Protein 4HWH (pdb70)

Sequence (431 aa):
LAIAAVNAVTGEVDKLSDRVVALEVAVNGGTQVAVREFDMAAELLMRQLLKLDGIEAAKVQRKAEVRRIQNLQEAVDKLKARCSAIAAVNAVTGEVDKLSDRVVALEVAVNGGTQVAVREFDMAAELLMRQLLKLDGIEAEGDAKVQRKAEVRRIQNLQEAVDKLKARCSALAIAAVNAVTGEVDKLSDRVVALEVAVNGGTQVAVREFDMAAELLMRQLLKLDGIEGDAKVQRKAEVRRIQNLQEAVDKLKARCSLAIAAVNAVTGEVDKLSDRVVALEVAVNGGTQVAVREFDMAAELLMRQLLKLDGIEAEGDAKVQRKAEVRRIQNLQEAVDKLKARCSALAIAAVNAVTGEVDKLSDRVVALEVAVNGGTQVAVREFDMAAELLMRQLLKLDGIEAEGDAKVQRKAEVRRIQNLQEAVDKLKARCS

InterPro domains:
  IPR000626 Ubiquitin-like domain [PF00240] (50-118)
  IPR000626 Ubiquitin-like domain [PS50053] (46-122)
  IPR003103 BAG domain [PF02179] (142-218)
  IPR003103 BAG domain [PS51035] (138-219)
  IPR003103 BAG domain [SM00264] (138-219)
  IPR029071 Ubiquitin-like domain superfamily [SSF54236] (35-121)
  IPR036533 BAG domain superfamily [G3DSA:1.20.58.120] (113-223)
  IPR039773 Molecular chaperone regulator BAG [PTHR12329] (8-242)

CATH classification: 1.20.58.120

Solvent-accessible surface area: 23424 Å² total; per-residue (Å²): 170,19,98,62,29,1,83,53,0,34,21,24,0,6,140,8,5,22,46,8,10,22,15,80,72,32,39,127,66,66,78,184,23,47,88,78,11,2,60,14,0,20,62,4,0,99,44,5,43,107,100,1,105,68,16,159,24,57,112,127,75,57,118,39,4,36,100,27,0,85,61,22,37,94,41,2,77,95,18,82,46,152,57,136,71,90,65,28,2,67,48,0,36,30,66,0,58,136,13,8,54,61,1,6,0,2,36,60,13,15,99,64,73,76,174,12,61,70,180,30,0,66,78,0,24,83,55,0,77,137,21,26,90,102,0,100,69,28,134,19,120,56,74,2,133,19,48,56,160,40,12,39,139,31,0,78,43,18,32,81,23,2,87,132,7,63,63,149,53,119,121,84,23,61,65,36,2,81,52,0,37,33,67,0,65,137,13,10,99,99,0,41,46,6,7,13,29,17,26,2,36,48,136,16,60,84,166,58,1,63,73,3,36,80,82,0,76,144,22,25,105,97,0,97,70,18,189,85,109,12,122,100,82,46,100,39,15,30,130,46,0,96,70,0,44,94,4,3,92,83,4,80,65,138,25,135,148,33,52,58,37,1,83,57,0,37,34,74,0,65,143,16,24,100,110,7,90,43,5,64,98,30,18,95,68,53,73,160,19,40,50,161,69,0,34,79,5,23,6,58,0,25,73,26,3,6,102,0,36,38,25,170,3,129,49,80,2,89,99,63,39,162,42,14,19,140,60,0,78,87,19,40,99,36,2,88,128,2,78,73,135,23,115,109,91,19,48,34,23,0,78,24,8,32,30,10,0,38,110,14,11,57,95,1,10,46,18,41,12,22,14,43,0,6,44,118,19,53,78,113,61,0,64,82,0,30,78,32,0,84,37,0,21,68,28,0,98,63,24,165,13,153,53,90,3,85,22,23,47,117,36,12,34,137,41,0,94,81,20,35,88,22,2,92,124,7,75,66,130,11,129

Organism: Arabidopsis thaliana (NCBI:txid3702)

Nearest PDB structures (foldseek):
  4hwh-assembly5_E  TM=9.843E-01  e=9.845E-11  Arabidopsis thaliana
  4hwh-assembly1_A  TM=9.960E-01  e=7.010E-10  Arabidopsis thaliana
  4hwi-assembly1_B  TM=9.711E-01  e=1.283E-05  Arabidopsis thaliana
  4hwc-assembly1_A  TM=9.749E-01  e=1.526E-05  Arabidopsis thaliana
  4hwd-assembly1_D  TM=9.785E-01  e=1.536E-04  Arabidopsis thaliana

B-factor: mean 38.69, std 18.27, range [13.61, 124.57]

Radius of gyration: 25.34 Å; Cα contacts (8 Å, |Δi|>4): 397; chains: 5; bounding box: 71×51×66 Å

Foldseek 3Di:
DLLVLLVVLVVVVVVLVVLLVVLVVCVVVPHQDDLVSLVVSLVVLVVSLVSLVPRDDVVVSSVVSNVSSVVSNVSSVVSSVVND/DLVLLVVLVVVLVVLVVLLVVLVCCLVVVHQDDLVSLVVSLVSLVVSVVSLVPDDADDPSVVSSVVSNVSSVVSNVSSVVSSVVND/DCLLVLLVVLVVVVVVLVVLLVVLVVCVVVPHLDDLVSLVVSLVSLVVSLVSLVVRDPVSVVSSVVSNVVSVVSNVSSVVSSVSND/DLLVQLVVLVVQVVVLVVLLVVLVVCVVVVHLDDLVSLVVSLVSLVVSLVSLVPRPDDDVSVVSSVVVNVVSVVSNVSSVVSSVSSD/DVLQVQLVVLLVVVVVLLVLLVVLVCCVVVPHLDDLVSLVVSLVVLVVSVVSLVPRDDDDPSVVSSVVVNVVSVVSNVSSVVSSVSND

Structure (mmCIF, N/CA/C/O backbone):
data_4HWH
#
_entry.id   4HWH
#
_cell.length_a   63.663
_cell.length_b   73.328
_cell.length_c   111.634
_cell.angle_alpha   90.00
_cell.angle_beta   90.00
_cell.angle_gamma   90.00
#
_symmetry.space_group_name_H-M   'P 21 21 21'
#
loop_
_entity.id
_entity.type
_entity.pdbx_description
1 polymer 'BAG family molecular chaperone regulator 4'
2 non-polymer 'MALONIC ACID'
3 non-polymer 'ACETATE ION'
4 non-polymer GLYCEROL
5 water water
#
loop_
_atom_site.group_PDB
_atom_site.id
_atom_site.type_symbol
_atom_site.label_atom_id
_atom_site.label_alt_id
_atom_site.label_comp_id
_atom_site.label_asym_id
_atom_site.label_entity_id
_atom_site.label_seq_id
_atom_site.pdbx_PDB_ins_code
_atom_site.Cartn_x
_atom_site.Cartn_y
_atom_site.Cartn_z
_atom_site.occupancy
_atom_site.B_iso_or_equiv
_atom_site.auth_seq_id
_atom_site.auth_comp_id
_atom_site.auth_asym_id
_atom_site.auth_atom_id
_atom_site.pdbx_PDB_model_num
ATOM 1 N N . LEU A 1 2 ? 15.742 -35.183 -13.019 1.00 65.42 137 LEU A N 1
ATOM 2 C CA . LEU A 1 2 ? 15.979 -35.454 -14.431 1.00 64.71 137 LEU A CA 1
ATOM 3 C C . LEU A 1 2 ? 16.5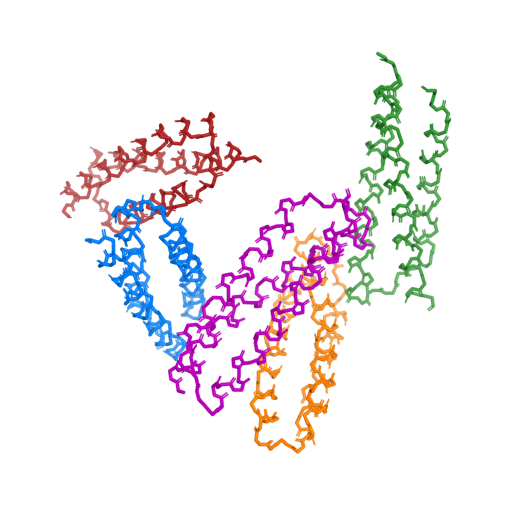48 -34.217 -15.121 1.00 63.98 137 LEU A C 1
ATOM 4 O O . LEU A 1 2 ? 16.244 -33.087 -14.741 1.00 61.98 137 LEU A O 1
ATOM 9 N N . ALA A 1 3 ? 17.378 -34.443 -16.135 1.00 65.30 138 ALA A N 1
ATOM 10 C CA . ALA A 1 3 ? 18.046 -33.361 -16.849 1.00 67.58 138 ALA A CA 1
ATOM 11 C C . ALA A 1 3 ? 17.059 -32.411 -17.517 1.00 65.10 138 ALA A C 1
ATOM 12 O O . ALA A 1 3 ? 17.213 -31.193 -17.444 1.00 66.28 138 ALA A O 1
ATOM 14 N N . ILE A 1 4 ? 16.050 -32.975 -18.172 1.00 62.75 139 ILE A N 1
ATOM 15 C CA . ILE A 1 4 ? 15.042 -32.184 -18.870 1.00 64.64 139 ILE A CA 1
ATOM 16 C C . ILE A 1 4 ? 14.460 -31.094 -17.978 1.00 57.10 139 ILE A C 1
ATOM 17 O O . ILE A 1 4 ? 14.427 -29.920 -18.352 1.00 53.02 139 ILE A O 1
ATOM 22 N N . ALA A 1 5 ? 13.999 -31.490 -16.798 1.00 55.82 140 ALA A N 1
ATOM 23 C CA . ALA A 1 5 ? 13.424 -30.546 -15.850 1.00 54.64 140 ALA A CA 1
ATOM 24 C C . ALA A 1 5 ? 14.437 -29.468 -15.480 1.00 49.12 140 ALA A C 1
ATOM 25 O O . ALA A 1 5 ? 14.099 -28.288 -15.395 1.00 42.42 140 ALA A O 1
ATOM 27 N N . ALA A 1 6 ? 15.681 -29.884 -15.267 1.00 44.35 141 ALA A N 1
ATOM 28 C CA . ALA A 1 6 ? 16.740 -28.965 -14.872 1.00 41.49 141 ALA A CA 1
ATOM 29 C C . ALA A 1 6 ? 17.008 -27.917 -15.950 1.00 38.01 141 ALA A C 1
ATOM 30 O O . ALA A 1 6 ? 17.193 -26.742 -15.647 1.00 41.85 141 ALA A O 1
ATOM 32 N N . VAL A 1 7 ? 17.034 -28.347 -17.207 1.00 38.36 142 VAL A N 1
ATOM 33 C CA . VAL A 1 7 ? 17.252 -27.420 -18.311 1.00 41.02 142 VAL A CA 1
ATOM 34 C C . VAL A 1 7 ? 16.066 -26.473 -18.440 1.00 36.05 142 VAL A C 1
ATOM 35 O O . VAL A 1 7 ? 16.238 -25.271 -18.634 1.00 32.42 142 VAL A O 1
ATOM 39 N N . ASN A 1 8 ? 14.862 -27.022 -18.326 1.00 39.20 143 ASN A N 1
ATOM 40 C CA . ASN A 1 8 ? 13.648 -26.215 -18.358 1.00 40.39 143 ASN A CA 1
ATOM 41 C C . ASN A 1 8 ? 13.651 -25.164 -17.256 1.00 35.23 143 ASN A C 1
ATOM 42 O O . ASN A 1 8 ? 13.211 -24.033 -17.463 1.00 34.23 143 ASN A O 1
ATOM 47 N N . ALA A 1 9 ? 14.149 -25.547 -16.084 1.00 29.31 144 ALA A N 1
ATOM 48 C CA . ALA A 1 9 ? 14.261 -24.626 -14.957 1.00 31.72 144 ALA A CA 1
ATOM 49 C C . ALA A 1 9 ? 15.181 -23.462 -15.298 1.00 27.15 144 ALA A C 1
ATOM 50 O O . ALA A 1 9 ? 14.888 -22.310 -14.985 1.00 29.81 144 ALA A O 1
ATOM 52 N N . VAL A 1 10 ? 16.305 -23.767 -15.934 1.00 26.75 145 VAL A N 1
ATOM 53 C CA . VAL A 1 10 ? 17.226 -22.722 -16.353 1.00 30.01 145 VAL A CA 1
ATOM 54 C C . VAL A 1 10 ? 16.574 -21.826 -17.401 1.00 29.17 145 VAL A C 1
ATOM 55 O O . VAL A 1 10 ? 16.662 -20.600 -17.323 1.00 33.44 145 VAL A O 1
ATOM 59 N N . THR A 1 11 ? 15.916 -22.446 -18.375 1.00 28.97 146 THR A N 1
ATOM 60 C CA . THR A 1 11 ? 15.250 -21.704 -19.441 1.00 32.54 146 THR A CA 1
ATOM 61 C C . THR A 1 11 ? 14.284 -20.668 -18.874 1.00 30.68 146 THR A C 1
ATOM 62 O O . THR A 1 11 ? 14.234 -19.531 -19.341 1.00 32.20 146 THR A O 1
ATOM 66 N N . GLY A 1 12 ? 13.524 -21.065 -17.860 1.00 32.06 147 GLY A N 1
ATOM 67 C CA . GLY A 1 12 ? 12.580 -20.164 -17.226 1.00 35.24 147 GLY A CA 1
ATOM 68 C C . GLY A 1 12 ? 13.279 -18.970 -16.605 1.00 29.74 147 GLY A C 1
ATOM 69 O O . GLY A 1 12 ? 12.771 -17.848 -16.636 1.00 25.06 147 GLY A O 1
ATOM 70 N N . GLU A 1 13 ? 14.456 -19.211 -16.041 1.00 21.85 148 GLU A N 1
ATOM 71 C CA . GLU A 1 13 ? 15.201 -18.142 -15.397 1.00 26.12 148 GLU A CA 1
ATOM 72 C C . GLU A 1 13 ? 15.833 -17.232 -16.445 1.00 26.67 148 GLU A C 1
ATOM 73 O O . GLU A 1 13 ? 15.853 -16.011 -16.296 1.00 23.55 148 GLU A O 1
ATOM 79 N N . VAL A 1 14 ? 16.340 -17.834 -17.514 1.00 19.23 149 VAL A N 1
ATOM 80 C CA . VAL A 1 14 ? 16.921 -17.061 -18.600 1.00 19.28 149 VAL A CA 1
ATOM 81 C C . VAL A 1 14 ? 15.856 -16.202 -19.286 1.00 22.44 149 VAL A C 1
ATOM 82 O O . VAL A 1 14 ? 16.137 -15.083 -19.718 1.00 26.15 149 VAL A O 1
ATOM 86 N N . ASP A 1 15 ? 14.631 -16.717 -19.373 1.00 24.32 150 ASP A N 1
ATOM 87 C CA . ASP A 1 15 ? 13.517 -15.931 -19.897 1.00 24.03 150 ASP A CA 1
ATOM 88 C C . ASP A 1 15 ? 13.340 -14.652 -19.086 1.00 21.59 150 ASP A C 1
ATOM 89 O O . ASP A 1 15 ? 13.206 -13.563 -19.643 1.00 24.42 150 ASP A O 1
ATOM 94 N N . LYS A 1 16 ? 13.336 -14.787 -17.765 1.00 22.55 151 LYS A N 1
ATOM 95 C CA . LYS A 1 16 ? 13.206 -13.627 -16.894 1.00 24.10 151 LYS A CA 1
ATOM 96 C C . LYS A 1 16 ? 14.347 -12.646 -17.133 1.00 23.88 151 LYS A C 1
ATOM 97 O O . LYS A 1 16 ? 14.139 -11.434 -17.197 1.00 20.97 151 LYS A O 1
ATOM 103 N N . LEU A 1 17 ? 15.559 -13.174 -17.261 1.00 16.77 152 LEU A N 1
ATOM 104 C CA . LEU A 1 17 ? 16.718 -12.327 -17.501 1.00 17.07 152 LEU A CA 1
ATOM 105 C C . LEU A 1 17 ? 16.645 -11.669 -18.875 1.00 18.77 152 LEU A C 1
ATOM 106 O O . LEU A 1 17 ? 17.028 -10.513 -19.041 1.00 19.50 152 LEU A O 1
ATOM 111 N N . SER A 1 18 ? 16.141 -12.403 -19.859 1.00 18.28 153 SER A N 1
ATOM 112 C CA . SER A 1 18 ? 15.991 -11.843 -21.195 1.00 25.12 153 SER A CA 1
ATOM 113 C C . SER A 1 18 ? 15.051 -10.633 -21.171 1.00 18.89 153 SER A C 1
ATOM 114 O O . SER A 1 18 ? 15.327 -9.612 -21.799 1.00 20.70 153 SER A O 1
ATOM 117 N N . ASP A 1 19 ? 13.942 -10.754 -20.445 1.00 19.57 154 ASP A N 1
ATOM 118 C CA . ASP A 1 19 ? 13.009 -9.638 -20.291 1.00 20.10 154 ASP A CA 1
ATOM 119 C C . ASP A 1 19 ? 13.680 -8.461 -19.584 1.00 19.45 154 ASP A C 1
ATOM 120 O O . ASP A 1 19 ? 13.485 -7.302 -19.951 1.00 18.68 154 ASP A O 1
ATOM 125 N N . ARG A 1 20 ? 14.474 -8.763 -18.565 1.00 19.46 155 ARG A N 1
ATOM 126 C CA . ARG A 1 20 ? 15.155 -7.714 -17.810 1.00 21.14 155 ARG A CA 1
ATOM 127 C C . ARG A 1 20 ? 16.138 -6.941 -18.686 1.00 18.35 155 ARG A C 1
ATOM 128 O O . ARG A 1 20 ? 16.236 -5.716 -18.598 1.00 20.00 155 ARG A O 1
ATOM 136 N N . VAL A 1 21 ? 16.864 -7.658 -19.535 1.00 14.85 156 VAL A N 1
ATOM 137 C CA . VAL A 1 21 ? 17.824 -7.016 -20.421 1.00 18.79 156 VAL A CA 1
ATOM 138 C C . VAL A 1 21 ? 17.122 -6.043 -21.364 1.00 22.67 156 VAL A C 1
ATOM 139 O O . VAL A 1 21 ? 17.605 -4.934 -21.592 1.00 22.68 156 VAL A O 1
ATOM 143 N N . VAL A 1 22 ? 15.975 -6.448 -21.900 1.00 21.44 157 VAL A N 1
ATOM 144 C CA . VAL A 1 22 ? 15.218 -5.549 -22.766 1.00 23.56 157 VAL A CA 1
ATOM 145 C C . VAL A 1 22 ? 14.768 -4.317 -21.979 1.00 18.18 157 VAL A C 1
ATOM 146 O O . VAL A 1 22 ? 14.865 -3.189 -22.465 1.00 19.76 157 VAL A O 1
ATOM 150 N N . ALA A 1 23 ? 14.301 -4.535 -20.754 1.00 18.37 158 ALA A N 1
ATOM 151 C CA . ALA A 1 23 ? 13.891 -3.425 -19.897 1.00 18.83 158 ALA A CA 1
ATOM 152 C C . ALA A 1 23 ? 15.039 -2.441 -19.672 1.00 21.98 158 ALA A C 1
ATOM 153 O O . ALA A 1 23 ? 14.837 -1.228 -19.681 1.00 21.90 158 ALA A O 1
ATOM 155 N N . LEU A 1 24 ? 16.246 -2.958 -19.463 1.00 20.21 159 LEU A N 1
ATOM 156 C CA . LEU A 1 24 ? 17.396 -2.077 -19.281 1.00 22.76 159 LEU A CA 1
ATOM 157 C C . LEU A 1 24 ? 17.689 -1.308 -20.568 1.00 22.57 159 LEU A C 1
ATOM 158 O O . LEU A 1 24 ? 18.003 -0.118 -20.535 1.00 23.76 159 LEU A O 1
ATOM 163 N N . GLU A 1 25 ? 17.588 -1.987 -21.704 1.00 15.32 160 GLU A N 1
ATOM 164 C CA . GLU A 1 25 ? 17.831 -1.321 -22.975 1.00 21.02 160 GLU A CA 1
ATOM 165 C C . GLU A 1 25 ? 16.834 -0.199 -23.213 1.00 21.62 160 GLU A C 1
ATOM 166 O O . GLU A 1 25 ? 17.193 0.868 -23.717 1.00 23.06 160 GLU A O 1
ATOM 172 N N . VAL A 1 26 ? 15.575 -0.462 -22.869 1.00 19.21 161 VAL A N 1
ATOM 173 C CA . VAL A 1 26 ? 14.514 0.522 -23.026 1.00 23.68 161 VAL A CA 1
ATOM 174 C C . VAL A 1 26 ? 14.770 1.733 -22.135 1.00 21.73 161 VAL A C 1
ATOM 175 O O . VAL A 1 26 ? 14.619 2.878 -22.566 1.00 21.72 161 VAL A O 1
ATOM 179 N N . ALA A 1 27 ? 15.175 1.479 -20.895 1.00 21.31 162 ALA A N 1
ATOM 180 C CA . ALA A 1 27 ? 15.492 2.562 -19.970 1.00 23.37 162 ALA A CA 1
ATOM 181 C C . ALA A 1 27 ? 16.587 3.462 -20.546 1.00 27.03 162 ALA A C 1
ATOM 182 O O . ALA A 1 27 ? 16.453 4.686 -20.569 1.00 29.07 162 ALA A O 1
ATOM 184 N N . VAL A 1 28 ? 17.669 2.848 -21.017 1.00 22.61 163 VAL A N 1
ATOM 185 C CA . VAL A 1 28 ? 18.761 3.589 -21.647 1.00 27.47 163 VAL A CA 1
ATOM 186 C C . VAL A 1 28 ? 18.293 4.357 -22.881 1.00 27.72 163 VAL A C 1
ATOM 187 O O . VAL A 1 28 ? 18.657 5.517 -23.084 1.00 30.38 163 VAL A O 1
ATOM 191 N N . ASN A 1 29 ? 17.496 3.701 -23.713 1.00 21.06 164 ASN A N 1
ATOM 192 C CA . ASN A 1 29 ? 17.002 4.326 -24.933 1.00 28.14 164 ASN A CA 1
ATOM 193 C C . ASN A 1 29 ? 16.173 5.570 -24.627 1.00 28.59 164 ASN A C 1
ATOM 194 O O . ASN A 1 29 ? 16.246 6.570 -25.343 1.00 31.23 164 ASN A O 1
ATOM 199 N N . GLY A 1 30 ? 15.394 5.499 -23.553 1.00 35.93 165 GLY A N 1
ATOM 200 C CA . GLY A 1 30 ? 14.559 6.608 -23.128 1.00 33.00 165 GLY A CA 1
ATOM 201 C C . GLY A 1 30 ? 15.311 7.696 -22.383 1.00 33.05 165 GLY A C 1
ATOM 202 O O . GLY A 1 30 ? 14.713 8.668 -21.925 1.00 38.14 165 GLY A O 1
ATOM 203 N N . GLY A 1 31 ? 16.625 7.532 -22.251 1.00 34.15 166 GLY A N 1
ATOM 204 C CA . GLY A 1 31 ? 17.466 8.568 -21.681 1.00 36.74 166 GLY A CA 1
ATOM 205 C C . GLY A 1 31 ? 17.680 8.496 -20.178 1.00 41.31 166 GLY A C 1
ATOM 206 O O . GLY A 1 31 ? 18.189 9.442 -19.579 1.00 41.07 166 GLY A O 1
ATOM 207 N N . THR A 1 32 ? 17.302 7.382 -19.560 1.00 33.72 167 THR A N 1
ATOM 208 C CA . THR A 1 32 ? 17.514 7.223 -18.123 1.00 35.28 167 THR A CA 1
ATOM 209 C C . THR A 1 32 ? 18.937 6.758 -17.814 1.00 42.81 167 THR A C 1
ATOM 210 O O . THR A 1 32 ? 19.501 5.920 -18.522 1.00 36.48 167 THR A O 1
ATOM 214 N N . GLN A 1 33 ? 19.515 7.314 -16.753 1.00 52.66 168 GLN A N 1
ATOM 215 C CA . GLN A 1 33 ? 20.853 6.929 -16.323 1.00 60.97 168 GLN A CA 1
ATOM 216 C C . GLN A 1 33 ? 20.787 5.658 -15.482 1.00 56.56 168 GLN A C 1
ATOM 217 O O . GLN A 1 33 ? 20.435 5.697 -14.304 1.00 59.79 168 GLN A O 1
ATOM 223 N N . VAL A 1 34 ? 21.121 4.532 -16.104 1.00 42.06 169 VAL A N 1
ATOM 224 C CA . VAL A 1 34 ? 21.036 3.232 -15.452 1.00 30.03 169 VAL A CA 1
ATOM 225 C C . VAL A 1 34 ? 22.295 2.926 -14.645 1.00 31.99 169 VAL A C 1
ATOM 226 O O . VAL A 1 34 ? 23.411 2.998 -15.165 1.00 31.79 169 VAL A O 1
ATOM 230 N N . ALA A 1 35 ? 22.106 2.588 -13.372 1.00 27.97 170 ALA A N 1
ATOM 231 C CA . ALA A 1 35 ? 23.220 2.262 -12.480 1.00 30.68 170 ALA A CA 1
ATOM 232 C C . ALA A 1 35 ? 24.033 1.091 -13.018 1.00 28.75 170 ALA A C 1
ATOM 233 O O . ALA A 1 35 ? 23.473 0.124 -13.528 1.00 28.82 170 ALA A O 1
ATOM 235 N N . VAL A 1 36 ? 25.354 1.173 -12.897 1.00 26.67 171 VAL A N 1
ATOM 236 C CA . VAL A 1 36 ? 26.219 0.112 -13.398 1.00 27.88 171 VAL A CA 1
ATOM 237 C C . VAL A 1 36 ? 25.870 -1.257 -12.801 1.00 28.49 171 VAL A C 1
ATOM 238 O O . VAL A 1 36 ? 26.014 -2.284 -13.468 1.00 23.88 171 VAL A O 1
ATOM 242 N N . ARG A 1 37 ? 25.397 -1.276 -11.557 1.00 27.98 172 ARG A N 1
ATOM 243 C CA . ARG A 1 37 ? 25.085 -2.549 -10.905 1.00 26.14 172 ARG A CA 1
ATOM 244 C C . ARG A 1 37 ? 23.981 -3.328 -11.622 1.00 20.22 172 ARG A C 1
ATOM 245 O O . ARG A 1 37 ? 23.931 -4.552 -11.534 1.00 22.51 172 ARG A O 1
ATOM 253 N N . GLU A 1 38 ? 23.096 -2.625 -12.326 1.00 21.93 173 GLU A N 1
ATOM 254 C CA . GLU A 1 38 ? 22.040 -3.301 -13.076 1.00 27.48 173 GLU A CA 1
ATOM 255 C C . GLU A 1 38 ? 22.661 -4.201 -14.139 1.00 29.93 173 GLU A C 1
ATOM 256 O O . GLU A 1 38 ? 22.283 -5.362 -14.281 1.00 20.85 173 GLU A O 1
ATOM 262 N N . PHE A 1 39 ? 23.608 -3.653 -14.894 1.00 22.08 174 PHE A N 1
ATOM 263 C CA . PHE A 1 39 ? 24.267 -4.416 -15.947 1.00 23.70 174 PHE A CA 1
ATOM 264 C C . PHE A 1 39 ? 25.095 -5.549 -15.352 1.00 23.13 174 PHE A C 1
ATOM 265 O O . PHE A 1 39 ? 25.101 -6.666 -15.867 1.00 19.29 174 PHE A O 1
ATOM 273 N N . ASP A 1 40 ? 25.790 -5.258 -14.258 1.00 20.79 175 ASP A N 1
ATOM 274 C CA . ASP A 1 40 ? 26.650 -6.254 -13.638 1.00 23.37 175 ASP A CA 1
ATOM 275 C C . ASP A 1 40 ? 25.853 -7.375 -12.979 1.00 19.79 175 ASP A C 1
ATOM 276 O O . ASP A 1 40 ? 26.231 -8.541 -13.068 1.00 23.08 175 ASP A O 1
ATOM 281 N N . MET A 1 41 ? 24.747 -7.033 -12.327 1.00 20.11 176 MET A N 1
ATOM 282 C CA . MET A 1 41 ? 23.888 -8.064 -11.754 1.00 18.62 176 MET A CA 1
ATOM 283 C C . MET A 1 41 ? 23.290 -8.951 -12.843 1.00 19.40 176 MET A C 1
ATOM 284 O O . MET A 1 41 ? 23.214 -10.170 -12.682 1.00 19.42 176 MET A O 1
ATOM 289 N N . ALA A 1 42 ? 22.857 -8.347 -13.947 1.00 14.86 177 ALA A N 1
ATOM 290 C CA . ALA A 1 42 ? 22.310 -9.138 -15.049 1.00 15.57 177 ALA A CA 1
ATOM 291 C C . ALA A 1 42 ? 23.376 -10.092 -15.587 1.00 16.98 177 ALA A C 1
ATOM 292 O O . ALA A 1 42 ? 23.101 -11.263 -15.858 1.00 21.80 177 ALA A O 1
ATOM 294 N N . ALA A 1 43 ? 24.593 -9.584 -15.743 1.00 19.82 178 ALA A N 1
ATOM 295 C CA . ALA A 1 43 ? 25.689 -10.409 -16.239 1.00 19.42 178 ALA A CA 1
ATOM 296 C C . ALA A 1 43 ? 25.983 -11.534 -15.248 1.00 20.75 178 ALA A C 1
ATOM 297 O O . ALA A 1 43 ? 26.168 -12.688 -15.638 1.00 21.43 178 ALA A O 1
ATOM 299 N N . GLU A 1 44 ? 26.013 -11.196 -13.964 1.00 19.61 179 GLU A N 1
ATOM 300 C CA . GLU A 1 44 ? 26.279 -12.189 -12.931 1.00 19.52 179 GLU A CA 1
ATOM 301 C C . GLU A 1 44 ? 25.221 -13.294 -12.915 1.00 19.20 179 GLU A C 1
ATOM 302 O O . GLU A 1 44 ? 25.545 -14.479 -12.800 1.00 19.62 179 GLU A O 1
ATOM 308 N N . LEU A 1 45 ? 23.954 -12.910 -13.025 1.00 19.37 180 LEU A N 1
ATOM 309 C CA . LEU A 1 45 ? 22.887 -13.895 -12.940 1.00 13.61 180 LEU A CA 1
ATOM 310 C C . LEU A 1 45 ? 22.892 -14.806 -14.161 1.00 17.82 180 LEU A C 1
ATOM 311 O O . LEU A 1 45 ? 22.567 -15.986 -14.065 1.00 18.56 180 LEU A O 1
ATOM 316 N N . LEU A 1 46 ? 23.272 -14.254 -15.308 1.00 16.79 181 LEU A N 1
ATOM 317 C CA . LEU A 1 46 ? 23.438 -15.060 -16.510 1.00 20.19 181 LEU A CA 1
ATOM 318 C C . LEU A 1 46 ? 24.561 -16.078 -16.325 1.00 21.29 181 LEU A C 1
ATOM 319 O O . LEU A 1 46 ? 24.439 -17.228 -16.738 1.00 20.69 181 LEU A O 1
ATOM 324 N N . MET A 1 47 ? 25.653 -15.652 -15.696 1.00 18.41 182 MET A N 1
ATOM 325 C CA . MET A 1 47 ? 26.774 -16.552 -15.427 1.00 25.44 182 MET A CA 1
ATOM 326 C C . MET A 1 47 ? 26.375 -17.690 -14.487 1.00 17.01 182 MET A C 1
ATOM 327 O O . MET A 1 47 ? 26.820 -18.826 -14.645 1.00 21.41 182 MET A O 1
ATOM 332 N N . ARG A 1 48 ? 25.524 -17.384 -13.515 1.00 19.74 183 ARG A N 1
ATOM 333 C CA . ARG A 1 48 ? 25.043 -18.400 -12.588 1.00 22.51 183 ARG A CA 1
ATOM 334 C C . ARG A 1 48 ? 24.214 -19.449 -13.323 1.00 24.98 183 ARG A C 1
ATOM 335 O O . ARG A 1 48 ? 24.283 -20.639 -13.014 1.00 21.72 183 ARG A O 1
ATOM 343 N N . GLN A 1 49 ? 23.426 -19.005 -14.300 1.00 23.75 184 GLN A N 1
ATOM 344 C CA . GLN A 1 49 ? 22.631 -19.936 -15.088 1.00 24.00 184 GLN A CA 1
ATOM 345 C C . GLN A 1 49 ? 23.536 -20.813 -15.946 1.00 20.45 184 GLN A C 1
ATOM 346 O O . GLN A 1 49 ? 23.248 -21.989 -16.158 1.00 26.61 184 GLN A O 1
ATOM 352 N N . LEU A 1 50 ? 24.640 -20.242 -16.416 1.00 21.61 185 LEU A N 1
ATOM 353 C CA . LEU A 1 50 ? 25.610 -20.988 -17.207 1.00 24.67 185 LEU A CA 1
ATOM 354 C C . LEU A 1 50 ? 26.240 -22.089 -16.354 1.00 24.45 185 LEU A C 1
ATOM 355 O O . LEU A 1 50 ? 26.424 -23.216 -16.810 1.00 25.69 185 LEU A O 1
ATOM 360 N N . LEU A 1 51 ? 26.564 -21.754 -15.110 1.00 22.22 186 LEU A N 1
ATOM 361 C CA . LEU A 1 51 ? 27.127 -22.727 -14.179 1.00 23.68 186 LEU A CA 1
ATOM 362 C C . LEU A 1 51 ? 26.152 -23.866 -13.920 1.00 26.77 186 LEU A C 1
ATOM 363 O O . LEU A 1 51 ? 26.547 -25.029 -13.842 1.00 28.04 186 LEU A O 1
ATOM 368 N N . LYS A 1 52 ? 24.875 -23.524 -13.782 1.00 22.95 187 LYS A N 1
ATOM 369 C CA . LYS A 1 52 ? 23.840 -24.525 -13.568 1.00 23.45 187 LYS A CA 1
ATOM 370 C C . LYS A 1 52 ? 23.804 -25.504 -14.740 1.00 31.18 187 LYS A C 1
ATOM 371 O O . LYS A 1 52 ? 23.798 -26.716 -14.542 1.00 33.21 187 LYS A O 1
ATOM 377 N N . LEU A 1 53 ? 23.796 -24.973 -15.960 1.00 23.86 188 LEU A N 1
ATOM 378 C CA . LEU A 1 53 ? 23.826 -25.814 -17.153 1.00 24.25 188 LEU A CA 1
ATOM 379 C C . LEU A 1 53 ? 25.078 -26.689 -17.190 1.00 30.14 188 LEU A C 1
ATOM 380 O O . LEU A 1 53 ? 25.014 -27.850 -17.591 1.00 30.96 188 LEU A O 1
ATOM 385 N N . ASP A 1 54 ? 26.215 -26.129 -16.779 1.00 27.11 189 ASP A N 1
ATOM 386 C CA . ASP A 1 54 ? 27.476 -26.871 -16.774 1.00 29.94 189 ASP A CA 1
ATOM 387 C C . ASP A 1 54 ? 27.381 -28.140 -15.934 1.00 27.16 189 ASP A C 1
ATOM 388 O O . ASP A 1 54 ? 28.039 -29.138 -16.224 1.00 35.41 189 ASP A O 1
ATOM 393 N N . GLY A 1 55 ? 26.567 -28.091 -14.884 1.00 40.04 190 GLY A N 1
ATOM 394 C CA . GLY A 1 55 ? 26.444 -29.206 -13.964 1.00 40.33 190 GLY A CA 1
ATOM 395 C C . GLY A 1 55 ? 25.362 -30.200 -14.342 1.00 44.60 190 GLY A C 1
ATOM 396 O O . GLY A 1 55 ? 25.196 -31.223 -13.680 1.00 47.64 190 GLY A O 1
ATOM 397 N N . ILE A 1 56 ? 24.622 -29.901 -15.404 1.00 42.51 191 ILE A N 1
ATOM 398 C CA . ILE A 1 56 ? 23.568 -30.798 -15.866 1.00 43.26 191 ILE A CA 1
ATOM 399 C C . ILE A 1 56 ? 24.118 -31.854 -16.815 1.00 52.59 191 ILE A C 1
ATOM 400 O O . ILE A 1 56 ? 24.532 -31.545 -17.932 1.00 58.41 191 ILE A O 1
ATOM 405 N N . GLU A 1 57 ? 24.118 -33.102 -16.361 1.00 56.70 192 GLU A N 1
ATOM 406 C CA . GLU A 1 57 ? 24.580 -34.210 -17.181 1.00 65.05 192 GLU A CA 1
ATOM 407 C C . GLU A 1 57 ? 23.422 -34.710 -18.042 1.00 61.71 192 GLU A C 1
ATOM 408 O O . GLU A 1 57 ? 22.580 -35.479 -17.579 1.00 63.36 192 GLU A O 1
ATOM 414 N N . ALA A 1 58 ? 23.379 -34.257 -19.291 1.00 58.66 193 ALA A N 1
ATOM 415 C CA . ALA A 1 58 ? 22.285 -34.594 -20.198 1.00 60.04 193 ALA A CA 1
ATOM 416 C C . ALA A 1 58 ? 22.708 -35.391 -21.426 1.00 70.49 193 ALA A C 1
ATOM 417 O O . ALA A 1 58 ? 23.860 -35.319 -21.849 1.00 74.79 193 ALA A O 1
ATOM 419 N N . ALA A 1 62 ? 17.987 -33.593 -24.320 1.00 73.14 197 ALA A N 1
ATOM 420 C CA . ALA A 1 62 ? 18.357 -32.793 -23.160 1.00 61.88 197 ALA A CA 1
ATOM 421 C C . ALA A 1 62 ? 19.657 -32.041 -23.417 1.00 58.83 197 ALA A C 1
ATOM 422 O O . ALA A 1 62 ? 19.772 -30.858 -23.093 1.00 51.50 197 ALA A O 1
ATOM 424 N N . LYS A 1 63 ? 20.633 -32.731 -24.002 1.00 55.15 198 LYS A N 1
ATOM 425 C CA . LYS A 1 63 ? 21.908 -32.106 -24.331 1.00 54.62 198 LYS A CA 1
ATOM 426 C C . LYS A 1 63 ? 21.736 -31.058 -25.428 1.00 54.05 198 LYS A C 1
ATOM 427 O O . LYS A 1 63 ? 22.447 -30.054 -25.457 1.00 58.50 198 LYS A O 1
ATOM 433 N N . VAL A 1 64 ? 20.788 -31.295 -26.328 1.00 53.72 199 VAL A N 1
ATOM 434 C CA . VAL A 1 64 ? 20.521 -30.353 -27.408 1.00 52.82 199 VAL A CA 1
ATOM 435 C C . VAL A 1 64 ? 19.972 -29.031 -26.873 1.00 52.74 199 VAL A C 1
ATOM 436 O O . VAL A 1 64 ? 20.485 -27.961 -27.198 1.00 53.59 199 VAL A O 1
ATOM 440 N N . GLN A 1 65 ? 18.927 -29.109 -26.057 1.00 49.06 200 GLN A N 1
ATOM 441 C CA . GLN A 1 65 ? 18.330 -27.913 -25.478 1.00 51.79 200 GLN A CA 1
ATOM 442 C C . GLN A 1 65 ? 19.291 -27.237 -24.505 1.00 45.72 200 GLN A C 1
ATOM 443 O O . GLN A 1 65 ? 19.292 -26.012 -24.375 1.00 48.20 200 GLN A O 1
ATOM 449 N N . ARG A 1 66 ? 20.109 -28.035 -23.826 1.00 39.17 201 ARG A N 1
ATOM 450 C CA . ARG A 1 66 ? 21.118 -27.488 -22.928 1.00 34.47 201 ARG A CA 1
ATOM 451 C C . ARG A 1 66 ? 22.06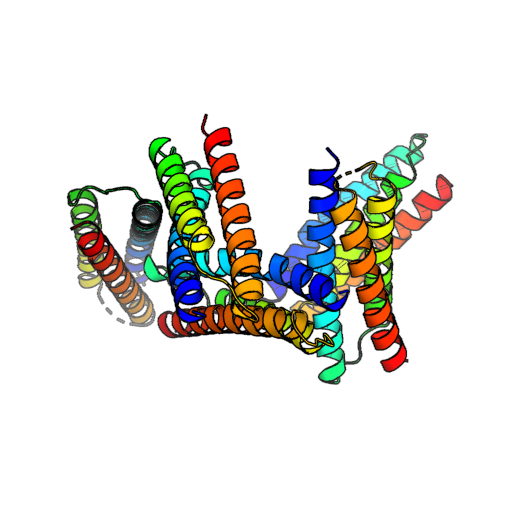6 -26.596 -23.715 1.00 37.84 201 ARG A C 1
ATOM 452 O O . ARG A 1 66 ? 22.325 -25.455 -23.334 1.00 36.94 201 ARG A O 1
ATOM 460 N N . LYS A 1 67 ? 22.582 -27.130 -24.816 1.00 35.52 202 LYS A N 1
ATOM 461 C CA . LYS A 1 67 ? 23.504 -26.399 -25.671 1.00 39.95 202 LYS A CA 1
ATOM 462 C C . LYS A 1 67 ? 22.823 -25.168 -26.260 1.00 32.98 202 LYS A C 1
ATOM 463 O O . LYS A 1 67 ? 23.445 -24.120 -26.424 1.00 37.49 202 LYS A O 1
ATOM 469 N N . ALA A 1 68 ? 21.539 -25.302 -26.577 1.00 37.02 203 ALA A N 1
ATOM 470 C CA . ALA A 1 68 ? 20.758 -24.183 -27.088 1.00 36.46 203 ALA A CA 1
ATOM 471 C C . ALA A 1 68 ? 20.696 -23.055 -26.061 1.00 36.29 203 ALA A C 1
ATOM 472 O O . ALA A 1 68 ? 20.836 -21.882 -26.400 1.00 39.57 203 ALA A O 1
ATOM 474 N N . GLU A 1 69 ? 20.491 -23.418 -24.800 1.00 36.82 204 GLU A N 1
ATOM 475 C CA . GLU A 1 69 ? 20.373 -22.432 -23.736 1.00 28.80 204 GLU A CA 1
ATOM 476 C C . GLU A 1 69 ? 21.710 -21.747 -23.468 1.00 33.62 204 GLU A C 1
ATOM 477 O O . GLU A 1 69 ? 21.760 -20.566 -23.126 1.00 29.14 204 GLU A O 1
ATOM 483 N N . VAL A 1 70 ? 22.797 -22.495 -23.625 1.00 28.87 205 VAL A N 1
ATOM 484 C CA . VAL A 1 70 ? 24.122 -21.920 -23.461 1.00 26.73 205 VAL A CA 1
ATOM 485 C C . VAL A 1 70 ? 24.321 -20.796 -24.473 1.00 27.25 205 VAL A C 1
ATOM 486 O O . VAL A 1 70 ? 24.820 -19.722 -24.135 1.00 28.05 205 VAL A O 1
ATOM 490 N N . ARG A 1 71 ? 23.916 -21.048 -25.714 1.00 27.85 206 ARG A N 1
ATOM 491 C CA . ARG A 1 71 ? 24.064 -20.061 -26.776 1.00 34.09 206 ARG A CA 1
ATOM 492 C C . ARG A 1 71 ? 23.199 -18.832 -26.517 1.00 30.69 206 ARG A C 1
ATOM 493 O O . ARG A 1 71 ? 23.626 -17.705 -26.765 1.00 27.50 206 ARG A O 1
ATOM 501 N N . ARG A 1 72 ? 21.989 -19.056 -26.011 1.00 31.27 207 ARG A N 1
ATOM 502 C CA . ARG A 1 72 ? 21.075 -17.962 -25.710 1.00 30.95 207 ARG A CA 1
ATOM 503 C C . ARG A 1 72 ? 21.712 -17.066 -24.657 1.00 28.82 207 ARG A C 1
ATOM 504 O O . ARG A 1 72 ? 21.670 -15.841 -24.752 1.00 30.95 207 ARG A O 1
ATOM 512 N N . ILE A 1 73 ? 22.320 -17.689 -23.656 1.00 27.13 208 ILE A N 1
ATOM 513 C CA . ILE A 1 73 ? 22.982 -16.944 -22.593 1.00 19.63 208 ILE A CA 1
ATOM 514 C C . ILE A 1 73 ? 24.151 -16.113 -23.127 1.00 25.82 208 ILE A C 1
ATOM 515 O O . ILE A 1 73 ? 24.301 -14.937 -22.788 1.00 23.64 208 ILE A O 1
ATOM 520 N N . GLN A 1 74 ? 24.979 -16.726 -23.966 1.00 29.28 209 GLN A N 1
ATOM 521 C CA . GLN A 1 74 ? 26.099 -16.014 -24.571 1.00 33.43 209 GLN A CA 1
ATOM 522 C C . GLN A 1 74 ? 25.618 -14.783 -25.342 1.00 24.45 209 GLN A C 1
ATOM 523 O O . GLN A 1 74 ? 26.242 -13.725 -25.295 1.00 25.47 209 GLN A O 1
ATOM 529 N N . ASN A 1 75 ? 24.495 -14.919 -26.036 1.00 29.76 210 ASN A N 1
ATOM 530 C CA . ASN A 1 75 ? 23.916 -13.794 -26.766 1.00 33.04 210 ASN A CA 1
ATOM 531 C C . ASN A 1 75 ? 23.464 -12.674 -25.836 1.00 29.52 210 ASN A C 1
ATOM 532 O O . ASN A 1 75 ? 23.707 -11.499 -26.102 1.00 28.03 210 ASN A O 1
ATOM 537 N N . LEU A 1 76 ? 22.803 -13.044 -24.743 1.00 21.93 211 LEU A N 1
ATOM 538 C CA . LEU A 1 76 ? 22.387 -12.063 -23.747 1.00 21.24 211 LEU A CA 1
ATOM 539 C C . LEU A 1 76 ? 23.587 -11.373 -23.102 1.00 20.39 211 LEU A C 1
ATOM 540 O O . LEU A 1 76 ? 23.558 -10.169 -22.851 1.00 22.20 211 LEU A O 1
ATOM 545 N N . GLN A 1 77 ? 24.645 -12.136 -22.839 1.00 22.35 212 GLN A N 1
ATOM 546 C CA . GLN A 1 77 ? 25.845 -11.572 -22.238 1.00 23.85 212 GLN A CA 1
ATOM 547 C C . GLN A 1 77 ? 26.424 -10.483 -23.136 1.00 25.42 212 GLN A C 1
ATOM 548 O O . GLN A 1 77 ? 26.849 -9.427 -22.663 1.00 23.91 212 GLN A O 1
ATOM 554 N N . GLU A 1 78 ? 26.437 -10.747 -24.437 1.00 28.65 213 GLU A N 1
ATOM 555 C CA . GLU A 1 78 ? 26.929 -9.771 -25.401 1.00 29.38 213 GLU A CA 1
ATOM 556 C C . GLU A 1 78 ? 26.054 -8.525 -25.399 1.00 31.48 213 GLU A C 1
ATOM 557 O O . GLU A 1 78 ? 26.558 -7.406 -25.427 1.00 30.57 213 GLU A O 1
ATOM 563 N N . ALA A 1 79 ? 24.740 -8.721 -25.357 1.00 26.90 214 ALA A N 1
ATOM 564 C CA . ALA A 1 79 ? 23.815 -7.594 -25.322 1.00 27.86 214 ALA A CA 1
ATOM 565 C C . ALA A 1 79 ? 24.041 -6.729 -24.081 1.00 26.22 214 ALA A C 1
ATOM 566 O O . ALA A 1 79 ? 24.001 -5.501 -24.156 1.00 27.11 214 ALA A O 1
ATOM 568 N N . VAL A 1 80 ? 24.282 -7.372 -22.942 1.00 23.97 215 VAL A N 1
ATOM 569 C CA . VAL A 1 80 ? 24.530 -6.642 -21.700 1.00 19.37 215 VAL A CA 1
ATOM 570 C C . VAL A 1 80 ? 25.841 -5.862 -21.771 1.00 25.52 215 VAL A C 1
ATOM 571 O O . VAL A 1 80 ? 25.898 -4.695 -21.378 1.00 28.98 215 VAL A O 1
ATOM 575 N N . ASP A 1 81 ? 26.890 -6.506 -22.276 1.00 26.92 216 ASP A N 1
ATOM 576 C CA . ASP A 1 81 ? 28.175 -5.836 -22.466 1.00 34.52 216 ASP A CA 1
ATOM 577 C C . ASP A 1 81 ? 27.994 -4.564 -23.285 1.00 37.05 216 ASP A C 1
ATOM 578 O O . ASP A 1 81 ? 28.535 -3.509 -22.949 1.00 39.96 216 ASP A O 1
ATOM 583 N N . LYS A 1 82 ? 27.228 -4.677 -24.365 1.00 33.83 217 LYS A N 1
ATOM 584 C CA . LYS A 1 82 ? 27.003 -3.556 -25.269 1.00 40.83 217 LYS A CA 1
ATOM 585 C C . LYS A 1 82 ? 26.302 -2.410 -24.552 1.00 44.12 217 LYS A C 1
ATOM 586 O O . LYS A 1 82 ? 26.696 -1.256 -24.688 1.00 40.51 217 LYS A O 1
ATOM 592 N N . LEU A 1 83 ? 25.262 -2.732 -23.791 1.00 31.45 218 LEU A N 1
ATOM 593 C CA . LEU A 1 83 ? 24.566 -1.731 -22.993 1.00 35.86 218 LEU A CA 1
ATOM 594 C C . LEU A 1 83 ? 25.503 -1.048 -22.008 1.00 32.59 218 LEU A C 1
ATOM 595 O O . LEU A 1 83 ? 25.517 0.176 -21.896 1.00 40.22 218 LEU A O 1
ATOM 600 N N . LYS A 1 84 ? 26.269 -1.848 -21.275 1.00 30.75 219 LYS A N 1
ATOM 601 C CA . LYS A 1 84 ? 27.190 -1.305 -20.290 1.00 33.50 219 LYS A CA 1
ATOM 602 C C . LYS A 1 84 ? 28.183 -0.370 -20.969 1.00 40.66 219 LYS A C 1
ATOM 603 O O . LYS A 1 84 ? 28.432 0.739 -20.498 1.00 43.97 219 LYS A O 1
ATOM 609 N N . ALA A 1 85 ? 28.739 -0.821 -22.088 1.00 42.47 220 ALA A N 1
ATOM 610 C CA . ALA A 1 85 ? 29.684 -0.010 -22.846 1.00 46.96 220 ALA A CA 1
ATOM 611 C C . ALA A 1 85 ? 29.036 1.296 -23.302 1.00 59.19 220 ALA A C 1
ATOM 612 O O . ALA A 1 85 ? 29.636 2.365 -23.194 1.00 62.92 220 ALA A O 1
ATOM 614 N N . ARG A 1 86 ? 27.808 1.204 -23.804 1.00 54.57 221 ARG A N 1
ATOM 615 C CA . ARG A 1 86 ? 27.065 2.383 -24.242 1.00 61.81 221 ARG A CA 1
ATOM 616 C C . ARG A 1 86 ? 26.905 3.410 -23.126 1.00 62.77 221 ARG A C 1
ATOM 617 O O . ARG A 1 86 ? 26.883 4.614 -23.379 1.00 70.06 221 ARG A O 1
ATOM 625 N N . CYS A 1 87 ? 26.788 2.928 -21.894 1.00 62.38 222 CYS A N 1
ATOM 626 C CA . CYS A 1 87 ? 26.562 3.801 -20.747 1.00 55.60 222 CYS A CA 1
ATOM 627 C C . CYS A 1 87 ? 27.859 4.161 -20.033 1.00 58.63 222 CYS A C 1
ATOM 628 O O . CYS A 1 87 ? 27.845 4.875 -19.031 1.00 57.65 222 CYS A O 1
ATOM 631 N N . SER A 1 88 ? 28.976 3.659 -20.546 1.00 63.49 223 SER A N 1
ATOM 632 C CA . SER A 1 88 ? 30.279 4.000 -19.992 1.00 74.43 223 SER A CA 1
ATOM 633 C C . SER A 1 88 ? 30.799 5.267 -20.656 1.00 83.66 223 SER A C 1
ATOM 634 O O . SER A 1 88 ? 30.202 5.763 -21.614 1.00 84.66 223 SER A O 1
ATOM 638 N N . ALA B 1 3 ? -0.057 -24.737 -50.040 1.00 71.05 138 ALA B N 1
ATOM 639 C CA . ALA B 1 3 ? -0.874 -23.565 -49.754 1.00 65.99 138 ALA B CA 1
ATOM 640 C C . ALA B 1 3 ? -0.531 -22.973 -48.393 1.00 69.45 138 ALA B C 1
ATOM 641 O O . ALA B 1 3 ? -0.561 -23.662 -47.372 1.00 68.30 138 ALA B O 1
ATOM 643 N N . ILE B 1 4 ? -0.203 -21.688 -48.390 1.00 69.00 139 ILE B N 1
ATOM 644 C CA . ILE B 1 4 ? 0.052 -20.972 -47.154 1.00 68.26 139 ILE B CA 1
ATOM 645 C C . ILE B 1 4 ? -1.259 -20.893 -46.383 1.00 61.73 139 ILE B C 1
ATOM 646 O O . ILE B 1 4 ? -1.279 -20.890 -45.149 1.00 52.39 139 ILE B O 1
ATOM 651 N N . ALA B 1 5 ? -2.358 -20.846 -47.130 1.00 55.36 140 ALA B N 1
ATOM 652 C CA . ALA B 1 5 ? -3.687 -20.750 -46.545 1.00 57.17 140 ALA B CA 1
ATOM 653 C C . ALA B 1 5 ? -4.031 -22.016 -45.774 1.00 52.48 140 ALA B C 1
ATOM 654 O O . ALA B 1 5 ? -4.671 -21.957 -44.726 1.00 53.91 140 ALA B O 1
ATOM 656 N N . ALA B 1 6 ? -3.601 -23.159 -46.299 1.00 47.23 141 ALA B N 1
ATOM 657 C CA . ALA B 1 6 ? -3.868 -24.441 -45.659 1.00 50.02 141 ALA B CA 1
ATOM 658 C C . ALA B 1 6 ? -3.252 -24.495 -44.264 1.00 43.41 141 ALA B C 1
ATOM 659 O O . ALA B 1 6 ? -3.911 -24.888 -43.302 1.00 47.71 141 ALA B O 1
ATOM 661 N N . VAL B 1 7 ? -1.987 -24.099 -44.161 1.00 37.81 142 VAL B N 1
ATOM 662 C CA . VAL B 1 7 ? -1.316 -24.025 -42.867 1.00 38.39 142 VAL B CA 1
ATOM 663 C C . VAL B 1 7 ? -2.002 -22.996 -41.975 1.00 48.02 142 VAL B C 1
ATOM 664 O O . VAL B 1 7 ? -2.218 -23.232 -40.783 1.00 39.95 142 VAL B O 1
ATOM 668 N N . ASN B 1 8 ? -2.337 -21.851 -42.563 1.00 56.63 143 ASN B N 1
ATOM 669 C CA . ASN B 1 8 ? -3.038 -20.793 -41.847 1.00 59.98 143 ASN B CA 1
ATOM 670 C C . ASN B 1 8 ? -4.371 -21.278 -41.285 1.00 56.88 143 ASN B C 1
ATOM 671 O O . ASN B 1 8 ? -4.784 -20.869 -40.199 1.00 53.98 143 ASN B O 1
ATOM 676 N N . ALA B 1 9 ? -5.042 -22.148 -42.035 1.00 44.66 144 ALA B N 1
ATOM 677 C CA . ALA B 1 9 ? -6.285 -22.751 -41.574 1.00 49.24 144 ALA B CA 1
ATOM 678 C C . ALA B 1 9 ? -6.034 -23.518 -40.283 1.00 42.39 144 ALA B C 1
ATOM 679 O O . ALA B 1 9 ? -6.720 -23.312 -39.282 1.00 39.18 144 ALA B O 1
ATOM 681 N N . VAL B 1 10 ? -5.044 -24.403 -40.316 1.00 34.96 145 VAL B N 1
ATOM 682 C CA . VAL B 1 10 ? -4.657 -25.166 -39.136 1.00 34.66 145 VAL B CA 1
ATOM 683 C C . VAL B 1 10 ? -4.298 -24.248 -37.973 1.00 36.09 145 VAL B C 1
ATOM 684 O O . VAL B 1 10 ? -4.725 -24.478 -36.843 1.00 37.74 145 VAL B O 1
ATOM 688 N N . THR B 1 11 ? -3.511 -23.211 -38.253 1.00 34.19 146 THR B N 1
ATOM 689 C CA . THR B 1 11 ? -3.110 -22.260 -37.222 1.00 34.58 146 THR B CA 1
ATOM 690 C C . THR B 1 11 ? -4.331 -21.683 -36.510 1.00 38.64 146 THR B C 1
ATOM 691 O O . THR B 1 11 ? -4.344 -21.543 -35.286 1.00 33.39 146 THR B O 1
ATOM 695 N N . GLY B 1 12 ? -5.361 -21.360 -37.285 1.00 41.39 147 GLY B N 1
ATOM 696 C CA . GLY B 1 12 ? -6.601 -20.851 -36.730 1.00 41.98 147 GLY B CA 1
ATOM 697 C C . GLY B 1 12 ? -7.270 -21.861 -35.818 1.00 37.96 147 GLY B C 1
ATOM 698 O O . GLY B 1 12 ? -7.778 -21.509 -34.753 1.00 42.69 147 GLY B O 1
ATOM 699 N N . GLU B 1 13 ? -7.264 -23.124 -36.233 1.00 31.41 148 GLU B N 1
ATOM 700 C CA . GLU B 1 13 ? -7.891 -24.184 -35.452 1.00 31.38 148 GLU B CA 1
ATOM 701 C C . GLU B 1 13 ? -7.090 -24.493 -34.187 1.00 36.64 148 GLU B C 1
ATOM 702 O O . GLU B 1 13 ? -7.659 -24.819 -33.144 1.00 31.28 148 GLU B O 1
ATOM 708 N N . VAL B 1 14 ? -5.769 -24.391 -34.284 1.00 27.70 149 VAL B N 1
ATOM 709 C CA . VAL B 1 14 ? -4.911 -24.609 -33.126 1.00 26.86 149 VAL B CA 1
ATOM 710 C C . VAL B 1 14 ? -5.076 -23.478 -32.106 1.00 31.00 149 VAL B C 1
ATOM 711 O O . VAL B 1 14 ? -5.005 -23.707 -30.895 1.00 29.05 149 VAL B O 1
ATOM 715 N N . ASP B 1 15 ? -5.302 -22.261 -32.593 1.00 32.64 150 ASP B N 1
ATOM 716 C CA . ASP B 1 15 ? -5.646 -21.152 -31.706 1.00 34.98 150 ASP B CA 1
ATOM 717 C C . ASP B 1 15 ? -6.837 -21.540 -30.825 1.00 33.26 150 ASP B C 1
ATOM 718 O O . ASP B 1 15 ? -6.835 -21.298 -29.616 1.00 33.57 150 ASP B O 1
ATOM 723 N N . LYS B 1 16 ? -7.851 -22.144 -31.438 1.00 29.02 151 LYS B N 1
ATOM 724 C CA . LYS B 1 16 ? -9.065 -22.537 -30.720 1.00 29.40 151 LYS B CA 1
ATOM 725 C C . LYS B 1 16 ? -8.809 -23.668 -29.727 1.00 30.05 151 LYS B C 1
ATOM 726 O O . LYS B 1 16 ? -9.283 -23.627 -28.592 1.00 26.92 151 LYS B O 1
ATOM 732 N N . LEU B 1 17 ? -8.058 -24.676 -30.160 1.00 25.50 152 LEU B N 1
ATOM 733 C CA . LEU B 1 17 ? -7.713 -25.800 -29.297 1.00 24.88 152 LEU B CA 1
ATOM 734 C C . LEU B 1 17 ? -6.813 -25.351 -28.150 1.00 28.07 152 LEU B C 1
ATOM 735 O O . LEU B 1 17 ? -6.813 -25.948 -27.073 1.00 25.87 152 LEU B O 1
ATOM 740 N N . SER B 1 18 ? -6.050 -24.290 -28.386 1.00 26.66 153 SER B N 1
ATOM 741 C CA . SER B 1 18 ? -5.198 -23.722 -27.351 1.00 30.19 153 SER B CA 1
ATOM 742 C C . SER B 1 18 ? -6.065 -23.160 -26.228 1.00 30.83 153 SER B C 1
ATOM 743 O O . SER B 1 18 ? -5.756 -23.316 -25.047 1.00 26.29 153 SER B O 1
ATOM 746 N N . ASP B 1 19 ? -7.161 -22.511 -26.601 1.00 32.65 154 ASP B N 1
ATOM 747 C CA . ASP B 1 19 ? -8.087 -21.977 -25.614 1.00 32.96 154 ASP B CA 1
ATOM 748 C C . ASP B 1 19 ? -8.715 -23.107 -24.798 1.00 28.91 154 ASP B C 1
ATOM 749 O O . ASP B 1 19 ? -8.903 -22.976 -23.589 1.00 28.28 154 ASP B O 1
ATOM 754 N N . ARG B 1 20 ? -9.018 -24.223 -25.457 1.00 20.43 155 ARG B N 1
ATOM 755 C CA . ARG B 1 20 ? -9.607 -25.371 -24.769 1.00 22.51 155 ARG B CA 1
ATOM 756 C C . ARG B 1 20 ? -8.617 -25.985 -23.778 1.00 23.70 155 ARG B C 1
ATOM 757 O O . ARG B 1 20 ? -8.978 -26.343 -22.657 1.00 20.58 155 ARG B O 1
ATOM 765 N N . VAL B 1 21 ? -7.362 -26.102 -24.191 1.00 20.05 156 VAL B N 1
ATOM 766 C CA . VAL B 1 21 ? -6.348 -26.692 -23.321 1.00 16.05 156 VAL B CA 1
ATOM 767 C C . VAL B 1 21 ? -6.083 -25.834 -22.095 1.00 20.89 156 VAL B C 1
ATOM 768 O O . VAL B 1 21 ? -5.966 -26.348 -20.981 1.00 23.08 156 VAL B O 1
ATOM 772 N N . VAL B 1 22 ? -5.984 -24.525 -22.294 1.00 22.83 157 VAL B N 1
ATOM 773 C CA . VAL B 1 22 ? -5.777 -23.626 -21.167 1.00 24.42 157 VAL B CA 1
ATOM 774 C C . VAL B 1 22 ? -6.949 -23.721 -20.192 1.00 26.16 157 VAL B C 1
ATOM 775 O O . VAL B 1 22 ? -6.752 -23.704 -18.977 1.00 24.30 157 VAL B O 1
ATOM 779 N N . ALA B 1 23 ? -8.165 -23.831 -20.723 1.00 20.35 158 ALA B N 1
ATOM 780 C CA . ALA B 1 23 ? -9.347 -23.984 -19.880 1.00 19.67 158 ALA B CA 1
ATOM 781 C C . ALA B 1 23 ? -9.250 -25.244 -19.021 1.00 19.15 158 ALA B C 1
ATOM 782 O O . ALA B 1 23 ? -9.567 -25.217 -17.835 1.00 18.44 158 ALA B O 1
ATOM 784 N N . LEU B 1 24 ? -8.813 -26.343 -19.626 1.00 20.40 159 LEU B N 1
ATOM 785 C CA . LEU B 1 24 ? -8.610 -27.595 -18.901 1.00 21.12 159 LEU B CA 1
ATOM 786 C C . LEU B 1 24 ? -7.518 -27.461 -17.841 1.00 19.77 159 LEU B C 1
ATOM 787 O O . LEU B 1 24 ? -7.657 -27.979 -16.732 1.00 18.75 159 LEU B O 1
ATOM 792 N N . GLU B 1 25 ? -6.429 -26.779 -18.193 1.00 19.62 160 GLU B N 1
ATOM 793 C CA . GLU B 1 25 ? -5.358 -26.494 -17.243 1.00 18.72 160 GLU B CA 1
ATOM 794 C C . GLU B 1 25 ? -5.911 -25.721 -16.047 1.00 21.57 160 GLU B C 1
ATOM 795 O O . GLU B 1 25 ? -5.612 -26.029 -14.888 1.00 17.11 160 GLU B O 1
ATOM 801 N N . VAL B 1 26 ? -6.720 -24.709 -16.334 1.00 20.17 161 VAL B N 1
ATOM 802 C CA . VAL B 1 26 ? -7.293 -23.881 -15.275 1.00 26.77 161 VAL B CA 1
ATOM 803 C C . VAL B 1 26 ? -8.173 -24.699 -14.334 1.00 20.97 161 VAL B C 1
ATOM 804 O O . VAL B 1 26 ? -8.096 -24.553 -13.118 1.00 19.98 161 VAL B O 1
ATOM 808 N N . ALA B 1 27 ? -9.012 -25.557 -14.904 1.00 22.66 162 ALA B N 1
ATOM 809 C CA . ALA B 1 27 ? -9.919 -26.377 -14.105 1.00 25.10 162 ALA B CA 1
ATOM 810 C C . ALA B 1 27 ? -9.142 -27.331 -13.200 1.00 23.92 162 ALA B C 1
ATOM 811 O O . ALA B 1 27 ? -9.426 -27.443 -12.008 1.00 21.61 162 ALA B O 1
ATOM 813 N N . VAL B 1 28 ? -8.149 -28.004 -13.770 1.00 24.78 163 VAL B N 1
ATOM 814 C CA . VAL B 1 28 ? -7.333 -28.944 -13.006 1.00 26.39 163 VAL B CA 1
ATOM 815 C C . VAL B 1 28 ? -6.565 -28.250 -11.880 1.00 26.78 163 VAL B C 1
ATOM 816 O O . VAL B 1 28 ? -6.637 -28.663 -10.720 1.00 26.72 163 VAL B O 1
ATOM 820 N N . ASN B 1 29 ? -5.845 -27.188 -12.221 1.00 28.25 164 ASN B N 1
ATOM 821 C CA . ASN B 1 29 ? -5.067 -26.442 -11.237 1.00 29.22 164 ASN B CA 1
ATOM 822 C C . ASN B 1 29 ? -5.954 -25.707 -10.239 1.00 31.47 164 ASN B C 1
ATOM 823 O O . ASN B 1 29 ? -5.482 -25.214 -9.210 1.00 30.49 164 ASN B O 1
ATOM 828 N N . GLY B 1 30 ? -7.242 -25.631 -10.555 1.00 28.38 165 GLY B N 1
ATOM 829 C CA . GLY B 1 30 ? -8.210 -25.005 -9.675 1.00 25.47 165 GLY B CA 1
ATOM 830 C C . GLY B 1 30 ? -8.834 -26.014 -8.731 1.00 27.40 165 GLY B C 1
ATOM 831 O O . GLY B 1 30 ? -9.670 -25.664 -7.900 1.00 32.47 165 GLY B O 1
ATOM 832 N N . GLY B 1 31 ? -8.428 -27.273 -8.863 1.00 25.24 166 GLY B N 1
ATOM 833 C CA . GLY B 1 31 ? -8.904 -28.322 -7.980 1.00 30.02 166 GLY B CA 1
ATOM 834 C C . GLY B 1 31 ? -10.203 -28.953 -8.447 1.00 30.50 166 GLY B C 1
ATOM 835 O O . GLY B 1 31 ? -10.903 -29.603 -7.671 1.00 36.24 166 GLY B O 1
ATOM 836 N N . THR B 1 32 ? -10.528 -28.755 -9.719 1.00 25.13 167 THR B N 1
ATOM 837 C CA . THR B 1 32 ? -11.727 -29.345 -10.306 1.00 36.07 167 THR B CA 1
ATOM 838 C C . THR B 1 32 ? -11.427 -30.710 -10.918 1.00 31.94 167 THR B C 1
ATOM 839 O O . THR B 1 32 ? -10.446 -30.875 -11.646 1.00 33.60 167 THR B O 1
ATOM 843 N N . GLN B 1 33 ? -12.274 -31.690 -10.616 1.00 39.90 168 GLN B N 1
ATOM 844 C CA . GLN B 1 33 ? -12.132 -33.013 -11.204 1.00 43.96 168 GLN B CA 1
ATOM 845 C C . GLN B 1 33 ? -12.713 -33.031 -12.610 1.00 40.31 168 GLN B C 1
ATOM 846 O O . GLN B 1 33 ? -13.928 -33.012 -12.798 1.00 47.52 168 GLN B O 1
AT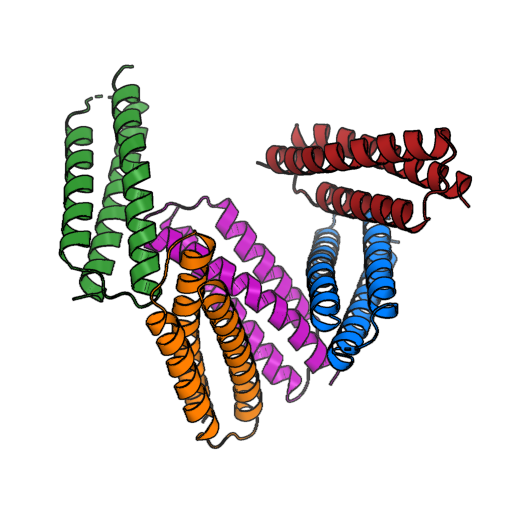OM 852 N N . VAL B 1 34 ? -11.833 -33.050 -13.599 1.00 33.81 169 VAL B N 1
ATOM 853 C CA . VAL B 1 34 ? -12.256 -33.056 -14.988 1.00 33.21 169 VAL B CA 1
ATOM 854 C C . VAL B 1 34 ? -12.375 -34.491 -15.482 1.00 29.57 169 VAL B C 1
ATOM 855 O O . VAL B 1 34 ? -11.501 -35.319 -15.217 1.00 28.49 169 VAL B O 1
ATOM 859 N N . ALA B 1 35 ? -13.464 -34.784 -16.186 1.00 26.52 170 ALA B N 1
ATOM 860 C CA . ALA B 1 35 ? -13.680 -36.112 -16.746 1.00 29.96 170 ALA B CA 1
ATOM 861 C C . ALA B 1 35 ? -12.545 -36.466 -17.700 1.00 31.77 170 ALA B C 1
ATOM 862 O O . ALA B 1 35 ? -12.168 -35.664 -18.552 1.00 27.84 170 ALA B O 1
ATOM 864 N N . VAL B 1 36 ? -12.008 -37.672 -17.554 1.00 30.74 171 VAL B N 1
ATOM 865 C CA . VAL B 1 36 ? -10.848 -38.094 -18.331 1.00 28.49 171 VAL B CA 1
ATOM 866 C C . VAL B 1 36 ? -11.089 -37.979 -19.833 1.00 30.42 171 VAL B C 1
ATOM 867 O O . VAL B 1 36 ? -10.179 -37.656 -20.593 1.00 27.81 171 VAL B O 1
ATOM 871 N N . ARG B 1 37 ? -12.319 -38.231 -20.266 1.00 23.13 172 ARG B N 1
ATOM 872 C CA . ARG B 1 37 ? -12.606 -38.217 -21.692 1.00 23.26 172 ARG B CA 1
ATOM 873 C C . ARG B 1 37 ? -12.380 -36.831 -22.290 1.00 18.97 172 ARG B C 1
ATOM 874 O O . ARG B 1 37 ? -12.123 -36.706 -23.482 1.00 20.07 172 ARG B O 1
ATOM 882 N N . GLU B 1 38 ? -12.471 -35.795 -21.461 1.00 20.89 173 GLU B N 1
ATOM 883 C CA . GLU B 1 38 ? -12.245 -34.435 -21.941 1.00 17.07 173 GLU B CA 1
ATOM 884 C C . GLU B 1 38 ? -10.783 -34.192 -22.324 1.00 24.13 173 GLU B C 1
ATOM 885 O O . GLU B 1 38 ? -10.500 -33.461 -23.271 1.00 20.93 173 GLU B O 1
ATOM 891 N N . PHE B 1 39 ? -9.859 -34.797 -21.584 1.00 24.76 174 PHE B N 1
ATOM 892 C CA . PHE B 1 39 ? -8.441 -34.701 -21.925 1.00 23.01 174 PHE B CA 1
ATOM 893 C C . PHE B 1 39 ? -8.162 -35.447 -23.224 1.00 22.90 174 PHE B C 1
ATOM 894 O O . PHE B 1 39 ? -7.429 -34.972 -24.089 1.00 24.68 174 PHE B O 1
ATOM 902 N N . ASP B 1 40 ? -8.743 -36.633 -23.352 1.00 20.81 175 ASP B N 1
ATOM 903 C CA . ASP B 1 40 ? -8.503 -37.449 -24.529 1.00 23.87 175 ASP B CA 1
ATOM 904 C C . ASP B 1 40 ? -9.107 -36.811 -25.777 1.00 25.36 175 ASP B C 1
ATOM 905 O O . ASP B 1 40 ? -8.541 -36.910 -26.866 1.00 24.64 175 ASP B O 1
ATOM 910 N N . MET B 1 41 ? -10.243 -36.138 -25.618 1.00 22.97 176 MET B N 1
ATOM 911 C CA . MET B 1 41 ? -10.863 -35.447 -26.744 1.00 21.30 176 MET B CA 1
ATOM 912 C C . MET B 1 41 ? -9.978 -34.291 -27.204 1.00 18.51 176 MET B C 1
ATOM 913 O O . MET B 1 41 ? -9.746 -34.108 -28.401 1.00 19.49 176 MET B O 1
ATOM 918 N N . ALA B 1 42 ? -9.470 -33.518 -26.249 1.00 16.58 177 ALA B N 1
ATOM 919 C CA . ALA B 1 42 ? -8.543 -32.438 -26.574 1.00 22.73 177 ALA B CA 1
ATOM 920 C C . ALA B 1 42 ? -7.305 -32.985 -27.282 1.00 25.91 177 ALA B C 1
ATOM 921 O O . ALA B 1 42 ? -6.869 -32.439 -28.295 1.00 23.51 177 ALA B O 1
ATOM 923 N N . ALA B 1 43 ? -6.744 -34.067 -26.750 1.00 18.81 178 ALA B N 1
ATOM 924 C CA . ALA B 1 43 ? -5.551 -34.671 -27.339 1.00 23.75 178 ALA B CA 1
ATOM 925 C C . ALA B 1 43 ? -5.822 -35.201 -28.747 1.00 28.04 178 ALA B C 1
ATOM 926 O O . ALA B 1 43 ? -4.988 -35.068 -29.647 1.00 23.38 178 ALA B O 1
ATOM 928 N N . GLU B 1 44 ? -6.995 -35.798 -28.933 1.00 21.52 179 GLU B N 1
ATOM 929 C CA . GLU B 1 44 ? -7.383 -36.338 -30.232 1.00 22.75 179 GLU B CA 1
ATOM 930 C C . GLU B 1 44 ? -7.603 -35.230 -31.259 1.00 20.96 179 GLU B C 1
ATOM 931 O O . GLU B 1 44 ? -7.216 -35.365 -32.422 1.00 23.22 179 GLU B O 1
ATOM 937 N N . LEU B 1 45 ? -8.224 -34.135 -30.835 1.00 25.52 180 LEU B N 1
ATOM 938 C CA . LEU B 1 45 ? -8.467 -33.018 -31.745 1.00 23.40 180 LEU B CA 1
ATOM 939 C C . LEU B 1 45 ? -7.142 -32.413 -32.193 1.00 30.64 180 LEU B C 1
ATOM 940 O O . LEU B 1 45 ? -7.013 -31.928 -33.316 1.00 27.73 180 LEU B O 1
ATOM 945 N N . LEU B 1 46 ? -6.155 -32.452 -31.307 1.00 25.55 181 LEU B N 1
ATOM 946 C CA . LEU B 1 46 ? -4.815 -32.000 -31.657 1.00 27.26 181 LEU B CA 1
ATOM 947 C C . LEU B 1 46 ? -4.197 -32.935 -32.694 1.00 28.08 181 LEU B C 1
ATOM 948 O O . LEU B 1 46 ? -3.539 -32.484 -33.634 1.00 30.05 181 LEU B O 1
ATOM 953 N N . MET B 1 47 ? -4.421 -34.237 -32.521 1.00 21.84 182 MET B N 1
ATOM 954 C CA . MET B 1 47 ? -3.927 -35.234 -33.464 1.00 26.01 182 MET B CA 1
ATOM 955 C C . MET B 1 47 ? -4.510 -35.013 -34.855 1.00 24.98 182 MET B C 1
ATOM 956 O O . MET B 1 47 ? -3.809 -35.173 -35.850 1.00 28.47 182 MET B O 1
ATOM 961 N N . ARG B 1 48 ? -5.789 -34.651 -34.930 1.00 27.50 183 ARG B N 1
ATOM 962 C CA . ARG B 1 48 ? -6.418 -34.411 -36.231 1.00 31.52 183 ARG B CA 1
ATOM 963 C C . ARG B 1 48 ? -5.735 -33.259 -36.965 1.00 31.77 183 ARG B C 1
ATOM 964 O O . ARG B 1 48 ? -5.547 -33.309 -38.180 1.00 35.22 183 ARG B O 1
ATOM 972 N N . GLN B 1 49 ? -5.363 -32.221 -36.222 1.00 31.24 184 GLN B N 1
ATOM 973 C CA . GLN B 1 49 ? -4.684 -31.072 -36.812 1.00 30.88 184 GLN B CA 1
ATOM 974 C C . GLN B 1 49 ? -3.283 -31.459 -37.271 1.00 32.59 184 GLN B C 1
ATOM 975 O O . GLN B 1 49 ? -2.789 -30.960 -38.281 1.00 36.24 184 GLN B O 1
ATOM 981 N N . LEU B 1 50 ? -2.656 -32.361 -36.526 1.00 28.65 185 LEU B N 1
ATOM 982 C CA . LEU B 1 50 ? -1.354 -32.901 -36.895 1.00 33.15 185 LEU B CA 1
ATOM 983 C C . LEU B 1 50 ? -1.477 -33.671 -38.210 1.00 35.85 185 LEU B C 1
ATOM 984 O O . LEU B 1 50 ? -0.684 -33.482 -39.134 1.00 35.35 185 LEU B O 1
ATOM 989 N N . LEU B 1 51 ? -2.487 -34.532 -38.289 1.00 33.45 186 LEU B N 1
ATOM 990 C CA . LEU B 1 51 ? -2.766 -35.299 -39.503 1.00 40.12 186 LEU B CA 1
ATOM 991 C C . LEU B 1 51 ? -3.047 -34.398 -40.700 1.00 35.13 186 LEU B C 1
ATOM 992 O O . LEU B 1 51 ? -2.622 -34.685 -41.820 1.00 32.02 186 LEU B O 1
ATOM 997 N N . LYS B 1 52 ? -3.769 -33.311 -40.456 1.00 42.66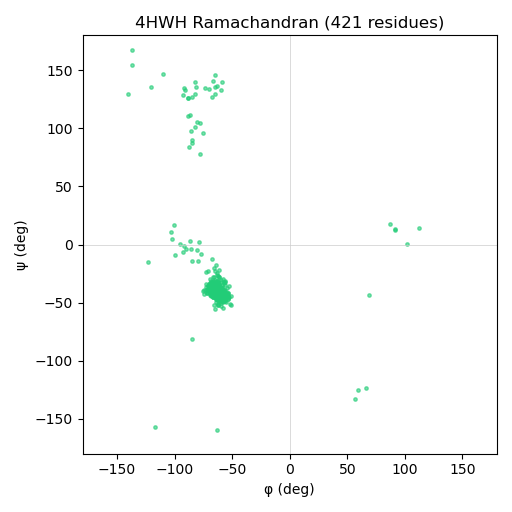 187 LYS B N 1
ATOM 998 C CA . LYS B 1 52 ? -4.100 -32.355 -41.505 1.00 43.20 187 LYS B CA 1
ATOM 999 C C . LYS B 1 52 ? -2.839 -31.678 -42.030 1.00 46.79 187 LYS B C 1
ATOM 1000 O O . LYS B 1 52 ? -2.686 -31.475 -43.236 1.00 42.33 187 LYS B O 1
ATOM 1006 N N . LEU B 1 53 ? -1.934 -31.332 -41.119 1.00 35.96 188 LEU B N 1
ATOM 1007 C CA . LEU B 1 53 ? -0.662 -30.735 -41.510 1.00 41.16 188 LEU B CA 1
ATOM 1008 C C . LEU B 1 53 ? 0.177 -31.714 -42.329 1.00 42.45 188 LEU B C 1
ATOM 1009 O O . LEU B 1 53 ? 0.799 -31.332 -43.318 1.00 46.05 188 LEU B O 1
ATOM 1014 N N . ASP B 1 54 ? 0.187 -32.977 -41.914 1.00 36.69 189 ASP B N 1
ATOM 1015 C CA . ASP B 1 54 ? 0.950 -34.007 -42.614 1.00 43.08 189 ASP B CA 1
ATOM 1016 C C . ASP B 1 54 ? 0.471 -34.179 -44.051 1.00 46.57 189 ASP B C 1
ATOM 1017 O O . ASP B 1 54 ? 1.237 -34.587 -44.924 1.00 49.61 189 ASP B O 1
ATOM 1022 N N . GLY B 1 55 ? -0.801 -33.879 -44.292 1.00 53.29 190 GLY B N 1
ATOM 1023 C CA . GLY B 1 55 ? -1.400 -34.106 -45.596 1.00 53.94 190 GLY B CA 1
ATOM 1024 C C . GLY B 1 55 ? -1.167 -32.982 -46.588 1.00 55.52 190 GLY B C 1
ATOM 1025 O O . GLY B 1 55 ? -1.386 -33.148 -47.788 1.00 56.25 190 GLY B O 1
ATOM 1026 N N . ILE B 1 56 ? -0.723 -31.835 -46.087 1.00 51.33 191 ILE B N 1
ATOM 1027 C CA . ILE B 1 56 ? -0.511 -30.664 -46.932 1.00 48.61 191 ILE B CA 1
ATOM 1028 C C . ILE B 1 56 ? 0.828 -30.728 -47.660 1.00 56.94 191 ILE B C 1
ATOM 1029 O O . ILE B 1 56 ? 1.849 -31.082 -47.072 1.00 60.85 191 ILE B O 1
ATOM 1034 N N . GLU B 1 57 ? 0.813 -30.394 -48.947 1.00 70.22 192 GLU B N 1
ATOM 1035 C CA . GLU B 1 57 ? 2.040 -30.290 -49.730 1.00 77.11 192 GLU B CA 1
ATOM 1036 C C . GLU B 1 57 ? 2.770 -29.005 -49.357 1.00 71.40 192 GLU B C 1
ATOM 1037 O O . GLU B 1 57 ? 2.456 -27.933 -49.873 1.00 64.55 192 GLU B O 1
ATOM 1043 N N . ALA B 1 58 ? 3.736 -29.114 -48.450 1.00 72.17 193 ALA B N 1
ATOM 1044 C CA . ALA B 1 58 ? 4.444 -27.941 -47.943 1.00 75.41 193 ALA B CA 1
ATOM 1045 C C . ALA B 1 58 ? 5.657 -27.588 -48.795 1.00 79.93 193 ALA B C 1
ATOM 1046 O O . ALA B 1 58 ? 6.531 -28.423 -49.030 1.00 81.50 193 ALA B O 1
ATOM 1048 N N . GLU B 1 59 ? 5.704 -26.340 -49.246 1.00 82.84 194 GLU B N 1
ATOM 1049 C CA . GLU B 1 59 ? 6.774 -25.870 -50.113 1.00 84.25 194 GLU B CA 1
ATOM 1050 C C . GLU B 1 59 ? 7.196 -24.455 -49.737 1.00 72.16 194 GLU B C 1
ATOM 1051 O O . GLU B 1 59 ? 6.358 -23.563 -49.605 1.00 69.75 194 GLU B O 1
ATOM 1057 N N . GLY B 1 60 ? 8.498 -24.255 -49.562 1.00 64.79 195 GLY B N 1
ATOM 1058 C CA . GLY B 1 60 ? 9.030 -22.944 -49.238 1.00 64.09 195 GLY B CA 1
ATOM 1059 C C . GLY B 1 60 ? 8.600 -22.447 -47.869 1.00 64.57 195 GLY B C 1
ATOM 1060 O O . GLY B 1 60 ? 8.827 -23.110 -46.858 1.00 61.58 195 GLY B O 1
ATOM 1061 N N . ASP B 1 61 ? 7.971 -21.275 -47.841 1.00 65.32 196 ASP B N 1
ATOM 1062 C CA . ASP B 1 61 ? 7.561 -20.647 -46.590 1.00 64.32 196 ASP B CA 1
ATOM 1063 C C . ASP B 1 61 ? 6.534 -21.476 -45.824 1.00 61.17 196 ASP B C 1
ATOM 1064 O O . ASP B 1 61 ? 6.496 -21.446 -44.593 1.00 56.47 196 ASP B O 1
ATOM 1069 N N . ALA B 1 62 ? 5.699 -22.211 -46.554 1.00 54.53 197 ALA B N 1
ATOM 1070 C CA . ALA B 1 62 ? 4.661 -23.022 -45.925 1.00 48.66 197 ALA B CA 1
ATOM 1071 C C . ALA B 1 62 ? 5.285 -24.124 -45.078 1.00 46.67 197 ALA B C 1
ATOM 1072 O O . ALA B 1 62 ? 4.718 -24.546 -44.072 1.00 45.31 197 ALA B O 1
ATOM 1074 N N . LYS B 1 63 ? 6.461 -24.583 -45.495 1.00 45.45 198 LYS B N 1
ATOM 1075 C CA . LYS B 1 63 ? 7.182 -25.616 -44.764 1.00 44.40 198 LYS B CA 1
ATOM 1076 C C . LYS B 1 63 ? 7.636 -25.091 -43.407 1.00 46.76 198 LYS B C 1
ATOM 1077 O O . LYS B 1 63 ? 7.500 -25.770 -42.389 1.00 46.77 198 LYS B O 1
ATOM 1083 N N . VAL B 1 64 ? 8.178 -23.878 -43.402 1.00 46.08 199 VAL B N 1
ATOM 1084 C CA . VAL B 1 64 ? 8.631 -23.243 -42.170 1.00 44.94 199 VAL B CA 1
ATOM 1085 C C . VAL B 1 64 ? 7.468 -23.010 -41.210 1.00 42.98 199 VAL B C 1
ATOM 1086 O O . VAL B 1 64 ? 7.572 -23.284 -40.015 1.00 46.82 199 VAL B O 1
ATOM 1090 N N . GLN B 1 65 ? 6.359 -22.507 -41.742 1.00 43.68 200 GLN B N 1
ATOM 1091 C CA . GLN B 1 65 ? 5.174 -22.239 -40.936 1.00 42.23 200 GLN B CA 1
ATOM 1092 C C . GLN B 1 65 ? 4.541 -23.524 -40.410 1.00 41.35 200 GLN B C 1
ATOM 1093 O O . GLN B 1 65 ? 3.982 -23.545 -39.312 1.00 41.58 200 GLN B O 1
ATOM 1099 N N . ARG B 1 66 ? 4.629 -24.595 -41.193 1.00 37.58 201 ARG B N 1
ATOM 1100 C CA . ARG B 1 66 ? 4.093 -25.883 -40.768 1.00 37.58 201 ARG B CA 1
ATOM 1101 C C . ARG B 1 66 ? 4.848 -26.423 -39.562 1.00 36.34 201 ARG B C 1
ATOM 1102 O O . ARG B 1 66 ? 4.248 -26.965 -38.640 1.00 35.71 201 ARG B O 1
ATOM 1110 N N . LYS B 1 67 ? 6.169 -26.281 -39.583 1.00 33.29 202 LYS B N 1
ATOM 1111 C CA . LYS B 1 67 ? 7.013 -26.781 -38.504 1.00 34.79 202 LYS B CA 1
ATOM 1112 C C . LYS B 1 67 ? 6.706 -26.086 -37.183 1.00 37.01 202 LYS B C 1
ATOM 1113 O O . LYS B 1 67 ? 6.600 -26.732 -36.140 1.00 37.79 202 LYS B O 1
ATOM 1119 N N . ALA B 1 68 ? 6.571 -24.766 -37.228 1.00 42.93 203 ALA B N 1
ATOM 1120 C CA . ALA B 1 68 ? 6.272 -24.002 -36.024 1.00 42.92 203 ALA B CA 1
ATOM 1121 C C . ALA B 1 68 ? 4.920 -24.415 -35.461 1.00 44.70 203 ALA B C 1
ATOM 1122 O O . ALA B 1 68 ? 4.746 -24.507 -34.245 1.00 42.69 203 ALA B O 1
ATOM 1124 N N . GLU B 1 69 ? 3.965 -24.669 -36.349 1.00 34.01 204 GLU B N 1
ATOM 1125 C CA . GLU B 1 69 ? 2.629 -25.058 -35.920 1.00 35.21 204 GLU B CA 1
ATOM 1126 C C . GLU B 1 69 ? 2.651 -26.469 -35.334 1.00 34.09 204 GLU B C 1
ATOM 1127 O O . GLU B 1 69 ? 1.914 -26.769 -34.397 1.00 34.84 204 GLU B O 1
ATOM 1133 N N . VAL B 1 70 ? 3.511 -27.329 -35.876 1.00 30.25 205 VAL B N 1
ATOM 1134 C CA . VAL B 1 70 ? 3.690 -28.670 -35.322 1.00 33.74 205 VAL B CA 1
ATOM 1135 C C . VAL B 1 70 ? 4.249 -28.603 -33.901 1.00 33.13 205 VAL B C 1
ATOM 1136 O O . VAL B 1 70 ? 3.775 -29.299 -33.001 1.00 30.16 205 VAL B O 1
ATOM 1140 N N . ARG B 1 71 ? 5.256 -27.758 -33.703 1.00 29.22 206 ARG B N 1
ATOM 1141 C CA . ARG B 1 71 ? 5.868 -27.609 -32.388 1.00 29.51 206 ARG B CA 1
ATOM 1142 C C . ARG B 1 71 ? 4.841 -27.103 -31.381 1.00 26.16 206 ARG B C 1
ATOM 1143 O O . ARG B 1 71 ? 4.798 -27.548 -30.233 1.00 25.35 206 ARG B O 1
ATOM 1151 N N . ARG B 1 72 ? 4.013 -26.167 -31.824 1.00 30.25 207 ARG B N 1
ATOM 1152 C CA . ARG B 1 72 ? 2.965 -25.609 -30.984 1.00 32.23 207 ARG B CA 1
ATOM 1153 C C . ARG B 1 72 ? 1.982 -26.695 -30.551 1.00 31.99 207 ARG B C 1
ATOM 1154 O O . ARG B 1 72 ? 1.591 -26.774 -29.387 1.00 27.16 207 ARG B O 1
ATOM 1162 N N . ILE B 1 73 ? 1.591 -27.539 -31.498 1.00 30.79 208 ILE B N 1
ATOM 1163 C CA . ILE B 1 73 ? 0.690 -28.646 -31.210 1.00 25.37 208 ILE B CA 1
ATOM 1164 C C . ILE B 1 73 ? 1.310 -29.635 -30.223 1.00 30.57 208 ILE B C 1
ATOM 1165 O O . ILE B 1 73 ? 0.633 -30.140 -29.326 1.00 27.26 208 ILE B O 1
ATOM 1170 N N . GLN B 1 74 ? 2.602 -29.898 -30.385 1.00 27.76 209 GLN B N 1
ATOM 1171 C CA . GLN B 1 74 ? 3.304 -30.821 -29.503 1.00 32.25 209 GLN B CA 1
ATOM 1172 C C . GLN B 1 74 ? 3.347 -30.304 -28.074 1.00 28.53 209 GLN B C 1
ATOM 1173 O O . GLN B 1 74 ? 3.163 -31.067 -27.126 1.00 32.71 209 GLN B O 1
ATOM 1179 N N . ASN B 1 75 ? 3.590 -29.007 -27.916 1.00 25.45 210 ASN B N 1
ATOM 1180 C CA . ASN B 1 75 ? 3.565 -28.405 -26.591 1.00 22.10 210 ASN B CA 1
ATOM 1181 C C . ASN B 1 75 ? 2.200 -28.586 -25.935 1.00 25.33 210 ASN B C 1
ATOM 1182 O O . ASN B 1 75 ? 2.108 -28.917 -24.753 1.00 25.61 210 ASN B O 1
ATOM 1187 N N . LEU B 1 76 ? 1.142 -28.361 -26.708 1.00 21.58 211 LEU B N 1
ATOM 1188 C CA . LEU B 1 76 ? -0.219 -28.518 -26.203 1.00 20.17 211 LEU B CA 1
ATOM 1189 C C . LEU B 1 76 ? -0.525 -29.968 -25.829 1.00 20.79 211 LEU B C 1
ATOM 1190 O O . LEU B 1 76 ? -1.165 -30.229 -24.812 1.00 24.66 211 LEU B O 1
ATOM 1195 N N . GLN B 1 77 ? -0.068 -30.906 -26.652 1.00 20.21 212 GLN B N 1
ATOM 1196 C CA . GLN B 1 77 ? -0.239 -32.325 -26.367 1.00 25.46 212 GLN B CA 1
ATOM 1197 C C . GLN B 1 77 ? 0.436 -32.694 -25.053 1.00 25.75 212 GLN B C 1
ATOM 1198 O O . GLN B 1 77 ? -0.112 -33.456 -24.256 1.00 25.61 212 GLN B O 1
ATOM 1204 N N . GLU B 1 78 ? 1.633 -32.157 -24.840 1.00 29.51 213 GLU B N 1
ATOM 1205 C CA . GLU B 1 78 ? 2.384 -32.419 -23.618 1.00 29.26 213 GLU B CA 1
ATOM 1206 C C . GLU B 1 78 ? 1.640 -31.874 -22.407 1.00 22.47 213 GLU B C 1
ATOM 1207 O O . GLU B 1 78 ? 1.554 -32.532 -21.369 1.00 24.91 213 GLU B O 1
ATOM 1213 N N . ALA B 1 79 ? 1.102 -30.666 -22.544 1.00 23.45 214 ALA B N 1
ATOM 1214 C CA . ALA B 1 79 ? 0.336 -30.053 -21.462 1.00 27.93 214 ALA B CA 1
ATOM 1215 C C . ALA B 1 79 ? -0.853 -30.934 -21.093 1.00 30.80 214 ALA B C 1
ATOM 1216 O O . ALA B 1 79 ? -1.133 -31.158 -19.912 1.00 24.37 214 ALA B O 1
ATOM 1218 N N . VAL B 1 80 ? -1.548 -31.437 -22.111 1.00 22.53 215 VAL B N 1
ATOM 1219 C CA . VAL B 1 80 ? -2.715 -32.284 -21.883 1.00 28.75 215 VAL B CA 1
ATOM 1220 C C . VAL B 1 80 ? -2.325 -33.596 -21.211 1.00 29.64 215 VAL B C 1
ATOM 1221 O O . VAL B 1 80 ? -2.987 -34.038 -20.270 1.00 23.41 215 VAL B O 1
ATOM 1225 N N . ASP B 1 81 ? -1.251 -34.212 -21.700 1.00 25.39 216 ASP B N 1
ATOM 1226 C CA . ASP B 1 81 ? -0.744 -35.454 -21.120 1.00 32.29 216 ASP B CA 1
ATOM 1227 C C . ASP B 1 81 ? -0.484 -35.307 -19.625 1.00 30.28 216 ASP B C 1
ATOM 1228 O O . ASP B 1 81 ? -0.808 -36.194 -18.833 1.00 27.34 216 ASP B O 1
ATOM 1233 N N . LYS B 1 82 ? 0.109 -34.181 -19.245 1.00 35.63 217 LYS B N 1
ATOM 1234 C CA . LYS B 1 82 ? 0.432 -33.922 -17.847 1.00 29.90 217 LYS B CA 1
ATOM 1235 C C . LYS B 1 82 ? -0.817 -33.747 -16.991 1.00 33.95 217 LYS B C 1
ATOM 1236 O O . LYS B 1 82 ? -0.859 -34.205 -15.848 1.00 27.06 217 LYS B O 1
ATOM 1242 N N . LEU B 1 83 ? -1.833 -33.093 -17.546 1.00 26.96 218 LEU B N 1
ATOM 1243 C CA . LEU B 1 83 ? -3.084 -32.899 -16.824 1.00 28.63 218 LEU B CA 1
ATOM 1244 C C . LEU B 1 83 ? -3.745 -34.243 -16.560 1.00 27.46 218 LEU B C 1
ATOM 1245 O O . LEU B 1 83 ? -4.213 -34.510 -15.455 1.00 28.64 218 LEU B O 1
ATOM 1250 N N . LYS B 1 84 ? -3.779 -35.085 -17.588 1.00 30.49 219 LYS B N 1
ATOM 1251 C CA . LYS B 1 84 ? -4.444 -36.377 -17.499 1.00 31.71 219 LYS B CA 1
ATOM 1252 C C . LYS B 1 84 ? -3.773 -37.257 -16.450 1.00 38.48 219 LYS B C 1
ATOM 1253 O O . LYS B 1 84 ? -4.448 -37.904 -15.650 1.00 34.20 219 LYS B O 1
ATOM 1259 N N . ALA B 1 85 ? -2.442 -37.267 -16.460 1.00 35.66 220 ALA B N 1
ATOM 1260 C CA . ALA B 1 85 ? -1.663 -38.044 -15.502 1.00 39.68 220 ALA B CA 1
ATOM 1261 C C . ALA B 1 85 ? -1.943 -37.609 -14.068 1.00 45.88 220 ALA B C 1
ATOM 1262 O O . ALA B 1 85 ? -2.093 -38.444 -13.177 1.00 50.22 220 ALA B O 1
ATOM 1264 N N . ARG B 1 86 ? -2.010 -36.300 -13.849 1.00 51.44 221 ARG B N 1
ATOM 1265 C CA . ARG B 1 86 ? -2.254 -35.755 -12.516 1.00 54.45 221 ARG B CA 1
ATOM 1266 C C . ARG B 1 86 ? -3.638 -36.125 -11.991 1.00 56.68 221 ARG B C 1
ATOM 1267 O O . ARG B 1 86 ? -3.874 -36.123 -10.783 1.00 48.28 221 ARG B O 1
ATOM 1275 N N . CYS B 1 87 ? -4.551 -36.437 -12.904 1.00 64.61 222 CYS B N 1
ATOM 1276 C CA . CYS B 1 87 ? -5.920 -36.764 -12.529 1.00 70.64 222 CYS B CA 1
ATOM 1277 C C . CYS B 1 87 ? -6.156 -38.269 -12.503 1.00 79.62 222 CYS B C 1
ATOM 1278 O O . CYS B 1 87 ? -7.204 -38.734 -12.055 1.00 81.52 222 CYS B O 1
ATOM 1281 N N . SER B 1 88 ? -5.178 -39.029 -12.984 1.00 88.20 223 SER B N 1
ATOM 1282 C CA . SER B 1 88 ? -5.298 -40.480 -13.032 1.00 96.81 223 SER B CA 1
ATOM 1283 C C . SER B 1 88 ? -4.359 -41.147 -12.035 1.00 102.52 223 SER B C 1
ATOM 1284 O O . SER B 1 88 ? -3.167 -40.842 -11.990 1.00 105.13 223 SER B O 1
ATOM 1288 N N . ALA C 1 1 ? -24.111 6.698 5.546 1.00 124.57 136 ALA C N 1
ATOM 1289 C CA . ALA C 1 1 ? -25.247 6.130 4.831 1.00 120.85 136 ALA C CA 1
ATOM 1290 C C . ALA C 1 1 ? -25.550 4.713 5.305 1.00 114.53 136 ALA C C 1
ATOM 1291 O O . ALA C 1 1 ? -24.799 4.134 6.090 1.00 116.45 136 ALA C O 1
ATOM 1293 N N . LEU C 1 2 ? -26.662 4.167 4.825 1.00 94.39 137 LEU C N 1
ATOM 1294 C CA . LEU C 1 2 ? -27.036 2.789 5.111 1.00 83.26 137 LEU C CA 1
ATOM 1295 C C . LEU C 1 2 ? -27.205 2.048 3.792 1.00 76.83 137 LEU C C 1
ATOM 1296 O O . LEU C 1 2 ? -27.258 0.817 3.752 1.00 67.41 137 LEU C O 1
ATOM 1298 N N . ALA C 1 3 ? -27.292 2.820 2.714 1.00 87.50 138 ALA C N 1
ATOM 1299 C CA . ALA C 1 3 ? -27.427 2.275 1.372 1.00 80.45 138 ALA C CA 1
ATOM 1300 C C . ALA C 1 3 ? -26.110 1.659 0.921 1.00 72.52 138 ALA C C 1
ATOM 1301 O O . ALA C 1 3 ? -26.093 0.635 0.238 1.00 60.06 138 ALA C O 1
ATOM 1303 N N . ILE C 1 4 ? -25.006 2.291 1.307 1.00 76.94 139 ILE C N 1
ATOM 1304 C CA . ILE C 1 4 ? -23.682 1.767 0.995 1.00 74.51 139 ILE C CA 1
ATOM 1305 C C . ILE C 1 4 ? -23.548 0.345 1.533 1.00 65.23 139 ILE C C 1
ATOM 1306 O O . ILE C 1 4 ? -22.965 -0.524 0.886 1.00 57.64 139 ILE C O 1
ATOM 1311 N N . ALA C 1 5 ? -24.106 0.114 2.718 1.00 56.19 140 ALA C N 1
ATOM 1312 C CA . ALA C 1 5 ? -24.110 -1.214 3.319 1.00 50.19 140 ALA C CA 1
ATOM 1313 C C . ALA C 1 5 ? -24.951 -2.186 2.498 1.00 48.24 140 ALA C C 1
ATOM 1314 O O . ALA C 1 5 ? -24.616 -3.364 2.380 1.00 52.27 140 ALA C O 1
ATOM 1316 N N . ALA C 1 6 ? -26.047 -1.687 1.935 1.00 49.43 141 ALA C N 1
ATOM 1317 C CA . ALA C 1 6 ? -26.934 -2.517 1.126 1.00 46.61 141 ALA C CA 1
ATOM 1318 C C . ALA C 1 6 ? -26.304 -2.838 -0.224 1.00 46.69 141 ALA C C 1
ATOM 1319 O O . ALA C 1 6 ? -26.439 -3.952 -0.737 1.00 41.92 141 ALA C O 1
ATOM 1321 N N . VAL C 1 7 ? -25.624 -1.854 -0.802 1.00 42.33 142 VAL C N 1
ATOM 1322 C CA . VAL C 1 7 ? -24.910 -2.064 -2.053 1.00 42.62 142 VAL C CA 1
ATOM 1323 C C . VAL C 1 7 ? -23.785 -3.066 -1.828 1.00 37.65 142 VAL C C 1
ATOM 1324 O O . VAL C 1 7 ? -23.594 -3.989 -2.616 1.00 40.73 142 VAL C O 1
ATOM 1328 N N . ASN C 1 8 ? -23.049 -2.879 -0.738 1.00 38.69 143 ASN C N 1
ATOM 1329 C CA . ASN C 1 8 ? -21.973 -3.792 -0.374 1.00 41.49 143 ASN C CA 1
ATOM 1330 C C . ASN C 1 8 ? -22.477 -5.216 -0.179 1.00 35.66 143 ASN C C 1
ATOM 1331 O O . ASN C 1 8 ? -21.806 -6.177 -0.550 1.00 34.00 143 ASN C O 1
ATOM 1336 N N . ALA C 1 9 ? -23.663 -5.345 0.409 1.00 38.87 144 ALA C N 1
ATOM 1337 C CA . ALA C 1 9 ? -24.281 -6.650 0.608 1.00 40.11 144 ALA C CA 1
ATOM 1338 C C . ALA C 1 9 ? -24.497 -7.340 -0.735 1.00 36.27 144 ALA C C 1
ATOM 1339 O O . ALA C 1 9 ? -24.189 -8.519 -0.899 1.00 34.01 144 ALA C O 1
ATOM 1341 N N . VAL C 1 10 ? -25.030 -6.595 -1.694 1.00 33.15 145 VAL C N 1
ATOM 1342 C CA . VAL C 1 10 ? -25.242 -7.128 -3.031 1.00 32.44 145 VAL C CA 1
ATOM 1343 C C . VAL C 1 10 ? -23.911 -7.496 -3.675 1.00 30.85 145 VAL C C 1
ATOM 1344 O O . VAL C 1 10 ? -23.766 -8.580 -4.239 1.00 30.74 145 VAL C O 1
ATOM 1348 N N . THR C 1 11 ? -22.935 -6.598 -3.577 1.00 30.58 146 THR C N 1
ATOM 1349 C CA . THR C 1 11 ? -21.629 -6.842 -4.184 1.00 34.37 146 THR C CA 1
ATOM 1350 C C . THR C 1 11 ? -21.026 -8.150 -3.676 1.00 30.36 146 THR C C 1
ATOM 1351 O O . THR C 1 11 ? -20.459 -8.921 -4.447 1.00 28.27 146 THR C O 1
ATOM 1355 N N . GLY C 1 12 ? -21.166 -8.400 -2.378 1.00 34.98 147 GLY C N 1
ATOM 1356 C CA . GLY C 1 12 ? -20.697 -9.643 -1.789 1.00 35.15 147 GLY C CA 1
ATOM 1357 C C . GLY C 1 12 ? -21.343 -10.857 -2.433 1.00 29.65 147 GLY C C 1
ATOM 1358 O O . GLY C 1 12 ? -20.685 -11.857 -2.705 1.00 27.36 147 GLY C O 1
ATOM 1359 N N . GLU C 1 13 ? -22.645 -10.773 -2.671 1.00 26.09 148 GLU C N 1
ATOM 1360 C CA . GLU C 1 13 ? -23.360 -11.848 -3.347 1.00 22.95 148 GLU C CA 1
ATOM 1361 C C . GLU C 1 13 ? -22.975 -11.968 -4.814 1.00 25.55 148 GLU C C 1
ATOM 1362 O O . GLU C 1 13 ? -22.787 -13.071 -5.321 1.00 22.77 148 GLU C O 1
ATOM 1368 N N . VAL C 1 14 ? -22.880 -10.831 -5.496 1.00 20.24 149 VAL C N 1
ATOM 1369 C CA . VAL C 1 14 ? -22.482 -10.823 -6.899 1.00 24.81 149 VAL C CA 1
ATOM 1370 C C . VAL C 1 14 ? -21.074 -11.396 -7.073 1.00 27.24 149 VAL C C 1
ATOM 1371 O O . VAL C 1 14 ? -20.781 -12.052 -8.074 1.00 26.81 149 VAL C O 1
ATOM 1375 N N . ASP C 1 15 ? -20.209 -11.158 -6.091 1.00 22.67 150 ASP C N 1
ATOM 1376 C CA . ASP C 1 15 ? -18.865 -11.729 -6.112 1.00 24.77 150 ASP C CA 1
ATOM 1377 C C . ASP C 1 15 ? -18.929 -13.241 -6.296 1.00 26.28 150 ASP C C 1
ATOM 1378 O O . ASP C 1 15 ? -18.197 -13.807 -7.104 1.00 23.90 150 ASP C O 1
ATOM 1383 N N . LYS C 1 16 ? -19.800 -13.888 -5.526 1.00 25.24 151 LYS C N 1
ATOM 1384 C CA . LYS C 1 16 ? -19.981 -15.336 -5.606 1.00 24.66 151 LYS C CA 1
ATOM 1385 C C . LYS C 1 16 ? -20.552 -15.751 -6.959 1.00 18.55 151 LYS C C 1
ATOM 1386 O O . LYS C 1 16 ? -20.159 -16.770 -7.524 1.00 22.98 151 LYS C O 1
ATOM 1392 N N . LEU C 1 17 ? -21.494 -14.967 -7.465 1.00 19.55 152 LEU C N 1
ATOM 1393 C CA . LEU C 1 17 ? -22.106 -15.265 -8.754 1.00 17.21 152 LEU C CA 1
ATOM 1394 C C . LEU C 1 17 ? -21.100 -15.084 -9.881 1.00 15.29 152 LEU C C 1
ATOM 1395 O O . LEU C 1 17 ? -21.108 -15.825 -10.866 1.00 20.50 152 LEU C O 1
ATOM 1400 N N . SER C 1 18 ? -20.240 -14.083 -9.732 1.00 21.79 153 SER C N 1
ATOM 1401 C CA . SER C 1 18 ? -19.155 -13.855 -10.676 1.00 25.31 153 SER C CA 1
ATOM 1402 C C . SER C 1 18 ? -18.219 -15.065 -10.734 1.00 24.85 153 SER C C 1
ATOM 1403 O O . SER C 1 18 ? -17.825 -15.501 -11.817 1.00 21.77 153 SER C O 1
ATOM 1406 N N . ASP C 1 19 ? -17.875 -15.610 -9.569 1.00 19.83 154 ASP C N 1
ATOM 1407 C CA . ASP C 1 19 ? -17.070 -16.832 -9.506 1.00 21.07 154 ASP C CA 1
ATOM 1408 C C . ASP C 1 19 ? -17.775 -17.966 -10.236 1.00 16.15 154 ASP C C 1
ATOM 1409 O O . ASP C 1 19 ? -17.151 -18.747 -10.951 1.00 19.55 154 ASP C O 1
ATOM 1414 N N . ARG C 1 20 ? -19.080 -18.066 -10.011 1.00 15.14 155 ARG C N 1
ATOM 1415 C CA . ARG C 1 20 ? -19.907 -19.084 -10.642 1.00 21.45 155 ARG C CA 1
ATOM 1416 C C . ARG C 1 20 ? -19.842 -18.974 -12.165 1.00 19.26 155 ARG C C 1
ATOM 1417 O O . ARG C 1 20 ? -19.688 -19.974 -12.867 1.00 18.43 155 ARG C O 1
ATOM 1425 N N . VAL C 1 21 ? -19.959 -17.757 -12.680 1.00 18.85 156 VAL C N 1
ATOM 1426 C CA . VAL C 1 21 ? -19.944 -17.571 -14.126 1.00 18.54 156 VAL C CA 1
ATOM 1427 C C . VAL C 1 21 ? -18.566 -17.858 -14.723 1.00 16.87 156 VAL C C 1
ATOM 1428 O O . VAL C 1 21 ? -18.456 -18.467 -15.788 1.00 21.06 156 VAL C O 1
ATOM 1432 N N . VAL C 1 22 ? -17.513 -17.431 -14.035 1.00 19.95 157 VAL C N 1
ATOM 1433 C CA . VAL C 1 22 ? -16.166 -17.754 -14.488 1.00 19.95 157 VAL C CA 1
ATOM 1434 C C . VAL C 1 22 ? -15.978 -19.269 -14.536 1.00 19.19 157 VAL C C 1
ATOM 1435 O O . VAL C 1 22 ? -15.413 -19.798 -15.487 1.00 19.12 157 VAL C O 1
ATOM 1439 N N . ALA C 1 23 ? -16.465 -19.973 -13.518 1.00 17.09 158 ALA C N 1
ATOM 1440 C CA . ALA C 1 23 ? -16.329 -21.428 -13.497 1.00 18.31 158 ALA C CA 1
ATOM 1441 C C . ALA C 1 23 ? -17.109 -22.086 -14.637 1.00 20.29 158 ALA C C 1
ATOM 1442 O O . ALA C 1 23 ? -16.657 -23.070 -15.219 1.00 19.14 158 ALA C O 1
ATOM 1444 N N . LEU C 1 24 ? -18.285 -21.544 -14.945 1.00 20.57 159 LEU C N 1
ATOM 1445 C CA . LEU C 1 24 ? -19.079 -22.044 -16.061 1.00 20.67 159 LEU C CA 1
ATOM 1446 C C . LEU C 1 24 ? -18.345 -21.851 -17.378 1.00 20.46 159 LEU C C 1
ATOM 1447 O O . LEU C 1 24 ? -18.344 -22.736 -18.237 1.00 22.07 159 LEU C O 1
ATOM 1452 N N . GLU C 1 25 ? -17.719 -20.693 -17.544 1.00 20.51 160 GLU C N 1
ATOM 1453 C CA . GLU C 1 25 ? -16.998 -20.434 -18.782 1.00 26.01 160 GLU C CA 1
ATOM 1454 C C . GLU C 1 25 ? -15.809 -21.374 -18.947 1.00 23.45 160 GLU C C 1
ATOM 1455 O O . GLU C 1 25 ? -15.526 -21.846 -20.051 1.00 18.22 160 GLU C O 1
ATOM 1461 N N . VAL C 1 26 ? -15.113 -21.635 -17.846 1.00 23.33 161 VAL C N 1
ATOM 1462 C CA . VAL C 1 26 ? -13.974 -22.544 -17.875 1.00 21.37 161 VAL C CA 1
ATOM 1463 C C . VAL C 1 26 ? -14.438 -23.942 -18.279 1.00 21.90 161 VAL C C 1
ATOM 1464 O O . VAL C 1 26 ? -13.779 -24.624 -19.065 1.00 21.93 161 VAL C O 1
ATOM 1468 N N . ALA C 1 27 ? -15.586 -24.356 -17.748 1.00 21.90 162 ALA C N 1
ATOM 1469 C CA . ALA C 1 27 ? -16.156 -25.659 -18.077 1.00 25.40 162 ALA C CA 1
ATOM 1470 C C . ALA C 1 27 ? -16.494 -25.749 -19.566 1.00 24.88 162 ALA C C 1
ATOM 1471 O O . ALA C 1 27 ? -16.088 -26.688 -20.249 1.00 21.41 162 ALA C O 1
ATOM 1473 N N . VAL C 1 28 ? -17.232 -24.763 -20.063 1.00 21.00 163 VAL C N 1
ATOM 1474 C CA . VAL C 1 28 ? -17.624 -24.734 -21.469 1.00 23.75 163 VAL C CA 1
ATOM 1475 C C . VAL C 1 28 ? -16.397 -24.700 -22.378 1.00 21.82 163 VAL C C 1
ATOM 1476 O O . VAL C 1 28 ? -16.314 -25.441 -23.359 1.00 23.82 163 VAL C O 1
ATOM 1480 N N . ASN C 1 29 ? -15.435 -23.849 -22.040 1.00 23.69 164 ASN C N 1
ATOM 1481 C CA . ASN C 1 29 ? -14.225 -23.721 -22.848 1.00 23.63 164 ASN C CA 1
ATOM 1482 C C . ASN C 1 29 ? -13.396 -25.002 -22.904 1.00 20.28 164 ASN C C 1
ATOM 1483 O O . ASN C 1 29 ? -12.727 -25.270 -23.900 1.00 21.53 164 ASN C O 1
ATOM 1488 N N . GLY C 1 30 ? -13.437 -25.783 -21.829 1.00 19.93 165 GLY C N 1
ATOM 1489 C CA . GLY C 1 30 ? -12.662 -27.008 -21.745 1.00 24.82 165 GLY C CA 1
ATOM 1490 C C . GLY C 1 30 ? -13.311 -28.155 -22.496 1.00 23.99 165 GLY C C 1
ATOM 1491 O O . GLY C 1 30 ? -12.683 -29.184 -22.745 1.00 25.23 165 GLY C O 1
ATOM 1492 N N . GLY C 1 31 ? -14.576 -27.982 -22.858 1.00 23.33 166 GLY C N 1
ATOM 1493 C CA . GLY C 1 31 ? -15.266 -28.987 -23.640 1.00 28.80 166 GLY C CA 1
ATOM 1494 C C . GLY C 1 31 ? -16.374 -29.691 -22.884 1.00 35.91 166 GLY C C 1
ATOM 1495 O O . GLY C 1 31 ? -16.862 -30.733 -23.321 1.00 36.65 166 GLY C O 1
ATOM 1496 N N . THR C 1 32 ? -16.776 -29.129 -21.749 1.00 25.73 167 THR C N 1
ATOM 1497 C CA . THR C 1 32 ? -17.879 -29.698 -20.984 1.00 35.11 167 THR C CA 1
ATOM 1498 C C . THR C 1 32 ? -19.226 -29.245 -21.540 1.00 38.43 167 THR C C 1
ATOM 1499 O O . THR C 1 32 ? -19.446 -28.054 -21.759 1.00 40.08 167 THR C O 1
ATOM 1503 N N . GLN C 1 33 ? -20.121 -30.199 -21.778 1.00 46.42 168 GLN C N 1
ATOM 1504 C CA . GLN C 1 33 ? -21.471 -29.883 -22.234 1.00 51.62 168 GLN C CA 1
ATOM 1505 C C . GLN C 1 33 ? -22.353 -29.574 -21.029 1.00 48.13 168 GLN C C 1
ATOM 1506 O O . GLN C 1 33 ? -23.005 -30.462 -20.481 1.00 59.76 168 GLN C O 1
ATOM 1512 N N . VAL C 1 34 ? -22.356 -28.310 -20.615 1.00 32.54 169 VAL C N 1
ATOM 1513 C CA . VAL C 1 34 ? -23.073 -27.886 -19.415 1.00 28.94 169 VAL C CA 1
ATOM 1514 C C . VAL C 1 34 ? -24.590 -27.848 -19.631 1.00 30.49 169 VAL C C 1
ATOM 1515 O O . VAL C 1 34 ? -25.070 -27.354 -20.654 1.00 28.79 169 VAL C O 1
ATOM 1519 N N . ALA C 1 35 ? -25.333 -28.381 -18.664 1.00 31.35 170 ALA C N 1
ATOM 1520 C CA . ALA C 1 35 ? -26.794 -28.419 -18.739 1.00 35.02 170 ALA C CA 1
ATOM 1521 C C . ALA C 1 35 ? -27.375 -27.013 -18.765 1.00 26.27 170 ALA C C 1
ATOM 1522 O O . ALA C 1 35 ? -26.957 -26.152 -17.994 1.00 30.30 170 ALA C O 1
ATOM 1524 N N . VAL C 1 36 ? -28.356 -26.794 -19.636 1.00 31.74 171 VAL C N 1
ATOM 1525 C CA . VAL C 1 36 ? -28.965 -25.477 -19.798 1.00 31.98 171 VAL C CA 1
ATOM 1526 C C . VAL C 1 36 ? -29.453 -24.900 -18.469 1.00 28.10 171 VAL C C 1
ATOM 1527 O O . VAL C 1 36 ? -29.360 -23.696 -18.232 1.00 27.18 171 VAL C O 1
ATOM 1531 N N . ARG C 1 37 ? -29.957 -25.763 -17.594 1.00 29.11 172 ARG C N 1
ATOM 1532 C CA . ARG C 1 37 ? -30.483 -25.312 -16.311 1.00 30.01 172 ARG C CA 1
ATOM 1533 C C . ARG C 1 37 ? -29.423 -24.589 -15.480 1.00 27.11 172 ARG C C 1
ATOM 1534 O O . ARG C 1 37 ? -29.744 -23.692 -14.701 1.00 25.98 172 ARG C O 1
ATOM 1542 N N . GLU C 1 38 ? -28.158 -24.975 -15.641 1.00 23.85 173 GLU C N 1
ATOM 1543 C CA . GLU C 1 38 ? -27.080 -24.289 -14.935 1.00 25.64 173 GLU C CA 1
ATOM 1544 C C . GLU C 1 38 ? -27.032 -22.812 -15.302 1.00 21.88 173 GLU C C 1
ATOM 1545 O O . GLU C 1 38 ? -26.819 -21.957 -14.446 1.00 23.56 173 GLU C O 1
ATOM 1551 N N . PHE C 1 39 ? -27.217 -22.514 -16.581 1.00 21.55 174 PHE C N 1
ATOM 1552 C CA . PHE C 1 39 ? -27.171 -21.134 -17.040 1.00 18.22 174 PHE C CA 1
ATOM 1553 C C . PHE C 1 39 ? -28.405 -20.375 -16.572 1.00 21.95 174 PHE C C 1
ATOM 1554 O O . PHE C 1 39 ? -28.308 -19.228 -16.142 1.00 21.80 174 PHE C O 1
ATOM 1562 N N . ASP C 1 40 ? -29.562 -21.025 -16.646 1.00 19.21 175 ASP C N 1
ATOM 1563 C CA . ASP C 1 40 ? -30.810 -20.393 -16.234 1.00 22.85 175 ASP C CA 1
ATOM 1564 C C . ASP C 1 40 ? -30.776 -20.045 -14.745 1.00 25.27 175 ASP C C 1
ATOM 1565 O O . ASP C 1 40 ? -31.257 -18.988 -14.336 1.00 26.85 175 ASP C O 1
ATOM 1570 N N . MET C 1 41 ? -30.195 -20.928 -13.939 1.00 24.27 176 MET C N 1
ATOM 1571 C CA . MET C 1 41 ? -30.073 -20.670 -12.507 1.00 22.00 176 MET C CA 1
ATOM 1572 C C . MET C 1 41 ? -29.162 -19.485 -12.222 1.00 22.69 176 MET C C 1
ATOM 1573 O O . MET C 1 41 ? -29.488 -18.636 -11.399 1.00 22.44 176 MET C O 1
ATOM 1578 N N . ALA C 1 42 ? -28.017 -19.425 -12.896 1.00 23.40 177 ALA C N 1
ATOM 1579 C CA . ALA C 1 42 ? -27.111 -18.302 -12.703 1.00 25.70 177 ALA C CA 1
ATOM 1580 C C . ALA C 1 42 ? -27.783 -17.004 -13.143 1.00 21.25 177 ALA C C 1
ATOM 1581 O O . ALA C 1 42 ? -27.661 -15.976 -12.477 1.00 22.61 177 ALA C O 1
ATOM 1583 N N . ALA C 1 43 ? -28.488 -17.057 -14.268 1.00 16.68 178 ALA C N 1
ATOM 1584 C CA . ALA C 1 43 ? -29.208 -15.892 -14.771 1.00 25.99 178 ALA C CA 1
ATOM 1585 C C . ALA C 1 43 ? -30.236 -15.375 -13.764 1.00 24.98 178 ALA C C 1
ATOM 1586 O O . ALA C 1 43 ? -30.344 -14.170 -13.546 1.00 20.06 178 ALA C O 1
ATOM 1588 N N . GLU C 1 44 ? -30.992 -16.286 -13.158 1.00 21.20 179 GLU C N 1
ATOM 1589 C CA . GLU C 1 44 ? -32.041 -15.887 -12.224 1.00 23.67 179 GLU C CA 1
ATOM 1590 C C . GLU C 1 44 ? -31.449 -15.293 -10.944 1.00 21.14 179 GLU C C 1
ATOM 1591 O O . GLU C 1 44 ? -31.923 -14.267 -10.460 1.00 22.23 179 GLU C O 1
ATOM 1597 N N . LEU C 1 45 ? -30.407 -15.926 -10.411 1.00 21.96 180 LEU C N 1
ATOM 1598 C CA . LEU C 1 45 ? -29.758 -15.419 -9.198 1.00 29.05 180 LEU C CA 1
ATOM 1599 C C . LEU C 1 45 ? -29.173 -14.024 -9.421 1.00 25.03 180 LEU C C 1
ATOM 1600 O O . LEU C 1 45 ? -29.210 -13.176 -8.534 1.00 22.53 180 LEU C O 1
ATOM 1605 N N . LEU C 1 46 ? -28.639 -13.788 -10.613 1.00 19.75 181 LEU C N 1
ATOM 1606 C CA . LEU C 1 46 ? -28.175 -12.454 -10.975 1.00 21.94 181 LEU C CA 1
ATOM 1607 C C . LEU C 1 46 ? -29.332 -11.464 -10.973 1.00 26.05 181 LEU C C 1
ATOM 1608 O O . LEU C 1 46 ? -29.214 -10.355 -10.452 1.00 25.91 181 LEU C O 1
ATOM 1613 N N . MET C 1 47 ? -30.455 -11.875 -11.553 1.00 21.54 182 MET C N 1
ATOM 1614 C CA . MET C 1 47 ? -31.631 -11.024 -11.617 1.00 22.35 182 MET C CA 1
ATOM 1615 C C . MET C 1 47 ? -32.127 -10.676 -10.215 1.00 19.28 182 MET C C 1
ATOM 1616 O O . MET C 1 47 ? -32.572 -9.555 -9.971 1.00 22.83 182 MET C O 1
ATOM 1621 N N . ARG C 1 48 ? -32.058 -11.639 -9.298 1.00 24.47 183 ARG C N 1
ATOM 1622 C CA . ARG C 1 48 ? -32.497 -11.401 -7.921 1.00 22.39 183 ARG C CA 1
ATOM 1623 C C . ARG C 1 48 ? -31.655 -10.307 -7.277 1.00 26.57 183 ARG C C 1
ATOM 1624 O O . ARG C 1 48 ? -32.166 -9.472 -6.528 1.00 27.77 183 ARG C O 1
ATOM 1632 N N . GLN C 1 49 ? -30.357 -10.318 -7.567 1.00 27.69 184 GLN C N 1
ATOM 1633 C CA . GLN C 1 49 ? -29.459 -9.298 -7.042 1.00 26.27 184 GLN C CA 1
ATOM 1634 C C . GLN C 1 49 ? -29.708 -7.946 -7.704 1.00 27.92 184 GLN C C 1
ATOM 1635 O O . GLN C 1 49 ? -29.653 -6.911 -7.043 1.00 29.35 184 GLN C O 1
ATOM 1641 N N . LEU C 1 50 ? -29.987 -7.959 -9.005 1.00 25.47 185 LEU C N 1
ATOM 1642 C CA . LEU C 1 50 ? -30.315 -6.729 -9.723 1.00 27.38 185 LEU C CA 1
ATOM 1643 C C . LEU C 1 50 ? -31.578 -6.096 -9.144 1.00 33.52 185 LEU C C 1
ATOM 1644 O O . LEU C 1 50 ? -31.687 -4.876 -9.024 1.00 31.01 185 LEU C O 1
ATOM 1649 N N . LEU C 1 51 ? -32.528 -6.946 -8.775 1.00 26.39 186 LEU C N 1
ATOM 1650 C CA . LEU C 1 51 ? -33.788 -6.511 -8.185 1.00 33.17 186 LEU C CA 1
ATOM 1651 C C . LEU C 1 51 ? -33.554 -5.874 -6.813 1.00 33.90 186 LEU C C 1
ATOM 1652 O O . LEU C 1 51 ? -34.255 -4.942 -6.418 1.00 35.95 186 LEU C O 1
ATOM 1657 N N . LYS C 1 52 ? -32.563 -6.380 -6.087 1.00 33.88 187 LYS C N 1
ATOM 1658 C CA . LYS C 1 52 ? -32.240 -5.832 -4.777 1.00 34.94 187 LYS C CA 1
ATOM 1659 C C . LYS C 1 52 ? -31.648 -4.434 -4.937 1.00 41.04 187 LYS C C 1
ATOM 1660 O O . LYS C 1 52 ? -31.974 -3.521 -4.177 1.00 39.76 187 LYS C O 1
ATOM 1666 N N . LEU C 1 53 ? -30.787 -4.271 -5.937 1.00 36.29 188 LEU C N 1
ATOM 1667 C CA . LEU C 1 53 ? -30.205 -2.969 -6.236 1.00 38.71 188 LEU C CA 1
ATOM 1668 C C . LEU C 1 53 ? -31.282 -1.936 -6.554 1.00 46.68 188 LEU C C 1
ATOM 1669 O O . LEU C 1 53 ? -31.197 -0.786 -6.119 1.00 54.12 188 LEU C O 1
ATOM 1674 N N . ASP C 1 54 ? -32.292 -2.352 -7.312 1.00 36.97 189 ASP C N 1
ATOM 1675 C CA . ASP C 1 54 ? -33.409 -1.475 -7.660 1.00 37.25 189 ASP C CA 1
ATOM 1676 C C . ASP C 1 54 ? -34.057 -0.874 -6.417 1.00 45.13 189 ASP C C 1
ATOM 1677 O O . ASP C 1 54 ? -34.489 0.277 -6.427 1.00 50.61 189 ASP C O 1
ATOM 1682 N N . GLY C 1 55 ? -34.137 -1.666 -5.353 1.00 47.59 190 GLY C N 1
ATOM 1683 C CA . GLY C 1 55 ? -34.801 -1.240 -4.134 1.00 56.25 190 GLY C CA 1
ATOM 1684 C C . GLY C 1 55 ? -33.974 -0.282 -3.298 1.00 56.27 190 GLY C C 1
ATOM 1685 O O . GLY C 1 55 ? -34.459 0.275 -2.314 1.00 61.53 190 GLY C O 1
ATOM 1686 N N . ILE C 1 56 ? -32.721 -0.090 -3.693 1.00 58.27 191 ILE C N 1
ATOM 1687 C CA . ILE C 1 56 ? -31.804 0.763 -2.948 1.00 59.52 191 ILE C CA 1
ATOM 1688 C C . ILE C 1 56 ? -31.882 2.218 -3.397 1.00 61.19 191 ILE C C 1
ATOM 1689 O O . ILE C 1 56 ? -31.474 2.554 -4.509 1.00 60.14 191 ILE C O 1
ATOM 1694 N N . GLU C 1 57 ? -32.406 3.077 -2.528 1.00 65.80 192 GLU C N 1
ATOM 1695 C CA . GLU C 1 57 ? -32.445 4.507 -2.811 1.00 76.58 192 GLU C CA 1
ATOM 1696 C C . GLU C 1 57 ? -31.025 5.044 -2.929 1.00 86.07 192 GLU C C 1
ATOM 1697 O O . GLU C 1 57 ? -30.297 5.127 -1.939 1.00 77.45 192 GLU C O 1
ATOM 1703 N N . GLY C 1 60 ? -25.825 9.316 -3.030 1.00 91.88 195 GLY C N 1
ATOM 1704 C CA . GLY C 1 60 ? -24.878 10.079 -3.822 1.00 88.00 195 GLY C CA 1
ATOM 1705 C C . GLY C 1 60 ? -23.670 9.253 -4.216 1.00 84.83 195 GLY C C 1
ATOM 1706 O O . GLY C 1 60 ? -23.593 8.743 -5.333 1.00 82.95 195 GLY C O 1
ATOM 1707 N N . ASP C 1 61 ? -22.721 9.125 -3.295 1.00 98.55 196 ASP C N 1
ATOM 1708 C CA . ASP C 1 61 ? -21.551 8.288 -3.519 1.00 99.03 196 ASP C CA 1
ATOM 1709 C C . ASP C 1 61 ? -21.990 6.838 -3.695 1.00 96.96 196 ASP C C 1
ATOM 1710 O O . ASP C 1 61 ? -21.378 6.076 -4.444 1.00 94.28 196 ASP C O 1
ATOM 1715 N N . ALA C 1 62 ? -23.061 6.468 -3.000 1.00 86.30 197 ALA C N 1
ATOM 1716 C CA . ALA C 1 62 ? -23.612 5.123 -3.100 1.00 83.70 197 ALA C CA 1
ATOM 1717 C C . ALA C 1 62 ? -24.316 4.922 -4.437 1.00 77.72 197 ALA C C 1
ATOM 1718 O O . ALA C 1 62 ? -24.467 3.793 -4.902 1.00 77.81 197 ALA C O 1
ATOM 1720 N N . LYS C 1 63 ? -24.746 6.021 -5.051 1.00 71.88 198 LYS C N 1
ATOM 1721 C CA . LYS C 1 63 ? -25.397 5.958 -6.354 1.00 71.74 198 LYS C CA 1
ATOM 1722 C C . LYS C 1 63 ? -24.400 5.542 -7.426 1.00 69.74 198 LYS C C 1
ATOM 1723 O O . LYS C 1 63 ? -24.762 4.889 -8.405 1.00 70.30 198 LYS C O 1
ATOM 1729 N N . VAL C 1 64 ? -23.142 5.922 -7.234 1.00 65.27 199 VAL C N 1
ATOM 1730 C CA . VAL C 1 64 ? -22.084 5.558 -8.168 1.00 64.55 199 VAL C CA 1
ATOM 1731 C C . VAL C 1 64 ? -21.710 4.087 -8.012 1.00 58.10 199 VAL C C 1
ATOM 1732 O O . VAL C 1 64 ? -21.517 3.378 -9.000 1.00 55.33 199 VAL C O 1
ATOM 1736 N N . GLN C 1 65 ? -21.614 3.632 -6.766 1.00 54.82 200 GLN C N 1
ATOM 1737 C CA . GLN C 1 65 ? -21.324 2.229 -6.487 1.00 57.24 200 GLN C CA 1
ATOM 1738 C C . GLN C 1 65 ? -22.480 1.328 -6.911 1.00 54.30 200 GLN C C 1
ATOM 1739 O O . GLN C 1 65 ? -22.264 0.257 -7.481 1.00 47.31 200 GLN C O 1
ATOM 1745 N N . ARG C 1 66 ? -23.706 1.761 -6.628 1.00 54.56 201 ARG C N 1
ATOM 1746 C CA . ARG C 1 66 ? -24.885 1.000 -7.026 1.00 50.00 201 ARG C CA 1
ATOM 1747 C C . ARG C 1 66 ? -24.947 0.876 -8.541 1.00 47.77 201 ARG C C 1
ATOM 1748 O O . ARG C 1 66 ? -25.167 -0.211 -9.076 1.00 46.42 201 ARG C O 1
ATOM 1756 N N . LYS C 1 67 ? -24.755 1.998 -9.226 1.00 46.28 202 LYS C N 1
ATOM 1757 C CA . LYS C 1 67 ? -24.801 2.025 -10.682 1.00 53.37 202 LYS C CA 1
ATOM 1758 C C . LYS C 1 67 ? -23.723 1.116 -11.260 1.00 53.91 202 LYS C C 1
ATOM 1759 O O . LYS C 1 67 ? -23.956 0.408 -12.240 1.00 55.63 202 LYS C O 1
ATOM 1765 N N . ALA C 1 68 ? -22.544 1.142 -10.645 1.00 50.99 203 ALA C N 1
ATOM 1766 C CA . ALA C 1 68 ? -21.428 0.312 -11.084 1.00 48.61 203 ALA C CA 1
ATOM 1767 C C . ALA C 1 68 ? -21.751 -1.169 -10.936 1.00 43.70 203 ALA C C 1
ATOM 1768 O O . ALA C 1 68 ? -21.434 -1.976 -11.811 1.00 46.17 203 ALA C O 1
ATOM 1770 N N . GLU C 1 69 ? -22.383 -1.521 -9.821 1.00 37.36 204 GLU C N 1
ATOM 1771 C CA . GLU C 1 69 ? -22.746 -2.906 -9.556 1.00 37.34 204 GLU C CA 1
ATOM 1772 C C . GLU C 1 69 ? -23.850 -3.363 -10.508 1.00 43.57 204 GLU C C 1
ATOM 1773 O O . GLU C 1 69 ? -23.937 -4.543 -10.852 1.00 36.48 204 GLU C O 1
ATOM 1779 N N . VAL C 1 70 ? -24.692 -2.424 -10.932 1.00 41.18 205 VAL C N 1
ATOM 1780 C CA . VAL C 1 70 ? -25.711 -2.725 -11.932 1.00 40.97 205 VAL C CA 1
ATOM 1781 C C . VAL C 1 70 ? -25.042 -3.126 -13.242 1.00 38.90 205 VAL C C 1
ATOM 1782 O O . VAL C 1 70 ? -25.444 -4.096 -13.886 1.00 34.97 205 VAL C O 1
ATOM 1786 N N . ARG C 1 71 ? -24.009 -2.381 -13.622 1.00 40.88 206 ARG C N 1
ATOM 1787 C CA . ARG C 1 71 ? -23.275 -2.662 -14.850 1.00 42.05 206 ARG C CA 1
ATOM 1788 C C . ARG C 1 71 ? -22.602 -4.028 -14.799 1.00 38.10 206 ARG C C 1
ATOM 1789 O O . ARG C 1 71 ? -22.623 -4.771 -15.778 1.00 39.54 206 ARG C O 1
ATOM 1797 N N . ARG C 1 72 ? -22.006 -4.359 -13.656 1.00 37.13 207 ARG C N 1
ATOM 1798 C CA . ARG C 1 72 ? -21.353 -5.651 -13.503 1.00 33.61 207 ARG C CA 1
ATOM 1799 C C . ARG C 1 72 ? -22.361 -6.773 -13.726 1.00 29.20 207 ARG C C 1
ATOM 1800 O O . ARG C 1 72 ? -22.076 -7.755 -14.410 1.00 26.20 207 ARG C O 1
ATOM 1808 N N . ILE C 1 73 ? -23.542 -6.628 -13.138 1.00 34.19 208 ILE C N 1
ATOM 1809 C CA . ILE C 1 73 ? -24.576 -7.644 -13.284 1.00 28.95 208 ILE C CA 1
ATOM 1810 C C . ILE C 1 73 ? -24.979 -7.798 -14.747 1.00 29.39 208 ILE C C 1
ATOM 1811 O O . ILE C 1 73 ? -25.170 -8.912 -15.233 1.00 31.31 208 ILE C O 1
ATOM 1816 N N . GLN C 1 74 ? -25.085 -6.677 -15.452 1.00 27.53 209 GLN C N 1
ATOM 1817 C CA . GLN C 1 74 ? -25.414 -6.706 -16.870 1.00 33.04 209 GLN C CA 1
ATOM 1818 C C . GLN C 1 74 ? -24.342 -7.462 -17.648 1.00 28.29 209 GLN C C 1
ATOM 1819 O O . GLN C 1 74 ? -24.655 -8.270 -18.525 1.00 29.62 209 GLN C O 1
ATOM 1825 N N . ASN C 1 75 ? -23.081 -7.197 -17.318 1.00 28.08 210 ASN C N 1
ATOM 1826 C CA . ASN C 1 75 ? -21.957 -7.883 -17.946 1.00 28.35 210 ASN C CA 1
ATOM 1827 C C . ASN C 1 75 ? -21.999 -9.380 -17.683 1.00 30.95 210 ASN C C 1
ATOM 1828 O O . ASN C 1 75 ? -21.752 -10.186 -18.580 1.00 31.31 210 ASN C O 1
ATOM 1833 N N . LEU C 1 76 ? -22.304 -9.748 -16.443 1.00 25.46 211 LEU C N 1
ATOM 1834 C CA . LEU C 1 76 ? -22.443 -11.153 -16.081 1.00 22.26 211 LEU C CA 1
ATOM 1835 C C . LEU C 1 76 ? -23.606 -11.827 -16.813 1.00 20.60 211 LEU C C 1
ATOM 1836 O O . LEU C 1 76 ? -23.471 -12.945 -17.317 1.00 25.23 211 LEU C O 1
ATOM 1841 N N . GLN C 1 77 ? -24.748 -11.149 -16.873 1.00 22.11 212 GLN C N 1
ATOM 1842 C CA . GLN C 1 77 ? -25.903 -11.689 -17.580 1.00 21.82 212 GLN C CA 1
ATOM 1843 C C . GLN C 1 77 ? -25.567 -11.947 -19.046 1.00 30.19 212 GLN C C 1
ATOM 1844 O O . GLN C 1 77 ? -25.980 -12.954 -19.622 1.00 24.66 212 GLN C O 1
ATOM 1850 N N . GLU C 1 78 ? -24.825 -11.024 -19.648 1.00 27.96 213 GLU C N 1
ATOM 1851 C CA . GLU C 1 78 ? -24.415 -11.163 -21.042 1.00 30.45 213 GLU C CA 1
ATOM 1852 C C . GLU C 1 78 ? -23.473 -12.355 -21.221 1.00 24.18 213 GLU C C 1
ATOM 1853 O O . GLU C 1 78 ? -23.588 -13.110 -22.186 1.00 29.36 213 GLU C O 1
ATOM 1859 N N . ALA C 1 79 ? -22.543 -12.517 -20.286 1.00 23.53 214 ALA C N 1
ATOM 1860 C CA . ALA C 1 79 ? -21.610 -13.638 -20.323 1.00 24.44 214 ALA C CA 1
ATOM 1861 C C . ALA C 1 79 ? -22.368 -14.960 -20.260 1.00 26.93 214 ALA C C 1
ATOM 1862 O O . ALA C 1 79 ? -22.063 -15.901 -20.990 1.00 24.27 214 ALA C O 1
ATOM 1864 N N . VAL C 1 80 ? -23.366 -15.022 -19.386 1.00 24.63 215 VAL C N 1
ATOM 1865 C CA . VAL C 1 80 ? -24.170 -16.226 -19.246 1.00 22.58 215 VAL C CA 1
ATOM 1866 C C . VAL C 1 80 ? -24.973 -16.503 -20.520 1.00 28.22 215 VAL C C 1
ATOM 1867 O O . VAL C 1 80 ? -25.110 -17.653 -20.942 1.00 27.89 215 VAL C O 1
ATOM 1871 N N . ASP C 1 81 ? -25.490 -15.441 -21.131 1.00 26.88 216 ASP C N 1
ATOM 1872 C CA . ASP C 1 81 ? -26.234 -15.558 -22.380 1.00 30.82 216 ASP C CA 1
ATOM 1873 C C . ASP C 1 81 ? -25.369 -16.213 -23.444 1.00 29.47 216 ASP C C 1
ATOM 1874 O O . ASP C 1 81 ? -25.794 -17.142 -24.132 1.00 26.97 216 ASP C O 1
ATOM 1879 N N . LYS C 1 82 ? -24.146 -15.716 -23.575 1.00 27.59 217 LYS C N 1
ATOM 1880 C CA . LYS C 1 82 ? -23.227 -16.223 -24.583 1.00 29.36 217 LYS C CA 1
ATOM 1881 C C . LYS C 1 82 ? -22.890 -17.693 -24.357 1.00 29.70 217 LYS C C 1
ATOM 1882 O O . LYS C 1 82 ? -22.840 -18.471 -25.306 1.00 27.59 217 LYS C O 1
ATOM 1888 N N . LEU C 1 83 ? -22.679 -18.075 -23.102 1.00 24.31 218 LEU C N 1
ATOM 1889 C CA . LEU C 1 83 ? -22.388 -19.467 -22.772 1.00 25.95 218 LEU C CA 1
ATOM 1890 C C . LEU C 1 83 ? -23.572 -20.372 -23.098 1.00 27.22 218 LEU C C 1
ATOM 1891 O O . LEU C 1 83 ? -23.406 -21.442 -23.687 1.00 34.03 218 LEU C O 1
ATOM 1896 N N . LYS C 1 84 ? -24.766 -19.942 -22.707 1.00 22.85 219 LYS C N 1
ATOM 1897 C CA . LYS C 1 84 ? -25.973 -20.709 -22.991 1.00 25.11 219 LYS C CA 1
ATOM 1898 C C . LYS C 1 84 ? -26.113 -20.960 -24.490 1.00 30.87 219 LYS C C 1
ATOM 1899 O O . LYS C 1 84 ? -26.400 -22.079 -24.917 1.00 33.71 219 LYS C O 1
ATOM 1905 N N . ALA C 1 85 ? -25.904 -19.915 -25.284 1.00 37.45 220 ALA C N 1
ATOM 1906 C CA . ALA C 1 85 ? -25.988 -20.031 -26.737 1.00 41.46 220 ALA C CA 1
ATOM 1907 C C . ALA C 1 85 ? -24.965 -21.021 -27.287 1.00 41.11 220 ALA C C 1
ATOM 1908 O O . ALA C 1 85 ? -25.249 -21.750 -28.236 1.00 38.94 220 ALA C O 1
ATOM 1910 N N . ARG C 1 86 ? -23.775 -21.043 -26.692 1.00 39.71 221 ARG C N 1
ATOM 1911 C CA . ARG C 1 86 ? -22.706 -21.924 -27.154 1.00 39.81 221 ARG C CA 1
ATOM 1912 C C . ARG C 1 86 ? -22.984 -23.391 -26.842 1.00 41.96 221 ARG C C 1
ATOM 1913 O O . ARG C 1 86 ? -22.439 -24.282 -27.490 1.00 46.39 221 ARG C O 1
ATOM 1921 N N . CYS C 1 87 ? -23.828 -23.638 -25.846 1.00 35.08 222 CYS C N 1
ATOM 1922 C CA . CYS C 1 87 ? -24.157 -25.002 -25.453 1.00 36.76 222 CYS C CA 1
ATOM 1923 C C . CYS C 1 87 ? -25.524 -25.409 -25.980 1.00 49.94 222 CYS C C 1
ATOM 1924 O O . CYS C 1 87 ? -26.018 -26.495 -25.676 1.00 48.85 222 CYS C O 1
ATOM 1927 N N . SER C 1 88 ? -26.131 -24.526 -26.764 1.00 50.13 223 SER C N 1
ATOM 1928 C CA . SER C 1 88 ? -27.459 -24.768 -27.309 1.00 57.71 223 SER C CA 1
ATOM 1929 C C . SER C 1 88 ? -27.365 -25.410 -28.686 1.00 63.96 223 SER C C 1
ATOM 1930 O O . SER C 1 88 ? -26.320 -25.363 -29.336 1.00 67.95 223 SER C O 1
ATOM 1934 N N . LEU D 1 2 ? -0.456 -0.920 -7.170 1.00 51.95 137 LEU D N 1
ATOM 1935 C CA . LEU D 1 2 ? 0.351 0.269 -6.921 1.00 54.99 137 LEU D CA 1
ATOM 1936 C C . LEU D 1 2 ? 1.834 -0.071 -6.877 1.00 52.61 137 LEU D C 1
ATOM 1937 O O . LEU D 1 2 ? 2.209 -1.214 -6.618 1.00 51.17 137 LEU D O 1
ATOM 1942 N N . ALA D 1 3 ? 2.673 0.930 -7.129 1.00 60.31 138 ALA D N 1
ATOM 1943 C CA . ALA D 1 3 ? 4.122 0.755 -7.071 1.00 51.01 138 ALA D CA 1
ATOM 1944 C C . ALA D 1 3 ? 4.582 0.334 -5.677 1.00 44.48 138 ALA D C 1
ATOM 1945 O O . ALA D 1 3 ? 5.497 -0.477 -5.537 1.00 46.01 138 ALA D O 1
ATOM 1947 N N . ILE D 1 4 ? 3.951 0.893 -4.648 1.00 41.55 139 ILE D N 1
ATOM 1948 C CA . ILE D 1 4 ? 4.284 0.544 -3.270 1.00 46.33 139 ILE D CA 1
ATOM 1949 C C . ILE D 1 4 ? 3.974 -0.923 -2.987 1.00 44.23 139 ILE D C 1
ATOM 1950 O O . ILE D 1 4 ? 4.658 -1.571 -2.194 1.00 41.10 139 ILE D O 1
ATOM 1955 N N . ALA D 1 5 ? 2.938 -1.443 -3.636 1.00 47.40 140 ALA D N 1
ATOM 1956 C CA . ALA D 1 5 ? 2.585 -2.850 -3.490 1.00 44.87 140 ALA D CA 1
ATOM 1957 C C . ALA D 1 5 ? 3.713 -3.722 -4.029 1.00 43.90 140 ALA D C 1
ATOM 1958 O O . ALA D 1 5 ? 4.051 -4.753 -3.446 1.00 34.87 140 ALA D O 1
ATOM 1960 N N . ALA D 1 6 ? 4.297 -3.298 -5.145 1.00 41.24 141 ALA D N 1
ATOM 1961 C CA . ALA D 1 6 ? 5.404 -4.026 -5.751 1.00 38.83 141 ALA D CA 1
ATOM 1962 C C . ALA D 1 6 ? 6.642 -3.972 -4.859 1.00 32.68 141 ALA D C 1
ATOM 1963 O O . ALA D 1 6 ? 7.349 -4.968 -4.706 1.00 27.96 141 ALA D O 1
ATOM 1965 N N . VAL D 1 7 ? 6.902 -2.806 -4.275 1.00 30.42 142 VAL D N 1
ATOM 1966 C CA . VAL D 1 7 ? 8.012 -2.662 -3.341 1.00 28.71 142 VAL D CA 1
ATOM 1967 C C . VAL D 1 7 ? 7.794 -3.558 -2.121 1.00 32.49 142 VAL D C 1
ATOM 1968 O O . VAL D 1 7 ? 8.717 -4.227 -1.661 1.00 28.71 142 VAL D O 1
ATOM 1972 N N . ASN D 1 8 ? 6.567 -3.582 -1.609 1.00 33.61 143 ASN D N 1
ATOM 1973 C CA . ASN D 1 8 ? 6.236 -4.438 -0.472 1.00 31.02 143 ASN D CA 1
ATOM 1974 C C . ASN D 1 8 ? 6.434 -5.918 -0.785 1.00 23.54 143 ASN D C 1
ATOM 1975 O O . ASN D 1 8 ? 6.814 -6.699 0.088 1.00 31.59 143 ASN D O 1
ATOM 1980 N N . ALA D 1 9 ? 6.163 -6.304 -2.027 1.00 26.30 144 ALA D N 1
ATOM 1981 C CA . ALA D 1 9 ? 6.318 -7.696 -2.438 1.00 28.95 144 ALA D CA 1
ATOM 1982 C C . ALA D 1 9 ? 7.787 -8.102 -2.399 1.00 28.75 144 ALA D C 1
ATOM 1983 O O . ALA D 1 9 ? 8.130 -9.201 -1.958 1.00 27.44 144 ALA D O 1
ATOM 1985 N N . VAL D 1 10 ? 8.657 -7.208 -2.856 1.00 24.72 145 VAL D N 1
ATOM 1986 C CA . VAL D 1 10 ? 10.087 -7.453 -2.752 1.00 23.93 145 VAL D CA 1
ATOM 1987 C C . VAL D 1 10 ? 10.485 -7.586 -1.288 1.00 26.47 145 VAL D C 1
ATOM 1988 O O . VAL D 1 10 ? 11.214 -8.503 -0.913 1.00 25.14 145 VAL D O 1
ATOM 1992 N N . THR D 1 11 ? 9.994 -6.666 -0.464 1.00 26.06 146 THR D N 1
ATOM 1993 C CA . THR D 1 11 ? 10.331 -6.655 0.956 1.00 27.70 146 THR D CA 1
ATOM 1994 C C . THR D 1 11 ? 9.949 -7.966 1.633 1.00 24.01 146 THR D C 1
ATOM 1995 O O . THR D 1 11 ? 10.705 -8.496 2.444 1.00 25.70 146 THR D O 1
ATOM 1999 N N . GLY D 1 12 ? 8.776 -8.489 1.292 1.00 26.18 147 GLY D N 1
ATOM 2000 C CA . GLY D 1 12 ? 8.323 -9.751 1.847 1.00 29.03 147 GLY D CA 1
ATOM 2001 C C . GLY D 1 12 ? 9.273 -10.879 1.487 1.00 26.21 147 GLY D C 1
ATOM 2002 O O . GLY D 1 12 ? 9.520 -11.785 2.283 1.00 25.67 147 GLY D O 1
ATOM 2003 N N . GLU D 1 13 ? 9.810 -10.819 0.275 1.00 19.94 148 GLU D N 1
ATOM 2004 C CA . GLU D 1 13 ? 10.757 -11.816 -0.193 1.00 18.65 148 GLU D CA 1
ATOM 2005 C C . GLU D 1 13 ? 12.104 -11.671 0.507 1.00 23.95 148 GLU D C 1
ATOM 2006 O O . GLU D 1 13 ? 12.734 -12.662 0.882 1.00 22.62 148 GLU D O 1
ATOM 2012 N N . VAL D 1 14 ? 12.550 -10.431 0.667 1.00 20.89 149 VAL D N 1
ATOM 2013 C CA . VAL D 1 14 ? 13.817 -10.164 1.337 1.00 21.32 149 VAL D CA 1
ATOM 2014 C C . VAL D 1 14 ? 13.735 -10.536 2.818 1.00 19.06 149 VAL D C 1
ATOM 2015 O O . VAL D 1 14 ? 14.741 -10.901 3.428 1.00 22.07 149 VAL D O 1
ATOM 2019 N N . ASP D 1 15 ? 12.534 -10.459 3.387 1.00 19.94 150 ASP D N 1
ATOM 2020 C CA . ASP D 1 15 ? 12.318 -10.871 4.770 1.00 24.41 150 ASP D CA 1
ATOM 2021 C C . ASP D 1 15 ? 12.715 -12.334 4.963 1.00 17.26 150 ASP D C 1
ATOM 2022 O O . ASP D 1 15 ? 13.323 -12.697 5.971 1.00 19.08 150 ASP D O 1
ATOM 2027 N N . LYS D 1 16 ? 12.352 -13.172 3.995 1.00 21.38 151 LYS D N 1
ATOM 2028 C CA . LYS D 1 16 ? 12.673 -14.596 4.041 1.00 19.37 151 LYS D CA 1
ATOM 2029 C C . LYS D 1 16 ? 14.163 -14.839 3.821 1.00 21.61 151 LYS D C 1
ATOM 2030 O O . LYS D 1 16 ? 14.763 -15.716 4.448 1.00 17.37 151 LYS D O 1
ATOM 2036 N N . LEU D 1 17 ? 14.758 -14.071 2.917 1.00 17.55 152 LEU D N 1
ATOM 2037 C CA . LEU D 1 17 ? 16.190 -14.189 2.684 1.00 17.62 152 LEU D CA 1
ATOM 2038 C C . LEU D 1 17 ? 16.975 -13.710 3.904 1.00 19.62 152 LEU D C 1
ATOM 2039 O O . LEU D 1 17 ? 18.013 -14.277 4.254 1.00 20.84 152 LEU D O 1
ATOM 2044 N N . SER D 1 18 ? 16.475 -12.660 4.548 1.00 16.32 153 SER D N 1
ATOM 2045 C CA . SER D 1 18 ? 17.075 -12.181 5.783 1.00 21.36 153 SER D CA 1
ATOM 2046 C C . SER D 1 18 ? 17.115 -13.303 6.821 1.00 20.00 153 SER D C 1
ATOM 2047 O O . SER D 1 18 ? 18.150 -13.550 7.435 1.00 16.99 153 SER D O 1
ATOM 2050 N N . ASP D 1 19 ? 15.987 -13.983 7.006 1.00 19.71 154 ASP D N 1
ATOM 2051 C CA . ASP D 1 19 ? 15.902 -15.098 7.950 1.00 17.00 154 ASP D CA 1
ATOM 2052 C C . ASP D 1 19 ? 16.925 -16.175 7.594 1.00 16.95 154 ASP D C 1
ATOM 2053 O O . ASP D 1 19 ? 17.557 -16.765 8.472 1.00 18.41 154 ASP D O 1
ATOM 2058 N N . ARG D 1 20 ? 17.073 -16.424 6.295 1.00 16.81 155 ARG D N 1
ATOM 2059 C CA . ARG D 1 20 ? 18.002 -17.423 5.780 1.00 18.10 155 ARG D CA 1
ATOM 2060 C C . ARG D 1 20 ? 19.429 -17.084 6.199 1.00 17.43 155 ARG D C 1
ATOM 2061 O O . ARG D 1 20 ? 20.170 -17.942 6.671 1.00 17.79 155 ARG D O 1
ATOM 2069 N N . VAL D 1 21 ? 19.810 -15.826 6.022 1.00 17.56 156 VAL D N 1
ATOM 2070 C CA . VAL D 1 21 ? 21.168 -15.404 6.344 1.00 19.57 156 VAL D CA 1
ATOM 2071 C C . VAL D 1 21 ? 21.422 -15.470 7.848 1.00 21.95 156 VAL D C 1
ATOM 2072 O O . VAL D 1 21 ? 22.490 -15.900 8.285 1.00 18.39 156 VAL D O 1
ATOM 2076 N N . VAL D 1 22 ? 20.444 -15.056 8.645 1.00 20.66 157 VAL D N 1
ATOM 2077 C CA . VAL D 1 22 ? 20.584 -15.186 10.092 1.00 23.01 157 VAL D CA 1
ATOM 2078 C C . VAL D 1 22 ? 20.789 -16.652 10.475 1.00 19.11 157 VAL D C 1
ATOM 2079 O O . VAL D 1 22 ? 21.638 -16.969 11.296 1.00 19.81 157 VAL D O 1
ATOM 2083 N N . ALA D 1 23 ? 20.001 -17.544 9.884 1.00 16.24 158 ALA D N 1
ATOM 2084 C CA . ALA D 1 23 ? 20.150 -18.968 10.170 1.00 22.20 158 ALA D CA 1
ATOM 2085 C C . ALA D 1 23 ? 21.530 -19.477 9.750 1.00 23.11 158 ALA D C 1
ATOM 2086 O O . ALA D 1 23 ? 22.128 -20.306 10.434 1.00 19.81 158 ALA D O 1
ATOM 2088 N N . LEU D 1 24 ? 22.033 -18.985 8.622 1.00 18.60 159 LEU D N 1
ATOM 2089 C CA . LEU D 1 24 ? 23.378 -19.355 8.179 1.00 19.30 159 LEU D CA 1
ATOM 2090 C C . LEU D 1 24 ? 24.448 -18.849 9.143 1.00 19.66 159 LEU D C 1
ATOM 2091 O O . LEU D 1 24 ? 25.411 -19.552 9.434 1.00 19.81 159 LEU D O 1
ATOM 2096 N N . GLU D 1 25 ? 24.272 -17.628 9.637 1.00 18.89 160 GLU D N 1
ATOM 2097 C CA . GLU D 1 25 ? 25.195 -17.058 10.617 1.00 20.88 160 GLU D CA 1
ATOM 2098 C C . GLU D 1 25 ? 25.207 -17.906 11.891 1.00 27.38 160 GLU D C 1
ATOM 2099 O O . GLU D 1 25 ? 26.261 -18.171 12.468 1.00 21.79 160 GLU D O 1
ATOM 2105 N N . VAL D 1 26 ? 24.028 -18.338 12.323 1.00 19.99 161 VAL D N 1
ATOM 2106 C CA . VAL D 1 26 ? 23.923 -19.174 13.516 1.00 19.84 161 VAL D CA 1
ATOM 2107 C C . VAL D 1 26 ? 24.623 -20.515 13.306 1.00 25.59 161 VAL D C 1
ATOM 2108 O O . VAL D 1 26 ? 25.325 -21.005 14.188 1.00 26.89 161 VAL D O 1
ATOM 2112 N N . ALA D 1 27 ? 24.429 -21.110 12.136 1.00 19.73 162 ALA D N 1
ATOM 2113 C CA . ALA D 1 27 ? 25.071 -22.385 11.823 1.00 19.28 162 ALA D CA 1
ATOM 2114 C C . ALA D 1 27 ? 26.594 -22.270 11.828 1.00 19.62 162 ALA D C 1
ATOM 2115 O O . ALA D 1 27 ? 27.280 -23.046 12.494 1.00 22.77 162 ALA D O 1
ATOM 2117 N N . VAL D 1 28 ? 27.122 -21.302 11.083 1.00 23.45 163 VAL D N 1
ATOM 2118 C CA . VAL D 1 28 ? 28.569 -21.097 11.031 1.00 23.65 163 VAL D CA 1
ATOM 2119 C C . VAL D 1 28 ? 29.140 -20.840 12.428 1.00 24.58 163 VAL D C 1
ATOM 2120 O O . VAL D 1 28 ? 30.153 -21.424 12.811 1.00 24.66 163 VAL D O 1
ATOM 2124 N N . ASN D 1 29 ? 28.478 -19.982 13.198 1.00 21.93 164 ASN D N 1
ATOM 2125 C CA . ASN D 1 29 ? 28.932 -19.698 14.558 1.00 23.65 164 ASN D CA 1
ATOM 2126 C C . ASN D 1 29 ? 28.927 -20.936 15.453 1.00 24.14 164 ASN D C 1
ATOM 2127 O O . ASN D 1 29 ? 29.720 -21.037 16.389 1.00 30.00 164 ASN D O 1
ATOM 2132 N N . GLY D 1 30 ? 28.043 -21.879 15.152 1.00 20.88 165 GLY D N 1
ATOM 2133 C CA . GLY D 1 30 ? 27.953 -23.104 15.925 1.00 22.81 165 GLY D CA 1
ATOM 2134 C C . GLY D 1 30 ? 29.000 -24.127 15.531 1.00 27.00 165 GLY D C 1
ATOM 2135 O O . GLY D 1 30 ? 29.106 -25.188 16.149 1.00 28.26 165 GLY D O 1
ATOM 2136 N N . GLY D 1 31 ? 29.776 -23.809 14.497 1.00 27.05 166 GLY D N 1
ATOM 2137 C CA . GLY D 1 31 ? 30.848 -24.683 14.060 1.00 27.69 166 GLY D CA 1
ATOM 2138 C C . GLY D 1 31 ? 30.497 -25.500 12.832 1.00 31.01 166 GLY D C 1
ATOM 2139 O O . GLY D 1 31 ? 31.310 -26.291 12.355 1.00 31.94 166 GLY D O 1
ATOM 2140 N N . THR D 1 32 ? 29.285 -25.309 12.317 1.00 26.72 167 THR D N 1
ATOM 2141 C CA . THR D 1 32 ? 28.845 -26.015 11.122 1.00 28.67 167 THR D CA 1
ATOM 2142 C C . THR D 1 32 ? 29.676 -25.607 9.909 1.00 28.41 167 THR D C 1
ATOM 2143 O O . THR D 1 32 ? 29.856 -24.416 9.636 1.00 24.84 167 THR D O 1
ATOM 2147 N N . GLN D 1 33 ? 30.184 -26.599 9.186 1.00 32.68 168 GLN D N 1
ATOM 2148 C CA . GLN D 1 33 ? 30.932 -26.340 7.964 1.00 37.11 168 GLN D CA 1
ATOM 2149 C C . GLN D 1 33 ? 29.970 -26.262 6.785 1.00 40.67 168 GLN D C 1
ATOM 2150 O O . GLN D 1 33 ? 29.758 -27.244 6.076 1.00 47.36 168 GLN D O 1
ATOM 2156 N N . VAL D 1 34 ? 29.386 -25.084 6.589 1.00 38.55 169 VAL D N 1
ATOM 2157 C CA . VAL D 1 34 ? 28.353 -24.880 5.575 1.00 28.64 169 VAL D CA 1
ATOM 2158 C C . VAL D 1 34 ? 28.921 -24.937 4.153 1.00 26.74 169 VAL D C 1
ATOM 2159 O O . VAL D 1 34 ? 29.958 -24.343 3.867 1.00 26.77 169 VAL D O 1
ATOM 2163 N N . ALA D 1 35 ? 28.245 -25.660 3.266 1.00 33.92 170 ALA D N 1
ATOM 2164 C CA . ALA D 1 35 ? 28.690 -25.763 1.877 1.00 32.04 170 ALA D CA 1
ATOM 2165 C C . ALA D 1 35 ? 28.612 -24.403 1.187 1.00 25.69 170 ALA D C 1
ATOM 2166 O O . ALA D 1 35 ? 27.630 -23.683 1.336 1.00 25.30 170 ALA D O 1
ATOM 2168 N N . VAL D 1 36 ? 29.652 -24.055 0.435 1.00 27.48 171 VAL D N 1
ATOM 2169 C CA . VAL D 1 36 ? 29.729 -22.739 -0.193 1.00 30.63 171 VAL D CA 1
ATOM 2170 C C . VAL D 1 36 ? 28.518 -22.432 -1.078 1.00 25.41 171 VAL D C 1
ATOM 2171 O O . VAL D 1 36 ? 28.099 -21.282 -1.196 1.00 25.49 171 VAL D O 1
ATOM 2175 N N . ARG D 1 37 ? 27.945 -23.463 -1.686 1.00 29.45 172 ARG D N 1
ATOM 2176 C CA . ARG D 1 37 ? 26.778 -23.268 -2.539 1.00 29.78 172 ARG D CA 1
ATOM 2177 C C . ARG D 1 37 ? 25.555 -22.687 -1.813 1.00 27.56 172 ARG D C 1
ATOM 2178 O O . ARG D 1 37 ? 24.685 -22.089 -2.441 1.00 24.97 172 ARG D O 1
ATOM 2186 N N . GLU D 1 38 ? 25.494 -22.837 -0.493 1.00 30.41 173 GLU D N 1
ATOM 2187 C CA . GLU D 1 38 ? 24.406 -22.225 0.265 1.00 24.10 173 GLU D CA 1
ATOM 2188 C C . GLU D 1 38 ? 24.560 -20.705 0.281 1.00 24.95 173 GLU D C 1
ATOM 2189 O O . GLU D 1 38 ? 23.574 -19.967 0.232 1.00 23.96 173 GLU D O 1
ATOM 2195 N N . PHE D 1 39 ? 25.802 -20.238 0.358 1.00 20.84 174 PHE D N 1
ATOM 2196 C CA . PHE D 1 39 ? 26.070 -18.805 0.343 1.00 20.81 174 PHE D CA 1
ATOM 2197 C C . PHE D 1 39 ? 25.882 -18.245 -1.060 1.00 18.73 174 PHE D C 1
ATOM 2198 O O . PHE D 1 39 ? 25.353 -17.150 -1.238 1.00 18.78 174 PHE D O 1
ATOM 2206 N N . ASP D 1 40 ? 26.317 -19.005 -2.057 1.00 23.03 175 ASP D N 1
ATOM 2207 C CA . ASP D 1 40 ? 26.183 -18.568 -3.439 1.00 18.92 175 ASP D CA 1
ATOM 2208 C C . ASP D 1 40 ? 24.709 -18.446 -3.828 1.00 21.50 175 ASP D C 1
ATOM 2209 O O . ASP D 1 40 ? 24.325 -17.518 -4.535 1.00 18.90 175 ASP D O 1
ATOM 2214 N N . MET D 1 41 ? 23.879 -19.367 -3.347 1.00 22.36 176 MET D N 1
ATOM 2215 C CA . MET D 1 41 ? 22.451 -19.330 -3.658 1.00 22.42 176 MET D CA 1
ATOM 2216 C C . MET D 1 41 ? 21.770 -18.148 -2.974 1.00 24.09 176 MET D C 1
ATOM 2217 O O . MET D 1 41 ? 20.918 -17.487 -3.563 1.00 22.02 176 MET D O 1
ATOM 2222 N N . ALA D 1 42 ? 22.146 -17.884 -1.727 1.00 18.66 177 ALA D N 1
ATOM 2223 C CA . ALA D 1 42 ? 21.610 -16.732 -1.018 1.00 21.52 177 ALA D CA 1
ATOM 2224 C C . ALA D 1 42 ? 21.975 -15.452 -1.764 1.00 18.86 177 ALA D C 1
ATOM 2225 O O . ALA D 1 42 ? 21.132 -14.578 -1.964 1.00 18.83 177 ALA D O 1
ATOM 2227 N N . ALA D 1 43 ? 23.235 -15.347 -2.176 1.00 19.16 178 ALA D N 1
ATOM 2228 C CA . ALA D 1 43 ? 23.686 -14.184 -2.928 1.00 18.53 178 ALA D CA 1
ATOM 2229 C C . ALA D 1 43 ? 22.888 -14.055 -4.214 1.00 17.64 178 ALA D C 1
ATOM 2230 O O . ALA D 1 43 ? 22.474 -12.962 -4.588 1.00 20.88 178 ALA D O 1
ATOM 2232 N N . GLU D 1 44 ? 22.676 -15.175 -4.897 1.00 17.70 179 GLU D N 1
ATOM 2233 C CA . GLU D 1 44 ? 21.932 -15.143 -6.149 1.00 19.86 179 GLU D CA 1
ATOM 2234 C C . GLU D 1 44 ? 20.500 -14.672 -5.922 1.00 18.78 179 GLU D C 1
ATOM 2235 O O . GLU D 1 44 ? 19.991 -13.830 -6.661 1.00 22.06 179 GLU D O 1
ATOM 2241 N N . LEU D 1 45 ? 19.848 -15.216 -4.900 1.00 17.15 180 LEU D N 1
ATOM 2242 C CA . LEU D 1 45 ? 18.451 -14.860 -4.647 1.00 20.86 180 LEU D CA 1
ATOM 2243 C C . LEU D 1 45 ? 18.295 -13.387 -4.260 1.00 24.20 180 LEU D C 1
ATOM 2244 O O . LEU D 1 45 ? 17.302 -12.745 -4.613 1.00 20.88 180 LEU D O 1
ATOM 2249 N N . LEU D 1 46 ? 19.277 -12.856 -3.538 1.00 18.56 181 LEU D N 1
ATOM 2250 C CA . LEU D 1 46 ? 19.266 -11.448 -3.152 1.00 23.51 181 LEU D CA 1
ATOM 2251 C C . LEU D 1 46 ? 19.431 -10.545 -4.368 1.00 22.48 181 LEU D C 1
ATOM 2252 O O . LEU D 1 46 ? 18.776 -9.510 -4.474 1.00 16.78 181 LEU D O 1
ATOM 2257 N N . MET D 1 47 ? 20.311 -10.935 -5.284 1.00 20.35 182 MET D N 1
ATOM 2258 C CA . MET D 1 47 ? 20.491 -10.178 -6.522 1.00 22.23 182 MET D CA 1
ATOM 2259 C C . MET D 1 47 ? 19.234 -10.150 -7.375 1.00 18.71 182 MET D C 1
ATOM 2260 O O . MET D 1 47 ? 18.925 -9.136 -7.996 1.00 20.76 182 MET D O 1
ATOM 2265 N N . ARG D 1 48 ? 18.524 -11.272 -7.435 1.00 21.57 183 ARG D N 1
ATOM 2266 C CA . ARG D 1 48 ? 17.279 -11.318 -8.189 1.00 22.23 183 ARG D CA 1
ATOM 2267 C C . ARG D 1 48 ? 16.299 -10.277 -7.655 1.00 23.05 183 ARG D C 1
ATOM 2268 O O . ARG D 1 48 ? 15.638 -9.579 -8.425 1.00 20.23 183 ARG D O 1
ATOM 2276 N N . GLN D 1 49 ? 16.212 -10.171 -6.333 1.00 19.47 184 GLN D N 1
ATOM 2277 C CA . GLN D 1 49 ? 15.294 -9.219 -5.721 1.00 19.51 184 GLN D CA 1
ATOM 2278 C C . GLN D 1 49 ? 15.727 -7.779 -5.976 1.00 24.05 184 GLN D C 1
ATOM 2279 O O . GLN D 1 49 ? 14.894 -6.919 -6.238 1.00 25.26 184 GLN D O 1
ATOM 2285 N N . LEU D 1 50 ? 17.028 -7.520 -5.902 1.00 22.56 185 LEU D N 1
ATOM 2286 C CA . LEU D 1 50 ? 17.535 -6.167 -6.097 1.00 21.37 185 LEU D CA 1
ATOM 2287 C C . LEU D 1 50 ? 17.281 -5.699 -7.526 1.00 23.87 185 LEU D C 1
ATOM 2288 O O . LEU D 1 50 ? 16.874 -4.562 -7.756 1.00 22.10 185 LEU D O 1
ATOM 2293 N N . LEU D 1 51 ? 17.529 -6.587 -8.482 1.00 22.03 186 LEU D N 1
ATOM 2294 C CA . LEU D 1 51 ? 17.306 -6.294 -9.890 1.00 29.24 186 LEU D CA 1
ATOM 2295 C C . LEU D 1 51 ? 15.829 -5.987 -10.118 1.00 31.57 186 LEU D C 1
ATOM 2296 O O . LEU D 1 51 ? 15.480 -5.009 -10.780 1.00 32.59 186 LEU D O 1
ATOM 2301 N N . LYS D 1 52 ? 14.963 -6.815 -9.543 1.00 25.15 187 LYS D N 1
ATOM 2302 C CA . LYS D 1 52 ? 13.521 -6.613 -9.641 1.00 30.16 187 LYS D CA 1
ATOM 2303 C C . LYS D 1 52 ? 13.074 -5.315 -8.961 1.00 32.00 187 LYS D C 1
ATOM 2304 O O . LYS D 1 52 ? 12.235 -4.586 -9.487 1.00 34.92 187 LYS D O 1
ATOM 2310 N N . LEU D 1 53 ? 13.639 -5.034 -7.791 1.00 29.29 188 LEU D N 1
ATOM 2311 C CA . LEU D 1 53 ? 13.315 -3.823 -7.042 1.00 30.23 188 LEU D CA 1
ATOM 2312 C C . LEU D 1 53 ? 13.647 -2.594 -7.884 1.00 31.96 188 LEU D C 1
ATOM 2313 O O . LEU D 1 53 ? 12.833 -1.679 -8.022 1.00 30.01 188 LEU D O 1
ATOM 2318 N N . ASP D 1 54 ? 14.852 -2.589 -8.446 1.00 33.16 189 ASP D N 1
ATOM 2319 C CA . ASP D 1 54 ? 15.353 -1.462 -9.228 1.00 29.86 189 ASP D CA 1
ATOM 2320 C C . ASP D 1 54 ? 14.550 -1.218 -10.503 1.00 27.66 189 ASP D C 1
ATOM 2321 O O . ASP D 1 54 ? 14.627 -0.142 -11.092 1.00 33.56 189 ASP D O 1
ATOM 2326 N N . GLY D 1 55 ? 13.786 -2.218 -10.930 1.00 27.02 190 GLY D N 1
ATOM 2327 C CA . GLY D 1 55 ? 13.046 -2.135 -12.176 1.00 29.62 190 GLY D CA 1
ATOM 2328 C C . GLY D 1 55 ? 11.628 -1.623 -12.010 1.00 37.24 190 GLY D C 1
ATOM 2329 O O . GLY D 1 55 ? 10.924 -1.389 -12.993 1.00 36.54 190 GLY D O 1
ATOM 2330 N N . ILE D 1 56 ? 11.206 -1.453 -10.763 1.00 37.89 191 ILE D N 1
ATOM 2331 C CA . ILE D 1 56 ? 9.867 -0.953 -10.478 1.00 42.41 191 ILE D CA 1
ATOM 2332 C C . ILE D 1 56 ? 9.722 0.498 -10.924 1.00 49.73 191 ILE D C 1
ATOM 2333 O O . ILE D 1 56 ? 10.531 1.352 -10.564 1.00 50.41 191 ILE D O 1
ATOM 2338 N N . GLU D 1 57 ? 8.699 0.774 -11.724 1.00 49.16 192 GLU D N 1
ATOM 2339 C CA . GLU D 1 57 ? 8.428 2.142 -12.137 1.00 53.58 192 GLU D CA 1
ATOM 2340 C C . GLU D 1 57 ? 7.745 2.855 -10.976 1.00 52.64 192 GLU D C 1
ATOM 2341 O O . GLU D 1 57 ? 6.527 3.036 -10.972 1.00 58.42 192 GLU D O 1
ATOM 2347 N N . ALA D 1 58 ? 8.540 3.245 -9.984 1.00 49.59 193 ALA D N 1
ATOM 2348 C CA . ALA D 1 58 ? 8.005 3.784 -8.737 1.00 53.89 193 ALA D CA 1
ATOM 2349 C C . ALA D 1 58 ? 8.283 5.272 -8.567 1.00 64.61 193 ALA D C 1
ATOM 2350 O O . ALA D 1 58 ? 9.320 5.775 -8.995 1.00 71.76 193 ALA D O 1
ATOM 2352 N N . GLU D 1 59 ? 7.345 5.965 -7.928 1.00 63.77 194 GLU D N 1
ATOM 2353 C CA . GLU D 1 59 ? 7.477 7.389 -7.650 1.00 63.75 194 GLU D CA 1
ATOM 2354 C C . GLU D 1 59 ? 7.017 7.698 -6.229 1.00 55.45 194 GLU D C 1
ATOM 2355 O O . GLU D 1 59 ? 6.403 6.858 -5.572 1.00 48.02 194 GLU D O 1
ATOM 2361 N N . GLY D 1 60 ? 7.320 8.907 -5.763 1.00 60.14 195 GLY D N 1
ATOM 2362 C CA . GLY D 1 60 ? 6.862 9.374 -4.467 1.00 64.09 195 GLY D CA 1
ATOM 2363 C C . GLY D 1 60 ? 7.311 8.535 -3.286 1.00 69.50 195 GLY D C 1
ATOM 2364 O O . GLY D 1 60 ? 8.504 8.302 -3.091 1.00 66.86 195 GLY D O 1
ATOM 2365 N N . ASP D 1 61 ? 6.343 8.087 -2.491 1.00 71.40 196 ASP D N 1
ATOM 2366 C CA . ASP D 1 61 ? 6.625 7.305 -1.293 1.00 74.05 196 ASP D CA 1
ATOM 2367 C C . ASP D 1 61 ? 7.239 5.956 -1.649 1.00 62.38 196 ASP D C 1
ATOM 2368 O O . ASP D 1 61 ? 8.079 5.432 -0.917 1.00 56.37 196 ASP D O 1
ATOM 2373 N N . ALA D 1 62 ? 6.811 5.394 -2.775 1.00 54.60 197 ALA D N 1
ATOM 2374 C CA . ALA D 1 62 ? 7.356 4.128 -3.244 1.00 54.19 197 ALA D CA 1
ATOM 2375 C C . ALA D 1 62 ? 8.859 4.261 -3.467 1.00 46.85 197 ALA D C 1
ATOM 2376 O O . ALA D 1 62 ? 9.630 3.376 -3.099 1.00 45.13 197 ALA D O 1
ATOM 2378 N N . LYS D 1 63 ? 9.267 5.376 -4.068 1.00 54.28 198 LYS D N 1
ATOM 2379 C CA . LYS D 1 63 ? 10.682 5.669 -4.267 1.00 54.92 198 LYS D CA 1
ATOM 2380 C C . LYS D 1 63 ? 11.440 5.660 -2.943 1.00 56.33 198 LYS D C 1
ATOM 2381 O O . LYS D 1 63 ? 12.558 5.153 -2.858 1.00 52.00 198 LYS D O 1
ATOM 2387 N N . VAL D 1 64 ? 10.825 6.228 -1.911 1.00 54.75 199 VAL D N 1
ATOM 2388 C CA . VAL D 1 64 ? 11.460 6.316 -0.601 1.00 59.27 199 VAL D CA 1
ATOM 2389 C C . VAL D 1 64 ? 11.677 4.939 0.015 1.00 55.15 199 VAL D C 1
ATOM 2390 O O . VAL D 1 64 ? 12.796 4.584 0.383 1.00 56.76 199 VAL D O 1
ATOM 2394 N N . GLN D 1 65 ? 10.601 4.168 0.127 1.00 41.10 200 GLN D N 1
ATOM 2395 C CA . GLN D 1 65 ? 10.681 2.829 0.696 1.00 38.99 200 GLN D CA 1
ATOM 2396 C C . GLN D 1 65 ? 11.649 1.951 -0.089 1.00 31.79 200 GLN D C 1
ATOM 2397 O O . GLN D 1 65 ? 12.339 1.111 0.486 1.00 35.00 200 GLN D O 1
ATOM 2403 N N . ARG D 1 66 ? 11.697 2.148 -1.404 1.00 39.59 201 ARG D N 1
ATOM 2404 C CA . ARG D 1 66 ? 12.586 1.361 -2.248 1.00 35.88 201 ARG D CA 1
ATOM 2405 C C . ARG D 1 66 ? 14.050 1.622 -1.920 1.00 33.87 201 ARG D C 1
ATOM 2406 O O . ARG D 1 66 ? 14.857 0.696 -1.885 1.00 31.15 201 ARG D O 1
ATOM 2414 N N . LYS D 1 67 ? 14.391 2.886 -1.696 1.00 39.70 202 LYS D N 1
ATOM 2415 C CA . LYS D 1 67 ? 15.760 3.242 -1.352 1.00 42.09 202 LYS D CA 1
ATOM 2416 C C . LYS D 1 67 ? 16.166 2.541 -0.062 1.00 39.10 202 LYS D C 1
ATOM 2417 O O . LYS D 1 67 ? 17.292 2.061 0.071 1.00 38.46 202 LYS D O 1
ATOM 2423 N N . ALA D 1 68 ? 15.234 2.482 0.882 1.00 35.99 203 ALA D N 1
ATOM 2424 C CA . ALA D 1 68 ? 15.470 1.814 2.153 1.00 34.81 203 ALA D CA 1
ATOM 2425 C C . ALA D 1 68 ? 15.644 0.312 1.955 1.00 36.85 203 ALA D C 1
ATOM 2426 O O . ALA D 1 68 ? 16.461 -0.320 2.620 1.00 37.96 203 ALA D O 1
ATOM 2428 N N . GLU D 1 69 ? 14.878 -0.261 1.036 1.00 34.49 204 GLU D N 1
ATOM 2429 C CA . GLU D 1 69 ? 14.967 -1.694 0.795 1.00 26.81 204 GLU D CA 1
ATOM 2430 C C . GLU D 1 69 ? 16.255 -2.050 0.058 1.00 22.69 204 GLU D C 1
ATOM 2431 O O . GLU D 1 69 ? 16.830 -3.109 0.290 1.00 29.38 204 GLU D O 1
ATOM 2437 N N . VAL D 1 70 ? 16.706 -1.165 -0.829 1.00 24.89 205 VAL D N 1
ATOM 2438 C CA . VAL D 1 70 ? 17.991 -1.352 -1.496 1.00 30.57 205 VAL D CA 1
ATOM 2439 C C . VAL D 1 70 ? 19.105 -1.473 -0.463 1.00 27.94 205 VAL D C 1
ATOM 2440 O O . VAL D 1 70 ? 19.942 -2.374 -0.536 1.00 29.98 205 VAL D O 1
ATOM 2444 N N . ARG D 1 71 ? 19.109 -0.554 0.497 1.00 29.31 206 ARG D N 1
ATOM 2445 C CA . ARG D 1 71 ? 20.133 -0.537 1.534 1.00 37.51 206 ARG D CA 1
ATOM 2446 C C . ARG D 1 71 ? 20.090 -1.833 2.342 1.00 37.15 206 ARG D C 1
ATOM 2447 O O . ARG D 1 71 ? 21.130 -2.392 2.690 1.00 31.18 206 ARG D O 1
ATOM 2455 N N . ARG D 1 72 ? 18.882 -2.308 2.632 1.00 26.68 207 ARG D N 1
ATOM 2456 C CA . ARG D 1 72 ? 18.708 -3.530 3.409 1.00 28.53 207 ARG D CA 1
ATOM 2457 C C . ARG D 1 72 ? 19.247 -4.746 2.656 1.00 25.95 207 ARG D C 1
ATOM 2458 O O . ARG D 1 72 ? 19.889 -5.614 3.248 1.00 24.26 207 ARG D O 1
ATOM 2466 N N . ILE D 1 73 ? 18.994 -4.801 1.350 1.00 21.47 208 ILE D N 1
ATOM 2467 C CA . ILE D 1 73 ? 19.522 -5.881 0.517 1.00 18.97 208 ILE D CA 1
ATOM 2468 C C . ILE D 1 73 ? 21.049 -5.823 0.432 1.00 23.58 208 ILE D C 1
ATOM 2469 O O . ILE D 1 73 ? 21.728 -6.848 0.492 1.00 22.72 208 ILE D O 1
ATOM 2474 N N . GLN D 1 74 ? 21.587 -4.618 0.297 1.00 23.30 209 GLN D N 1
ATOM 2475 C CA . GLN D 1 74 ? 23.033 -4.438 0.246 1.00 24.07 209 GLN D CA 1
ATOM 2476 C C . GLN D 1 74 ? 23.704 -4.916 1.537 1.00 24.34 209 GLN D C 1
ATOM 2477 O O . GLN D 1 74 ? 24.777 -5.519 1.500 1.00 28.75 209 GLN D O 1
ATOM 2483 N N . ASN D 1 75 ? 23.067 -4.651 2.674 1.00 23.54 210 ASN D N 1
ATOM 2484 C CA . ASN D 1 75 ? 23.580 -5.125 3.958 1.00 24.70 210 ASN D CA 1
ATOM 2485 C C . ASN D 1 75 ? 23.589 -6.647 4.043 1.00 26.92 210 ASN D C 1
ATOM 2486 O O . ASN D 1 75 ? 24.542 -7.242 4.540 1.00 26.76 210 ASN D O 1
ATOM 2491 N N . LEU D 1 76 ? 22.518 -7.272 3.563 1.00 21.40 211 LEU D N 1
ATOM 2492 C CA . LEU D 1 76 ? 22.455 -8.729 3.503 1.00 23.63 211 LEU D CA 1
ATOM 2493 C C . LEU D 1 76 ? 23.518 -9.300 2.570 1.00 15.27 211 LEU D C 1
ATOM 2494 O O . LEU D 1 76 ? 24.110 -10.337 2.861 1.00 18.70 211 LEU D O 1
ATOM 2499 N N . GLN D 1 77 ? 23.753 -8.632 1.444 1.00 19.96 212 GLN D N 1
ATOM 2500 C CA . GLN D 1 77 ? 24.756 -9.098 0.491 1.00 17.78 212 GLN D CA 1
ATOM 2501 C C . GLN D 1 77 ? 26.147 -9.082 1.115 1.00 23.60 212 GLN D C 1
ATOM 2502 O O . GLN D 1 77 ? 26.946 -9.991 0.899 1.00 20.94 212 GLN D O 1
ATOM 2508 N N . GLU D 1 78 ? 26.423 -8.034 1.883 1.00 23.66 213 GLU D N 1
ATOM 2509 C CA . GLU D 1 78 ? 27.691 -7.906 2.590 1.00 28.41 213 GLU D CA 1
ATOM 2510 C C . GLU D 1 78 ? 27.826 -9.029 3.614 1.00 26.22 213 GLU D C 1
ATOM 2511 O O . GLU D 1 78 ? 28.897 -9.617 3.774 1.00 22.12 213 GLU D O 1
ATOM 2517 N N . ALA D 1 79 ? 26.730 -9.327 4.303 1.00 18.76 214 ALA D N 1
ATOM 2518 C CA . ALA D 1 79 ? 26.743 -10.357 5.330 1.00 23.71 214 ALA D CA 1
ATOM 2519 C C . ALA D 1 79 ? 27.039 -11.717 4.717 1.00 21.59 214 ALA D C 1
ATOM 2520 O O . ALA D 1 79 ? 27.823 -12.493 5.260 1.00 21.13 214 ALA D O 1
ATOM 2522 N N . VAL D 1 80 ? 26.406 -12.004 3.585 1.00 21.25 215 VAL D N 1
ATOM 2523 C CA . VAL D 1 80 ? 26.630 -13.265 2.886 1.00 17.98 215 VAL D CA 1
ATOM 2524 C C . VAL D 1 80 ? 28.072 -13.380 2.405 1.00 19.59 215 VAL D C 1
ATOM 2525 O O . VAL D 1 80 ? 28.696 -14.434 2.532 1.00 23.35 215 VAL D O 1
ATOM 2529 N N . ASP D 1 81 ? 28.599 -12.291 1.855 1.00 20.35 216 ASP D N 1
ATOM 2530 C CA . ASP D 1 81 ? 29.987 -12.267 1.395 1.00 24.05 216 ASP D CA 1
ATOM 2531 C C . ASP D 1 81 ? 30.952 -12.611 2.533 1.00 23.29 216 ASP D C 1
ATOM 2532 O O . ASP D 1 81 ? 31.884 -13.398 2.351 1.00 20.87 216 ASP D O 1
ATOM 2537 N N . LYS D 1 82 ? 30.734 -12.011 3.699 1.00 20.51 217 LYS D N 1
ATOM 2538 C CA . LYS D 1 82 ? 31.605 -12.264 4.848 1.00 21.09 217 LYS D CA 1
ATOM 2539 C C . LYS D 1 82 ? 31.480 -13.703 5.337 1.00 25.61 217 LYS D C 1
ATOM 2540 O O . LYS D 1 82 ? 32.470 -14.325 5.718 1.00 24.09 217 LYS D O 1
ATOM 2546 N N . LEU D 1 83 ? 30.265 -14.236 5.318 1.00 20.55 218 LEU D N 1
ATOM 2547 C CA . LEU D 1 83 ? 30.052 -15.619 5.722 1.00 21.36 218 LEU D CA 1
ATOM 2548 C C . LEU D 1 83 ? 30.762 -16.580 4.774 1.00 26.63 218 LEU D C 1
ATOM 2549 O O . LEU D 1 83 ? 31.357 -17.567 5.207 1.00 27.34 218 LEU D O 1
ATOM 2554 N N . LYS D 1 84 ? 30.691 -16.295 3.478 1.00 21.52 219 LYS D N 1
ATOM 2555 C CA . LYS D 1 84 ? 31.359 -17.134 2.489 1.00 20.89 219 LYS D CA 1
ATOM 2556 C C . LYS D 1 84 ? 32.865 -17.118 2.732 1.00 28.17 219 LYS D C 1
ATOM 2557 O O . LYS D 1 84 ? 33.525 -18.158 2.690 1.00 30.45 219 LYS D O 1
ATOM 2563 N N . ALA D 1 85 ? 33.402 -15.931 2.994 1.00 30.09 220 ALA D N 1
ATOM 2564 C CA . ALA D 1 85 ? 34.826 -15.783 3.269 1.00 36.48 220 ALA D CA 1
ATOM 2565 C C . ALA D 1 85 ? 35.248 -16.611 4.481 1.00 32.84 220 ALA D C 1
ATOM 2566 O O . ALA D 1 85 ? 36.289 -17.261 4.460 1.00 35.10 220 ALA D O 1
ATOM 2568 N N . ARG D 1 86 ? 34.434 -16.591 5.533 1.00 26.87 221 ARG D N 1
ATOM 2569 C CA . ARG D 1 86 ? 34.733 -17.345 6.748 1.00 34.02 221 ARG D CA 1
ATOM 2570 C C . ARG D 1 86 ? 34.791 -18.845 6.491 1.00 37.51 221 ARG D C 1
ATOM 2571 O O . ARG D 1 86 ? 35.535 -19.566 7.150 1.00 46.84 221 ARG D O 1
ATOM 2579 N N . CYS D 1 87 ? 33.996 -19.314 5.538 1.00 28.27 222 CYS D N 1
ATOM 2580 C CA . CYS D 1 87 ? 33.968 -20.734 5.213 1.00 42.43 222 CYS D CA 1
ATOM 2581 C C . CYS D 1 87 ? 34.802 -21.018 3.972 1.00 49.15 222 CYS D C 1
ATOM 2582 O O . CYS D 1 87 ? 34.671 -22.076 3.357 1.00 51.31 222 CYS D O 1
ATOM 2585 N N . SER D 1 88 ? 35.658 -20.064 3.617 1.00 61.62 223 SER D N 1
ATOM 2586 C CA . SER D 1 88 ? 36.466 -20.140 2.400 1.00 72.40 223 SER D CA 1
ATOM 2587 C C . SER 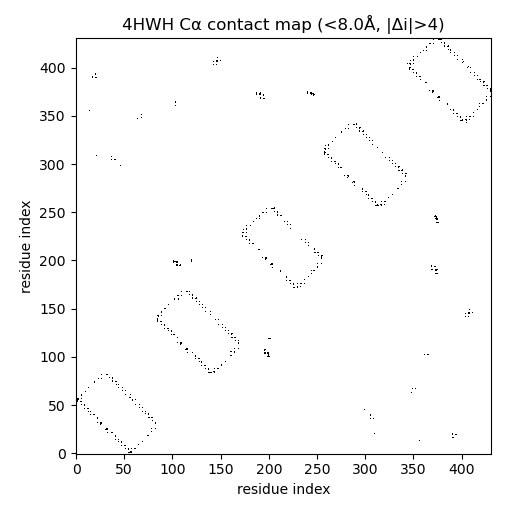D 1 88 ? 35.599 -20.391 1.171 1.00 81.82 223 SER D C 1
ATOM 2588 O O . SER D 1 88 ? 35.221 -19.456 0.466 1.00 83.47 223 SER D O 1
ATOM 2592 N N . ALA E 1 1 ? 19.885 -20.329 -38.994 1.00 75.54 136 ALA E N 1
ATOM 2593 C CA . ALA E 1 1 ? 20.788 -21.094 -38.141 1.00 74.83 136 ALA E CA 1
ATOM 2594 C C . ALA E 1 1 ? 20.716 -20.595 -36.703 1.00 64.78 136 ALA E C 1
ATOM 2595 O O . ALA E 1 1 ? 19.833 -20.993 -35.939 1.00 57.40 136 ALA E O 1
ATOM 2597 N N . LEU E 1 2 ? 21.651 -19.725 -36.337 1.00 56.13 137 LEU E N 1
ATOM 2598 C CA . LEU E 1 2 ? 21.627 -19.113 -35.018 1.00 53.07 137 LEU E CA 1
ATOM 2599 C C . LEU E 1 2 ? 20.400 -18.213 -34.917 1.00 50.31 137 LEU E C 1
ATOM 2600 O O . LEU E 1 2 ? 19.776 -18.113 -33.863 1.00 39.91 137 LEU E O 1
ATOM 2605 N N . ALA E 1 3 ? 20.056 -17.566 -36.026 1.00 47.38 138 ALA E N 1
ATOM 2606 C CA . ALA E 1 3 ? 18.841 -16.763 -36.094 1.00 44.11 138 ALA E CA 1
ATOM 2607 C C . ALA E 1 3 ? 17.629 -17.624 -35.753 1.00 38.00 138 ALA E C 1
ATOM 2608 O O . ALA E 1 3 ? 16.783 -17.230 -34.949 1.00 38.53 138 ALA E O 1
ATOM 2610 N N . ILE E 1 4 ? 17.554 -18.802 -36.367 1.00 35.54 139 ILE E N 1
ATOM 2611 C CA . ILE E 1 4 ? 16.488 -19.754 -36.073 1.00 41.94 139 ILE E CA 1
ATOM 2612 C C . ILE E 1 4 ? 16.410 -20.033 -34.575 1.00 39.65 139 ILE E C 1
ATOM 2613 O O . ILE E 1 4 ? 15.329 -20.014 -33.986 1.00 27.79 139 ILE E O 1
ATOM 2618 N N . ALA E 1 5 ? 17.561 -20.295 -33.961 1.00 35.86 140 ALA E N 1
ATOM 2619 C CA . ALA E 1 5 ? 17.613 -20.555 -32.526 1.00 38.31 140 ALA E CA 1
ATOM 2620 C C . ALA E 1 5 ? 17.044 -19.382 -31.737 1.00 33.72 140 ALA E C 1
ATOM 2621 O O . ALA E 1 5 ? 16.276 -19.570 -30.790 1.00 36.84 140 ALA E O 1
ATOM 2623 N N . ALA E 1 6 ? 17.427 -18.173 -32.133 1.00 38.58 141 ALA E N 1
ATOM 2624 C CA . ALA E 1 6 ? 16.992 -16.964 -31.442 1.00 42.89 141 ALA E CA 1
ATOM 2625 C C . ALA E 1 6 ? 15.474 -16.824 -31.461 1.00 36.79 141 ALA E C 1
ATOM 2626 O O . ALA E 1 6 ? 14.860 -16.475 -30.452 1.00 34.88 141 ALA E O 1
ATOM 2628 N N . VAL E 1 7 ? 14.870 -17.099 -32.612 1.00 30.39 142 VAL E N 1
ATOM 2629 C CA . VAL E 1 7 ? 13.422 -17.023 -32.734 1.00 29.77 142 VAL E CA 1
ATOM 2630 C C . VAL E 1 7 ? 12.756 -18.093 -31.871 1.00 27.23 142 VAL E C 1
ATOM 2631 O O . VAL E 1 7 ? 11.725 -17.844 -31.250 1.00 31.05 142 VAL E O 1
ATOM 2635 N N . ASN E 1 8 ? 13.360 -19.279 -31.821 1.00 33.56 143 ASN E N 1
ATOM 2636 C CA . ASN E 1 8 ? 12.860 -20.357 -30.969 1.00 36.67 143 ASN E CA 1
ATOM 2637 C C . ASN E 1 8 ? 12.754 -19.919 -29.505 1.00 26.09 143 ASN E C 1
ATOM 2638 O O . ASN E 1 8 ? 11.728 -20.127 -28.856 1.00 25.77 143 ASN E O 1
ATOM 2643 N N . ALA E 1 9 ? 13.820 -19.316 -28.990 1.00 25.69 144 ALA E N 1
ATOM 2644 C CA . ALA E 1 9 ? 13.836 -18.839 -27.610 1.00 26.16 144 ALA E CA 1
ATOM 2645 C C . ALA E 1 9 ? 12.669 -17.889 -27.319 1.00 26.18 144 ALA E C 1
ATOM 2646 O O . ALA E 1 9 ? 11.950 -18.051 -26.329 1.00 26.48 144 ALA E O 1
ATOM 2648 N N . VAL E 1 10 ? 12.480 -16.899 -28.184 1.00 23.91 145 VAL E N 1
ATOM 2649 C CA . VAL E 1 10 ? 11.401 -15.934 -27.997 1.00 19.61 145 VAL E CA 1
ATOM 2650 C C . VAL E 1 10 ? 10.033 -16.598 -28.102 1.00 23.68 145 VAL E C 1
ATOM 2651 O O . VAL E 1 10 ? 9.095 -16.237 -27.380 1.00 24.76 145 VAL E O 1
ATOM 2655 N N . THR E 1 11 ? 9.924 -17.573 -29.001 1.00 23.90 146 THR E N 1
ATOM 2656 C CA . THR E 1 11 ? 8.674 -18.298 -29.196 1.00 28.05 146 THR E CA 1
ATOM 2657 C C . THR E 1 11 ? 8.247 -18.973 -27.897 1.00 24.72 146 THR E C 1
ATOM 2658 O O . THR E 1 11 ? 7.055 -19.027 -27.566 1.00 24.19 146 THR E O 1
ATOM 2662 N N . GLY E 1 12 ? 9.226 -19.479 -27.153 1.00 28.52 147 GLY E N 1
ATOM 2663 C CA . GLY E 1 12 ? 8.952 -20.089 -25.866 1.00 26.59 147 GLY E CA 1
ATOM 2664 C C . GLY E 1 12 ? 8.314 -19.101 -24.906 1.00 28.35 147 GLY E C 1
ATOM 2665 O O . GLY E 1 12 ? 7.389 -19.443 -24.171 1.00 28.06 147 GLY E O 1
ATOM 2666 N N . GLU E 1 13 ? 8.805 -17.867 -24.913 1.00 22.02 148 GLU E N 1
ATOM 2667 C CA . GLU E 1 13 ? 8.264 -16.836 -24.035 1.00 20.49 148 GLU E CA 1
ATOM 2668 C C . GLU E 1 13 ? 6.874 -16.392 -24.472 1.00 24.73 148 GLU E C 1
ATOM 2669 O O . GLU E 1 13 ? 6.013 -16.094 -23.638 1.00 24.10 148 GLU E O 1
ATOM 2675 N N . VAL E 1 14 ? 6.659 -16.345 -25.781 1.00 23.70 149 VAL E N 1
ATOM 2676 C CA . VAL E 1 14 ? 5.349 -15.999 -26.315 1.00 22.24 149 VAL E CA 1
ATOM 2677 C C . VAL E 1 14 ? 4.314 -17.057 -25.936 1.00 23.14 149 VAL E C 1
ATOM 2678 O O . VAL E 1 14 ? 3.165 -16.724 -25.643 1.00 23.66 149 VAL E O 1
ATOM 2682 N N . ASP E 1 15 ? 4.718 -18.327 -25.927 1.00 23.46 150 ASP E N 1
ATOM 2683 C CA . ASP E 1 15 ? 3.818 -19.403 -25.510 1.00 24.58 150 ASP E CA 1
ATOM 2684 C C . ASP E 1 15 ? 3.234 -19.108 -24.124 1.00 25.00 150 ASP E C 1
ATOM 2685 O O . ASP E 1 15 ? 2.035 -19.279 -23.895 1.00 25.13 150 ASP E O 1
ATOM 2690 N N . LYS E 1 16 ? 4.082 -18.669 -23.198 1.00 21.27 151 LYS E N 1
ATOM 2691 C CA . LYS E 1 16 ? 3.631 -18.387 -21.836 1.00 23.68 151 LYS E CA 1
ATOM 2692 C C . LYS E 1 16 ? 2.711 -17.172 -21.806 1.00 26.71 151 LYS E C 1
ATOM 2693 O O . LYS E 1 16 ? 1.717 -17.146 -21.077 1.00 23.03 151 LYS E O 1
ATOM 2699 N N . LEU E 1 17 ? 3.050 -16.162 -22.600 1.00 20.02 152 LEU E N 1
ATOM 2700 C CA . LEU E 1 17 ? 2.261 -14.940 -22.649 1.00 19.99 152 LEU E CA 1
ATOM 2701 C C . LEU E 1 17 ? 0.904 -15.200 -23.293 1.00 22.12 152 LEU E C 1
ATOM 2702 O O . LEU E 1 17 ? -0.092 -14.578 -22.925 1.00 21.92 152 LEU E O 1
ATOM 2707 N N . SER E 1 18 ? 0.872 -16.117 -24.254 1.00 22.90 153 SER E N 1
ATOM 2708 C CA . SER E 1 18 ? -0.380 -16.525 -24.881 1.00 24.54 153 SER E CA 1
ATOM 2709 C C . SER E 1 18 ? -1.323 -17.129 -23.834 1.00 21.27 153 SER E C 1
ATOM 2710 O O . SER E 1 18 ? -2.512 -16.806 -23.797 1.00 22.04 153 SER E O 1
ATOM 2713 N N . ASP E 1 19 ? -0.787 -18.007 -22.989 1.00 23.28 154 ASP E N 1
ATOM 2714 C CA . ASP E 1 19 ? -1.564 -18.580 -21.891 1.00 23.52 154 ASP E CA 1
ATOM 2715 C C . ASP E 1 19 ? -2.097 -17.489 -20.958 1.00 23.83 154 ASP E C 1
ATOM 2716 O O . ASP E 1 19 ? -3.236 -17.566 -20.485 1.00 26.31 154 ASP E O 1
ATOM 2721 N N . ARG E 1 20 ? -1.270 -16.482 -20.688 1.00 22.10 155 ARG E N 1
ATOM 2722 C CA . ARG E 1 20 ? -1.688 -15.359 -19.852 1.00 24.01 155 ARG E CA 1
ATOM 2723 C C . ARG E 1 20 ? -2.842 -14.590 -20.491 1.00 28.98 155 ARG E C 1
ATOM 2724 O O . ARG E 1 20 ? -3.795 -14.208 -19.811 1.00 24.83 155 ARG E O 1
ATOM 2732 N N . VAL E 1 21 ? -2.744 -14.355 -21.797 1.00 21.08 156 VAL E N 1
ATOM 2733 C CA . VAL E 1 21 ? -3.788 -13.644 -22.530 1.00 25.50 156 VAL E CA 1
ATOM 2734 C C . VAL E 1 21 ? -5.101 -14.426 -22.517 1.00 24.40 156 VAL E C 1
ATOM 2735 O O . VAL E 1 21 ? -6.170 -13.857 -22.296 1.00 20.97 156 VAL E O 1
ATOM 2739 N N . VAL E 1 22 ? -5.022 -15.733 -22.741 1.00 22.93 157 VAL E N 1
ATOM 2740 C CA . VAL E 1 22 ? -6.218 -16.568 -22.688 1.00 26.71 157 VAL E CA 1
ATOM 2741 C C . VAL E 1 22 ? -6.890 -16.497 -21.309 1.00 29.90 157 VAL E C 1
ATOM 2742 O O . VAL E 1 22 ? -8.116 -16.483 -21.215 1.00 24.73 157 VAL E O 1
ATOM 2746 N N . ALA E 1 23 ? -6.092 -16.453 -20.246 1.00 24.00 158 ALA E N 1
ATOM 2747 C CA . ALA E 1 23 ? -6.648 -16.336 -18.893 1.00 22.87 158 ALA E CA 1
ATOM 2748 C C . ALA E 1 23 ? -7.335 -14.986 -18.693 1.00 22.95 158 ALA E C 1
ATOM 2749 O O . ALA E 1 23 ? -8.349 -14.887 -17.999 1.00 21.43 158 ALA E O 1
ATOM 2751 N N . LEU E 1 24 ? -6.783 -13.944 -19.304 1.00 19.49 159 LEU E N 1
ATOM 2752 C CA . LEU E 1 24 ? -7.431 -12.641 -19.283 1.00 21.50 159 LEU E CA 1
ATOM 2753 C C . LEU E 1 24 ? -8.739 -12.699 -20.071 1.00 23.67 159 LEU E C 1
ATOM 2754 O O . LEU E 1 24 ? -9.747 -12.123 -19.661 1.00 23.18 159 LEU E O 1
ATOM 2759 N N . GLU E 1 25 ? -8.722 -13.399 -21.203 1.00 22.41 160 GLU E N 1
ATOM 2760 C CA . GLU E 1 25 ? -9.932 -13.566 -22.009 1.00 22.22 160 GLU E CA 1
ATOM 2761 C C . GLU E 1 25 ? -11.027 -14.296 -21.228 1.00 25.26 160 GLU E C 1
ATOM 2762 O O . GLU E 1 25 ? -12.193 -13.894 -21.242 1.00 25.52 160 GLU E O 1
ATOM 2768 N N . VAL E 1 26 ? -10.649 -15.373 -20.550 1.00 27.62 161 VAL E N 1
ATOM 2769 C CA . VAL E 1 26 ? -11.588 -16.110 -19.712 1.00 23.58 161 VAL E CA 1
ATOM 2770 C C . VAL E 1 26 ? -12.214 -15.189 -18.671 1.00 27.19 161 VAL E C 1
ATOM 2771 O O . VAL E 1 26 ? -13.431 -15.177 -18.496 1.00 26.56 161 VAL E O 1
ATOM 2775 N N . ALA E 1 27 ? -11.387 -14.409 -17.983 1.00 24.69 162 ALA E N 1
ATOM 2776 C CA . ALA E 1 27 ? -11.906 -13.505 -16.962 1.00 26.61 162 ALA E CA 1
ATOM 2777 C C . ALA E 1 27 ? -12.924 -12.529 -17.546 1.00 25.49 162 ALA E C 1
ATOM 2778 O O . ALA E 1 27 ? -14.056 -12.451 -17.073 1.00 25.90 162 ALA E O 1
ATOM 2780 N N . VAL E 1 28 ? -12.524 -11.800 -18.585 1.00 27.41 163 VAL E N 1
ATOM 2781 C CA . VAL E 1 28 ? -13.381 -10.770 -19.174 1.00 32.63 163 VAL E CA 1
ATOM 2782 C C . VAL E 1 28 ? -14.654 -11.343 -19.799 1.00 29.65 163 VAL E C 1
ATOM 2783 O O . VAL E 1 28 ? -15.756 -10.840 -19.566 1.00 27.80 163 VAL E O 1
ATOM 2787 N N . ASN E 1 29 ? -14.505 -12.400 -20.588 1.00 25.58 164 ASN E N 1
ATOM 2788 C CA . ASN E 1 29 ? -15.657 -13.054 -21.198 1.00 26.39 164 ASN E CA 1
ATOM 2789 C C . ASN E 1 29 ? -16.569 -13.702 -20.162 1.00 25.15 164 ASN E C 1
ATOM 2790 O O . ASN E 1 29 ? -17.742 -13.969 -20.432 1.00 25.41 164 ASN E O 1
ATOM 2795 N N . GLY E 1 30 ? -16.019 -13.944 -18.975 1.00 33.36 165 GLY E N 1
ATOM 2796 C CA . GLY E 1 30 ? -16.787 -14.487 -17.868 1.00 33.93 165 GLY E CA 1
ATOM 2797 C C . GLY E 1 30 ? -17.474 -13.405 -17.056 1.00 36.14 165 GLY E C 1
ATOM 2798 O O . GLY E 1 30 ? -18.114 -13.690 -16.046 1.00 40.97 165 GLY E O 1
ATOM 2799 N N . GLY E 1 31 ? -17.335 -12.158 -17.494 1.00 25.50 166 GLY E N 1
ATOM 2800 C CA . GLY E 1 31 ? -17.997 -11.045 -16.838 1.00 30.88 166 GLY E CA 1
ATOM 2801 C C . GLY E 1 31 ? -17.197 -10.360 -15.743 1.00 27.66 166 GLY E C 1
ATOM 2802 O O . GLY E 1 31 ? -17.749 -9.579 -14.969 1.00 31.00 166 GLY E O 1
ATOM 2803 N N . THR E 1 32 ? -15.900 -10.643 -15.672 1.00 33.67 167 THR E N 1
ATOM 2804 C CA . THR E 1 32 ? -15.038 -10.006 -14.678 1.00 32.47 167 THR E CA 1
ATOM 2805 C C . THR E 1 32 ? -14.377 -8.755 -15.242 1.00 34.84 167 THR E C 1
ATOM 2806 O O . THR E 1 32 ? -13.778 -8.796 -16.314 1.00 37.91 167 THR E O 1
ATOM 2810 N N . GLN E 1 33 ? -14.493 -7.639 -14.526 1.00 39.30 168 GLN E N 1
ATOM 2811 C CA . GLN E 1 33 ? -13.820 -6.415 -14.946 1.00 46.16 168 GLN E CA 1
ATOM 2812 C C . GLN E 1 33 ? -12.383 -6.398 -14.442 1.00 41.25 168 GLN E C 1
ATOM 2813 O O . GLN E 1 33 ? -12.095 -5.918 -13.345 1.00 51.29 168 GLN E O 1
ATOM 2819 N N . VAL E 1 34 ? -11.484 -6.932 -15.256 1.00 29.06 169 VAL E N 1
ATOM 2820 C CA . VAL E 1 34 ? -10.077 -7.013 -14.898 1.00 26.55 169 VAL E CA 1
ATOM 2821 C C . VAL E 1 34 ? -9.461 -5.617 -14.818 1.00 33.01 169 VAL E C 1
ATOM 2822 O O . VAL E 1 34 ? -9.777 -4.747 -15.629 1.00 31.22 169 VAL E O 1
ATOM 2826 N N . ALA E 1 35 ? -8.594 -5.404 -13.832 1.00 38.02 170 ALA E N 1
ATOM 2827 C CA . ALA E 1 35 ? -7.929 -4.116 -13.652 1.00 38.62 170 ALA E CA 1
ATOM 2828 C C . ALA E 1 35 ? -6.995 -3.783 -14.822 1.00 35.92 170 ALA E C 1
ATOM 2829 O O . ALA E 1 35 ? -6.372 -4.673 -15.404 1.00 33.90 170 ALA E O 1
ATOM 2831 N N . VAL E 1 36 ? -6.895 -2.499 -15.158 1.00 36.21 171 VAL E N 1
ATOM 2832 C CA . VAL E 1 36 ? -6.120 -2.069 -16.322 1.00 36.80 171 VAL E CA 1
ATOM 2833 C C . VAL E 1 36 ? -4.643 -2.456 -16.240 1.00 40.98 171 VAL E C 1
ATOM 2834 O O . VAL E 1 36 ? -4.012 -2.717 -17.260 1.00 39.99 171 VAL E O 1
ATOM 2838 N N . ARG E 1 37 ? -4.097 -2.495 -15.029 1.00 39.24 172 ARG E N 1
ATOM 2839 C CA . ARG E 1 37 ? -2.701 -2.880 -14.838 1.00 40.88 172 ARG E CA 1
ATOM 2840 C C . ARG E 1 37 ? -2.393 -4.229 -15.489 1.00 35.81 172 ARG E C 1
ATOM 2841 O O . ARG E 1 37 ? -1.345 -4.402 -16.111 1.00 37.90 172 ARG E O 1
ATOM 2849 N N . GLU E 1 38 ? -3.310 -5.180 -15.344 1.00 27.05 173 GLU E N 1
ATOM 2850 C CA .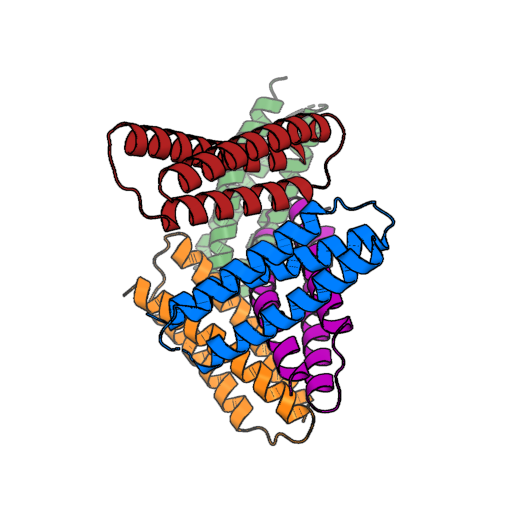 GLU E 1 38 ? -3.126 -6.513 -15.912 1.00 26.61 173 GLU E CA 1
ATOM 2851 C C . GLU E 1 38 ? -2.982 -6.483 -17.431 1.00 29.04 173 GLU E C 1
ATOM 2852 O O . GLU E 1 38 ? -2.151 -7.192 -17.996 1.00 27.11 173 GLU E O 1
ATOM 2858 N N . PHE E 1 39 ? -3.795 -5.670 -18.095 1.00 28.23 174 PHE E N 1
ATOM 2859 C CA . PHE E 1 39 ? -3.688 -5.548 -19.545 1.00 30.97 174 PHE E CA 1
ATOM 2860 C C . PHE E 1 39 ? -2.400 -4.841 -19.947 1.00 30.72 174 PHE E C 1
ATOM 2861 O O . PHE E 1 39 ? -1.738 -5.233 -20.907 1.00 28.35 174 PHE E O 1
ATOM 2869 N N . 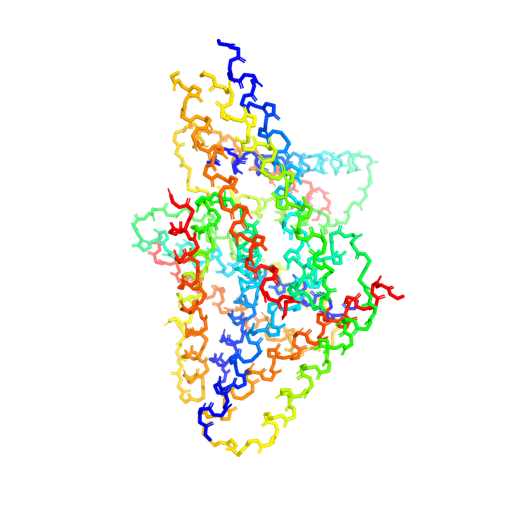ASP E 1 40 ? -2.046 -3.792 -19.215 1.00 26.98 175 ASP E N 1
ATOM 2870 C CA . ASP E 1 40 ? -0.838 -3.041 -19.537 1.00 30.10 175 ASP E CA 1
ATOM 2871 C C . ASP E 1 40 ? 0.423 -3.876 -19.329 1.00 22.84 175 ASP E C 1
ATOM 2872 O O . ASP E 1 40 ? 1.366 -3.787 -20.113 1.00 23.70 175 ASP E O 1
ATOM 2877 N N . MET E 1 41 ? 0.440 -4.692 -18.278 1.00 24.80 176 MET E N 1
ATOM 2878 C CA . MET E 1 41 ? 1.586 -5.557 -18.028 1.00 22.30 176 MET E CA 1
ATOM 2879 C C . MET E 1 41 ? 1.711 -6.618 -19.113 1.00 27.28 176 MET E C 1
ATOM 2880 O O . MET E 1 41 ? 2.812 -6.929 -19.560 1.00 25.80 176 MET E O 1
ATOM 2885 N N . ALA E 1 42 ? 0.582 -7.177 -19.532 1.00 18.11 177 ALA E N 1
ATOM 2886 C CA . ALA E 1 42 ? 0.585 -8.154 -20.611 1.00 20.64 177 ALA E CA 1
ATOM 2887 C C . ALA E 1 42 ? 1.056 -7.519 -21.915 1.00 23.39 177 ALA E C 1
ATOM 2888 O O . ALA E 1 42 ? 1.899 -8.078 -22.618 1.00 22.58 177 ALA E O 1
ATOM 2890 N N . ALA E 1 43 ? 0.511 -6.348 -22.234 1.00 20.42 178 ALA E N 1
ATOM 2891 C CA . ALA E 1 43 ? 0.864 -5.658 -23.472 1.00 26.11 178 ALA E CA 1
ATOM 2892 C C . ALA E 1 43 ? 2.342 -5.283 -23.494 1.00 25.67 178 ALA E C 1
ATOM 2893 O O . ALA E 1 43 ? 3.002 -5.389 -24.525 1.00 24.71 178 ALA E O 1
ATOM 2895 N N . GLU E 1 44 ? 2.853 -4.842 -22.349 1.00 25.62 179 GLU E N 1
ATOM 2896 C CA . GLU E 1 44 ? 4.234 -4.391 -22.250 1.00 25.32 179 GLU E CA 1
ATOM 2897 C C . GLU E 1 44 ? 5.210 -5.555 -22.405 1.00 23.75 179 GLU E C 1
ATOM 2898 O O . GLU E 1 44 ? 6.234 -5.431 -23.082 1.00 22.35 179 GLU E O 1
ATOM 2904 N N . LEU E 1 45 ? 4.893 -6.687 -21.783 1.00 19.95 180 LEU E N 1
ATOM 2905 C CA . LEU E 1 45 ? 5.730 -7.875 -21.929 1.00 24.34 180 LEU E CA 1
ATOM 2906 C C . LEU E 1 45 ? 5.725 -8.383 -23.363 1.00 25.43 180 LEU E C 1
ATOM 2907 O O . LEU E 1 45 ? 6.753 -8.833 -23.869 1.00 22.55 180 LEU E O 1
ATOM 2912 N N . LEU E 1 46 ? 4.568 -8.311 -24.017 1.00 20.43 181 LEU E N 1
ATOM 2913 C CA . LEU E 1 46 ? 4.490 -8.634 -25.440 1.00 17.48 181 LEU E CA 1
ATOM 2914 C C . LEU E 1 46 ? 5.382 -7.708 -26.267 1.00 19.24 181 LEU E C 1
ATOM 2915 O O . LEU E 1 46 ? 6.035 -8.152 -27.215 1.00 18.20 181 LEU E O 1
ATOM 2920 N N . MET E 1 47 ? 5.406 -6.423 -25.919 1.00 18.08 182 MET E N 1
ATOM 2921 C CA . MET E 1 47 ? 6.262 -5.467 -26.626 1.00 18.70 182 MET E CA 1
ATOM 2922 C C . MET E 1 47 ? 7.736 -5.840 -26.503 1.00 17.77 182 MET E C 1
ATOM 2923 O O . MET E 1 47 ? 8.508 -5.678 -27.448 1.00 20.28 182 MET E O 1
ATOM 2928 N N . ARG E 1 48 ? 8.135 -6.321 -25.332 1.00 30.87 183 ARG E N 1
ATOM 2929 C CA . ARG E 1 48 ? 9.527 -6.709 -25.130 1.00 25.44 183 ARG E CA 1
ATOM 2930 C C . ARG E 1 48 ? 9.917 -7.856 -26.059 1.00 28.55 183 ARG E C 1
ATOM 2931 O O . ARG E 1 48 ? 11.061 -7.931 -26.516 1.00 23.25 183 ARG E O 1
ATOM 2939 N N . GLN E 1 49 ? 8.973 -8.754 -26.323 1.00 20.86 184 GLN E N 1
ATOM 2940 C CA . GLN E 1 49 ? 9.235 -9.868 -27.227 1.00 21.76 184 GLN E CA 1
ATOM 2941 C C . GLN E 1 49 ? 9.421 -9.375 -28.666 1.00 22.71 184 GLN E C 1
ATOM 2942 O O . GLN E 1 49 ? 10.267 -9.890 -29.395 1.00 20.59 184 GLN E O 1
ATOM 2948 N N . LEU E 1 50 ? 8.634 -8.378 -29.068 1.00 19.02 185 LEU E N 1
ATOM 2949 C CA . LEU E 1 50 ? 8.803 -7.746 -30.381 1.00 22.12 185 LEU E CA 1
ATOM 2950 C C . LEU E 1 50 ? 10.194 -7.147 -30.516 1.00 22.31 185 LEU E C 1
ATOM 2951 O O . LEU E 1 50 ? 10.862 -7.334 -31.531 1.00 18.39 185 LEU E O 1
ATOM 2956 N N . LEU E 1 51 ? 10.618 -6.408 -29.497 1.00 21.05 186 LEU E N 1
ATOM 2957 C CA . LEU E 1 51 ? 11.960 -5.828 -29.482 1.00 25.44 186 LEU E CA 1
ATOM 2958 C C . LEU E 1 51 ? 13.046 -6.882 -29.716 1.00 23.37 186 LEU E C 1
ATOM 2959 O O . LEU E 1 51 ? 14.005 -6.643 -30.453 1.00 25.92 186 LEU E O 1
ATOM 2964 N N . LYS E 1 52 ? 12.893 -8.048 -29.100 1.00 25.38 187 LYS E N 1
ATOM 2965 C CA . LYS E 1 52 ? 13.869 -9.123 -29.266 1.00 25.15 187 LYS E CA 1
ATOM 2966 C C . LYS E 1 52 ? 13.908 -9.609 -30.713 1.00 32.43 187 LYS E C 1
ATOM 2967 O O . LYS E 1 52 ? 14.977 -9.728 -31.314 1.00 31.45 187 LYS E O 1
ATOM 2973 N N . LEU E 1 53 ? 12.735 -9.894 -31.266 1.00 25.44 188 LEU E N 1
ATOM 2974 C CA . LEU E 1 53 ? 12.628 -10.355 -32.644 1.00 22.67 188 LEU E CA 1
ATOM 2975 C C . LEU E 1 53 ? 13.181 -9.307 -33.607 1.00 28.77 188 LEU E C 1
ATOM 2976 O O . LEU E 1 53 ? 13.883 -9.645 -34.561 1.00 27.71 188 LEU E O 1
ATOM 2981 N N . ASP E 1 54 ? 12.871 -8.038 -33.348 1.00 28.21 189 ASP E N 1
ATOM 2982 C CA . ASP E 1 54 ? 13.364 -6.936 -34.180 1.00 30.38 189 ASP E CA 1
ATOM 2983 C C . ASP E 1 54 ? 14.885 -6.905 -34.239 1.00 38.03 189 ASP E C 1
ATOM 2984 O O . ASP E 1 54 ? 15.469 -6.440 -35.218 1.00 33.24 189 ASP E O 1
ATOM 2989 N N . GLY E 1 55 ? 15.523 -7.367 -33.169 1.00 30.95 190 GLY E N 1
ATOM 2990 C CA . GLY E 1 55 ? 16.968 -7.304 -33.066 1.00 34.95 190 GLY E CA 1
ATOM 2991 C C . GLY E 1 55 ? 17.680 -8.480 -33.704 1.00 42.95 190 GLY E C 1
ATOM 2992 O O . GLY E 1 55 ? 18.908 -8.522 -33.746 1.00 46.98 190 GLY E O 1
ATOM 2993 N N . ILE E 1 56 ? 16.914 -9.441 -34.204 1.00 36.91 191 ILE E N 1
ATOM 2994 C CA . ILE E 1 56 ? 17.501 -10.632 -34.805 1.00 38.57 191 ILE E CA 1
ATOM 2995 C C . ILE E 1 56 ? 17.773 -10.426 -36.288 1.00 43.57 191 ILE E C 1
ATOM 2996 O O . ILE E 1 56 ? 16.877 -10.041 -37.041 1.00 39.59 191 ILE E O 1
ATOM 3001 N N . GLU E 1 57 ? 19.017 -10.671 -36.697 1.00 44.68 192 GLU E N 1
ATOM 3002 C CA . GLU E 1 57 ? 19.375 -10.653 -38.110 1.00 49.76 192 GLU E CA 1
ATOM 3003 C C . GLU E 1 57 ? 18.903 -11.948 -38.759 1.00 51.01 192 GLU E C 1
ATOM 3004 O O . GLU E 1 57 ? 19.513 -13.001 -38.577 1.00 49.75 192 GLU E O 1
ATOM 3010 N N . ALA E 1 58 ? 17.818 -11.867 -39.519 1.00 56.24 193 ALA E N 1
ATOM 3011 C CA . ALA E 1 58 ? 17.206 -13.061 -40.089 1.00 56.58 193 ALA E CA 1
ATOM 3012 C C . ALA E 1 58 ? 17.144 -13.032 -41.614 1.00 58.83 193 ALA E C 1
ATOM 3013 O O . ALA E 1 58 ? 16.792 -12.016 -42.214 1.00 56.13 193 ALA E O 1
ATOM 3015 N N . GLU E 1 59 ? 17.490 -14.159 -42.228 1.00 56.15 194 GLU E N 1
ATOM 3016 C CA . GLU E 1 59 ? 17.377 -14.328 -43.671 1.00 54.31 194 GLU E CA 1
ATOM 3017 C C . GLU E 1 59 ? 16.796 -15.700 -43.994 1.00 56.66 194 GLU E C 1
ATOM 3018 O O . GLU E 1 59 ? 16.919 -16.636 -43.204 1.00 57.30 194 GLU E O 1
ATOM 3024 N N . GLY E 1 60 ? 16.163 -15.815 -45.158 1.00 67.36 195 GLY E N 1
ATOM 3025 C CA . GLY E 1 60 ? 15.569 -17.070 -45.582 1.00 67.65 195 GLY E CA 1
ATOM 3026 C C . GLY E 1 60 ? 14.558 -17.609 -44.587 1.00 61.83 195 GLY E C 1
ATOM 3027 O O . GLY E 1 60 ? 13.695 -16.874 -44.109 1.00 56.46 195 GLY E O 1
ATOM 3028 N N . ASP E 1 61 ? 14.670 -18.897 -44.273 1.00 59.82 196 ASP E N 1
ATOM 3029 C CA . ASP E 1 61 ? 13.744 -19.557 -43.354 1.00 60.38 196 ASP E CA 1
ATOM 3030 C C . ASP E 1 61 ? 13.581 -18.799 -42.044 1.00 50.86 196 ASP E C 1
ATOM 3031 O O . ASP E 1 61 ? 12.465 -18.639 -41.544 1.00 48.57 196 ASP E O 1
ATOM 3036 N N . ALA E 1 62 ? 14.697 -18.342 -41.487 1.00 54.98 197 ALA E N 1
ATOM 3037 C CA . ALA E 1 62 ? 14.679 -17.628 -40.214 1.00 55.62 197 ALA E CA 1
ATOM 3038 C C . ALA E 1 62 ? 13.837 -16.361 -40.301 1.00 46.55 197 ALA E C 1
ATOM 3039 O O . ALA E 1 62 ? 13.122 -16.016 -39.367 1.00 44.36 197 ALA E O 1
ATOM 3041 N N . LYS E 1 63 ? 13.927 -15.668 -41.431 1.00 53.98 198 LYS E N 1
ATOM 3042 C CA . LYS E 1 63 ? 13.139 -14.461 -41.641 1.00 48.79 198 LYS E CA 1
ATOM 3043 C C . LYS E 1 63 ? 11.654 -14.809 -41.662 1.00 46.61 198 LYS E C 1
ATOM 3044 O O . LYS E 1 63 ? 10.832 -14.117 -41.061 1.00 43.26 198 LYS E O 1
ATOM 3050 N N . VAL E 1 64 ? 11.319 -15.893 -42.353 1.00 38.68 199 VAL E N 1
ATOM 3051 C CA . VAL E 1 64 ? 9.940 -16.358 -42.422 1.00 37.99 199 VAL E CA 1
ATOM 3052 C C . VAL E 1 64 ? 9.433 -16.698 -41.027 1.00 40.33 199 VAL E C 1
ATOM 3053 O O . VAL E 1 64 ? 8.319 -16.327 -40.650 1.00 32.81 199 VAL E O 1
ATOM 3057 N N . GLN E 1 65 ? 10.262 -17.401 -40.262 1.00 37.87 200 GLN E N 1
ATOM 3058 C CA . GLN E 1 65 ? 9.884 -17.825 -38.919 1.00 40.34 200 GLN E CA 1
ATOM 3059 C C . GLN E 1 65 ? 9.655 -16.629 -38.003 1.00 34.80 200 GLN E C 1
ATOM 3060 O O . GLN E 1 65 ? 8.691 -16.599 -37.246 1.00 28.87 200 GLN E O 1
ATOM 3066 N N . ARG E 1 66 ? 10.547 -15.647 -38.081 1.00 33.25 201 ARG E N 1
ATOM 3067 C CA . ARG E 1 66 ? 10.421 -14.423 -37.297 1.00 35.14 201 ARG E CA 1
ATOM 3068 C C . ARG E 1 66 ? 9.141 -13.657 -37.628 1.00 34.55 201 ARG E C 1
ATOM 3069 O O . ARG E 1 66 ? 8.445 -13.179 -36.733 1.00 34.04 201 ARG E O 1
ATOM 3077 N N . LYS E 1 67 ? 8.837 -13.536 -38.916 1.00 38.50 202 LYS E N 1
ATOM 3078 C CA . LYS E 1 67 ? 7.636 -12.827 -39.346 1.00 35.06 202 LYS E CA 1
ATOM 3079 C C . LYS E 1 67 ? 6.374 -13.471 -38.778 1.00 34.58 202 LYS E C 1
ATOM 3080 O O . LYS E 1 67 ? 5.473 -12.780 -38.303 1.00 33.47 202 LYS E O 1
ATOM 3086 N N . ALA E 1 68 ? 6.312 -14.797 -38.828 1.00 41.41 203 ALA E N 1
ATOM 3087 C CA . ALA E 1 68 ? 5.164 -15.519 -38.291 1.00 38.80 203 ALA E CA 1
ATOM 3088 C C . ALA E 1 68 ? 5.020 -15.290 -36.790 1.00 36.66 203 ALA E C 1
ATOM 3089 O O . ALA E 1 68 ? 3.909 -15.163 -36.278 1.00 32.36 203 ALA E O 1
ATOM 3091 N N . GLU E 1 69 ? 6.142 -15.234 -36.080 1.00 27.83 204 GLU E N 1
ATOM 3092 C CA . GLU E 1 69 ? 6.086 -15.036 -34.636 1.00 28.78 204 GLU E CA 1
ATOM 3093 C C . GLU E 1 69 ? 5.657 -13.607 -34.298 1.00 28.32 204 GLU E C 1
ATOM 3094 O O . GLU E 1 69 ? 4.906 -13.386 -33.348 1.00 26.96 204 GLU E O 1
ATOM 3100 N N . VAL E 1 70 ? 6.128 -12.644 -35.085 1.00 26.32 205 VAL E N 1
ATOM 3101 C CA . VAL E 1 70 ? 5.678 -11.260 -34.952 1.00 32.24 205 VAL E CA 1
ATOM 3102 C C . VAL E 1 70 ? 4.166 -11.182 -35.159 1.00 33.94 205 VAL E C 1
ATOM 3103 O O . VAL E 1 70 ? 3.459 -10.492 -34.423 1.00 30.43 205 VAL E O 1
ATOM 3107 N N . ARG E 1 71 ? 3.673 -11.895 -36.168 1.00 29.36 206 ARG E N 1
ATOM 3108 C CA . ARG E 1 71 ? 2.238 -11.931 -36.436 1.00 33.13 206 ARG E CA 1
ATOM 3109 C C . ARG E 1 71 ? 1.490 -12.527 -35.249 1.00 35.49 206 ARG E C 1
ATOM 3110 O O . ARG E 1 71 ? 0.420 -12.051 -34.866 1.00 33.06 206 ARG E O 1
ATOM 3118 N N . ARG E 1 72 ? 2.064 -13.574 -34.670 1.00 30.27 207 ARG E N 1
ATOM 3119 C CA . ARG E 1 72 ? 1.459 -14.242 -33.530 1.00 30.13 207 ARG E CA 1
ATOM 3120 C C . ARG E 1 72 ? 1.310 -13.271 -32.365 1.00 29.59 207 ARG E C 1
ATOM 3121 O O . ARG E 1 72 ? 0.287 -13.255 -31.679 1.00 28.23 207 ARG E O 1
ATOM 3129 N N . ILE E 1 73 ? 2.334 -12.453 -32.152 1.00 25.78 208 ILE E N 1
ATOM 3130 C CA . ILE E 1 73 ? 2.333 -11.493 -31.054 1.00 27.17 208 ILE E CA 1
ATOM 3131 C C . ILE E 1 73 ? 1.339 -10.364 -31.312 1.00 27.46 208 ILE E C 1
ATOM 3132 O O . ILE E 1 73 ? 0.634 -9.918 -30.408 1.00 31.94 208 ILE E O 1
ATOM 3137 N N . GLN E 1 74 ? 1.287 -9.900 -32.552 1.00 22.20 209 GLN E N 1
ATOM 3138 C CA . GLN E 1 74 ? 0.369 -8.828 -32.908 1.00 27.16 209 GLN E CA 1
ATOM 3139 C C . GLN E 1 74 ? -1.081 -9.243 -32.665 1.00 31.84 209 GLN E C 1
ATOM 3140 O O . GLN E 1 74 ? -1.898 -8.433 -32.229 1.00 36.35 209 GLN E O 1
ATOM 3146 N N . ASN E 1 75 ? -1.394 -10.507 -32.934 1.00 28.98 210 ASN E N 1
ATOM 3147 C CA . ASN E 1 75 ? -2.733 -11.019 -32.665 1.00 35.72 210 ASN E CA 1
ATOM 3148 C C . ASN E 1 75 ? -3.027 -11.026 -31.167 1.00 30.34 210 ASN E C 1
ATOM 3149 O O . ASN E 1 75 ? -4.144 -10.734 -30.748 1.00 32.13 210 ASN E O 1
ATOM 3154 N N . LEU E 1 76 ? -2.018 -11.348 -30.360 1.00 22.90 211 LEU E N 1
ATOM 3155 C CA . LEU E 1 76 ? -2.187 -11.319 -28.912 1.00 26.05 211 LEU E CA 1
ATOM 3156 C C . LEU E 1 76 ? -2.336 -9.878 -28.433 1.00 31.17 211 LEU E C 1
ATOM 3157 O O . LEU E 1 76 ? -3.157 -9.586 -27.565 1.00 32.02 211 LEU E O 1
ATOM 3162 N N . GLN E 1 77 ? -1.544 -8.979 -29.010 1.00 20.49 212 GLN E N 1
ATOM 3163 C CA . GLN E 1 77 ? -1.621 -7.560 -28.675 1.00 21.93 212 GLN E CA 1
ATOM 3164 C C . GLN E 1 77 ? -3.010 -7.011 -28.969 1.00 26.20 212 GLN E C 1
ATOM 3165 O O . GLN E 1 77 ? -3.567 -6.230 -28.196 1.00 22.49 212 GLN E O 1
ATOM 3171 N N . GLU E 1 78 ? -3.554 -7.408 -30.113 1.00 26.08 213 GLU E N 1
ATOM 3172 C CA . GLU E 1 78 ? -4.864 -6.940 -30.524 1.00 29.68 213 GLU E CA 1
ATOM 3173 C C . GLU E 1 78 ? -5.939 -7.460 -29.571 1.00 29.27 213 GLU E C 1
ATOM 3174 O O . GLU E 1 78 ? -6.873 -6.740 -29.231 1.00 30.60 213 GLU E O 1
ATOM 3180 N N . ALA E 1 79 ? -5.801 -8.709 -29.137 1.00 32.98 214 ALA E N 1
ATOM 3181 C CA . ALA E 1 79 ? -6.755 -9.285 -28.195 1.00 30.46 214 ALA E CA 1
ATOM 3182 C C . ALA E 1 79 ? -6.739 -8.517 -26.873 1.00 28.92 214 ALA E C 1
ATOM 3183 O O . ALA E 1 79 ? -7.789 -8.167 -26.336 1.00 28.69 214 ALA E O 1
ATOM 3185 N N . VAL E 1 80 ? -5.542 -8.253 -26.355 1.00 27.96 215 VAL E N 1
ATOM 3186 C CA . VAL E 1 80 ? -5.402 -7.499 -25.111 1.00 24.01 215 VAL E CA 1
ATOM 3187 C C . VAL E 1 80 ? -5.991 -6.098 -25.250 1.00 25.85 215 VAL E C 1
ATOM 3188 O O . VAL E 1 80 ? -6.695 -5.622 -24.359 1.00 30.42 215 VAL E O 1
ATOM 3192 N N . ASP E 1 81 ? -5.698 -5.440 -26.370 1.00 25.88 216 ASP E N 1
ATOM 3193 C CA . ASP E 1 81 ? -6.288 -4.140 -26.665 1.00 28.62 216 ASP E CA 1
ATOM 3194 C C . ASP E 1 81 ? -7.811 -4.180 -26.538 1.00 32.72 216 ASP E C 1
ATOM 3195 O O . ASP E 1 81 ? -8.413 -3.346 -25.855 1.00 28.29 216 ASP E O 1
ATOM 3200 N N . LYS E 1 82 ? -8.433 -5.151 -27.201 1.00 34.14 217 LYS E N 1
ATOM 3201 C CA . LYS E 1 82 ? -9.887 -5.282 -27.175 1.00 38.33 217 LYS E CA 1
ATOM 3202 C C . LYS E 1 82 ? -10.406 -5.516 -25.758 1.00 37.02 217 LYS E C 1
ATOM 3203 O O . LYS E 1 82 ? -11.420 -4.947 -25.361 1.00 30.32 217 LYS E O 1
ATOM 3209 N N . LEU E 1 83 ? -9.707 -6.351 -24.995 1.00 34.09 218 LEU E N 1
ATOM 3210 C CA . LEU E 1 83 ? -10.129 -6.652 -23.634 1.00 37.15 218 LEU E CA 1
ATOM 3211 C C . LEU E 1 83 ? -10.062 -5.407 -22.754 1.00 36.72 218 LEU E C 1
ATOM 3212 O O . LEU E 1 83 ? -10.971 -5.142 -21.969 1.00 37.14 218 LEU E O 1
ATOM 3217 N N . LYS E 1 84 ? -8.982 -4.645 -22.887 1.00 32.64 219 LYS E N 1
ATOM 3218 C CA . LYS E 1 84 ? -8.810 -3.436 -22.090 1.00 33.78 219 LYS E CA 1
ATOM 3219 C C . LYS E 1 84 ? -9.949 -2.460 -22.354 1.00 39.44 219 LYS E C 1
ATOM 3220 O O . LYS E 1 84 ? -10.538 -1.917 -21.422 1.00 37.75 219 LYS E O 1
ATOM 3226 N N . ALA E 1 85 ? -10.253 -2.248 -23.631 1.00 36.64 220 ALA E N 1
ATOM 3227 C CA . ALA E 1 85 ? -11.335 -1.357 -24.021 1.00 40.45 220 ALA E CA 1
ATOM 3228 C C . ALA E 1 85 ? -12.643 -1.777 -23.359 1.00 47.37 220 ALA E C 1
ATOM 3229 O O . ALA E 1 85 ? -13.396 -0.938 -22.863 1.00 44.61 220 ALA E O 1
ATOM 3231 N N . ARG E 1 86 ? -12.903 -3.081 -23.355 1.00 50.22 221 ARG E N 1
ATOM 3232 C CA . ARG E 1 86 ? -14.133 -3.625 -22.783 1.00 47.83 221 ARG E CA 1
ATOM 3233 C C . ARG E 1 86 ? -14.247 -3.372 -21.287 1.00 43.24 221 ARG E C 1
ATOM 3234 O O . ARG E 1 86 ? -15.347 -3.316 -20.745 1.00 40.13 221 ARG E O 1
ATOM 3242 N N . CYS E 1 87 ? -13.107 -3.230 -20.621 1.00 45.37 222 CYS E N 1
ATOM 3243 C CA . CYS E 1 87 ? -13.088 -3.046 -19.174 1.00 53.08 222 CYS E CA 1
ATOM 3244 C C . CYS E 1 87 ? -12.829 -1.594 -18.792 1.00 56.37 222 CYS E C 1
ATOM 3245 O O . CYS E 1 87 ? -12.587 -1.288 -17.624 1.00 54.02 222 CYS E O 1
ATOM 3248 N N . SER E 1 88 ? -12.881 -0.703 -19.777 1.00 56.06 223 SER E N 1
ATOM 3249 C CA . SER E 1 88 ? -12.585 0.707 -19.542 1.00 60.42 223 SER E CA 1
ATOM 3250 C C . SER E 1 88 ? -13.768 1.444 -18.921 1.00 63.92 223 SER E C 1
ATOM 3251 O O . SER E 1 88 ? -13.581 2.398 -18.164 1.00 61.27 223 SER E O 1
#

Secondary structure (DSSP, 8-state):
-HHHHHHHHHHHHHHHHHHHHHHHHHHHTT----HHHHHHHHHHHHHHHHHHHT----HHHHHHHHHHHHHHHHHHHHHHHHT-/-HHHHHHHHHHHHHHHHHHHHHHHHHHTT----HHHHHHHHHHHHHHHHHHHHS---THHHHHHHHHHHHHHHHHHHHHHHHHHH-/--HHHHHHHHHHHHHHHHHHHHHHHHHHHHT----HHHHHHHHHHHHHHHHHHHT---HHHHHHHHHHHHHHHHHHHHHHHHHHT-/-HHHHHHHHHHHHHHHHHHHHHHHHHHHTT----HHHHHHHHHHHHHHHHHHHT----THHHHHHHHHHHHHHHHHHHHHHHHHHT-/-HHHHHHHHHHHHHHHHHHHHHHHHHHHHTT----HHHHHHHHHHHHHHHHHHHTS---THHHHHHHHHHHHHHHHHHHHHHHHHHT-

GO terms:
  GO:0009409 response to cold (P, IEP)
  GO:0043268 positive regulation of potassium ion transport (P, IGI)
  GO:0010119 regulation of stomatal movement (P, IGI)
  GO:0005829 cytosol (C, HDA)
  GO:0009651 response to salt stress (P, IMP)
  GO:0010228 vegetative to reproductive phase transition of meristem (P, IMP)
  GO:0006612 protein targeting to membrane (P, IMP)
  GO:0005515 protein binding (F, IPI)
  GO:0070971 endoplasmi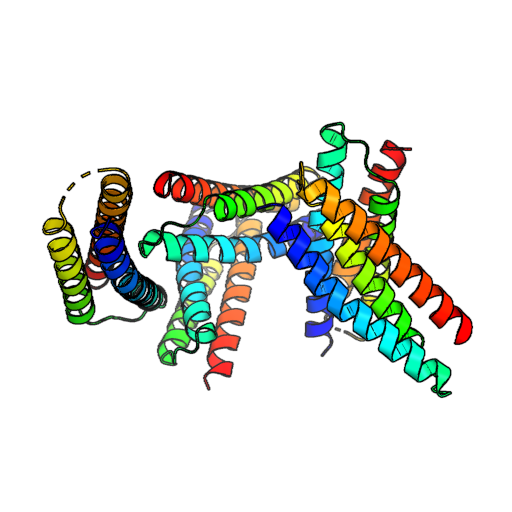c reticulum exit site (C, IPI)
  GO:0005783 endoplasmic reticulum (C, IPI)